Protein AF-0000000082679487 (afdb_homodimer)

Organism: NCBI:txid1415580

Structure (mmCIF, N/CA/C/O backbone):
data_AF-0000000082679487-model_v1
#
loop_
_entity.id
_entity.type
_entity.pdbx_description
1 polymer 'Cytochrome c oxidase assembly protein COX15 homolog isoform X2'
#
loop_
_atom_site.group_PDB
_atom_site.id
_atom_site.type_symbol
_atom_site.label_atom_id
_atom_site.label_alt_id
_atom_site.label_comp_id
_atom_site.label_asym_id
_atom_site.label_entity_id
_atom_site.label_seq_id
_atom_site.pdbx_PDB_ins_code
_atom_site.Cartn_x
_atom_site.Cartn_y
_atom_site.Cartn_z
_atom_site.occupancy
_atom_site.B_iso_or_equiv
_atom_site.auth_seq_id
_atom_site.auth_comp_id
_atom_site.auth_asym_id
_atom_site.auth_atom_id
_atom_site.pdbx_PDB_model_num
ATOM 1 N N . MET A 1 1 ? -0.582 -1.721 -10.227 1 93.38 1 MET A N 1
ATOM 2 C CA . MET A 1 1 ? -0.727 -0.295 -10.5 1 93.38 1 MET A CA 1
ATOM 3 C C . MET A 1 1 ? -2.143 0.18 -10.188 1 93.38 1 MET A C 1
ATOM 5 O O . MET A 1 1 ? -2.328 1.258 -9.625 1 93.38 1 MET A O 1
ATOM 9 N N . VAL A 1 2 ? -3.143 -0.608 -10.539 1 96.06 2 VAL A N 1
ATOM 10 C CA . VAL A 1 2 ? -4.512 -0.218 -10.219 1 96.06 2 VAL A CA 1
ATOM 11 C C . VAL A 1 2 ? -4.711 -0.236 -8.703 1 96.06 2 VAL A C 1
ATOM 13 O O . VAL A 1 2 ? -5.328 0.673 -8.141 1 96.06 2 VAL A O 1
ATOM 16 N N . ALA A 1 3 ? -4.191 -1.263 -8.055 1 95.25 3 ALA A N 1
ATOM 17 C CA . ALA A 1 3 ? -4.242 -1.303 -6.594 1 95.25 3 ALA A CA 1
ATOM 18 C C . ALA A 1 3 ? -3.621 -0.048 -5.988 1 95.25 3 ALA A C 1
ATOM 20 O O . ALA A 1 3 ? -4.168 0.533 -5.047 1 95.25 3 ALA A O 1
ATOM 21 N N . GLY A 1 4 ? -2.479 0.324 -6.535 1 94.25 4 GLY A N 1
ATOM 22 C CA . GLY A 1 4 ? -1.835 1.544 -6.074 1 94.25 4 GLY A CA 1
ATOM 23 C C . GLY A 1 4 ? -2.707 2.775 -6.234 1 94.25 4 GLY A C 1
ATOM 24 O O . GLY A 1 4 ? -2.738 3.639 -5.355 1 94.25 4 GLY A O 1
ATOM 25 N N . ALA A 1 5 ? -3.402 2.846 -7.32 1 95.94 5 ALA A N 1
ATOM 26 C CA . ALA A 1 5 ? -4.297 3.975 -7.566 1 95.94 5 ALA A CA 1
ATOM 27 C C . ALA A 1 5 ? -5.434 4.008 -6.555 1 95.94 5 ALA A C 1
ATOM 29 O O . ALA A 1 5 ? -5.793 5.074 -6.051 1 95.94 5 ALA A O 1
ATOM 30 N N . VAL A 1 6 ? -5.953 2.861 -6.273 1 96 6 VAL A N 1
ATOM 31 C CA . VAL A 1 6 ? -7.062 2.775 -5.328 1 96 6 VAL A CA 1
ATOM 32 C C . VAL A 1 6 ? -6.586 3.176 -3.936 1 96 6 VAL A C 1
ATOM 34 O O . VAL A 1 6 ? -7.254 3.951 -3.244 1 96 6 VAL A O 1
ATOM 37 N N . ILE A 1 7 ? -5.453 2.738 -3.564 1 94.94 7 ILE A N 1
ATOM 38 C CA . ILE A 1 7 ? -4.895 3.027 -2.248 1 94.94 7 ILE A CA 1
ATOM 39 C C . ILE A 1 7 ? -4.566 4.516 -2.143 1 94.94 7 ILE A C 1
ATOM 41 O O . ILE A 1 7 ? -4.953 5.176 -1.175 1 94.94 7 ILE A O 1
ATOM 45 N N . LEU A 1 8 ? -3.93 5.039 -3.141 1 94.81 8 LEU A N 1
ATOM 46 C CA . LEU A 1 8 ? -3.588 6.457 -3.158 1 94.81 8 LEU A CA 1
ATOM 47 C C . LEU A 1 8 ? -4.844 7.32 -3.146 1 94.81 8 LEU A C 1
ATOM 49 O O . LEU A 1 8 ? -4.887 8.352 -2.48 1 94.81 8 LEU A O 1
ATOM 53 N N . GLY A 1 9 ? -5.801 6.902 -3.912 1 95.38 9 GLY A N 1
ATOM 54 C CA . GLY A 1 9 ? -7.066 7.617 -3.906 1 95.38 9 GLY A CA 1
ATOM 55 C C . GLY A 1 9 ? -7.727 7.645 -2.541 1 95.38 9 GLY A C 1
ATOM 56 O O . GLY A 1 9 ? -8.273 8.672 -2.131 1 95.38 9 GLY A O 1
ATOM 57 N N . GLY A 1 10 ? -7.699 6.523 -1.896 1 94.69 10 GLY A N 1
ATOM 58 C CA . GLY A 1 10 ? -8.242 6.469 -0.547 1 94.69 10 GLY A CA 1
ATOM 59 C C . GLY A 1 10 ? -7.535 7.398 0.419 1 94.69 10 GLY A C 1
ATOM 60 O O . GLY A 1 10 ? -8.18 8.117 1.187 1 94.69 10 GLY A O 1
ATOM 61 N N . VAL A 1 11 ? -6.242 7.449 0.373 1 93.56 11 VAL A N 1
ATOM 62 C CA . VAL A 1 11 ? -5.457 8.328 1.233 1 93.56 11 VAL A CA 1
ATOM 63 C C . VAL A 1 11 ? -5.75 9.789 0.889 1 93.56 11 VAL A C 1
ATOM 65 O O . VAL A 1 11 ? -5.879 10.633 1.781 1 93.56 11 VAL A O 1
ATOM 68 N N . THR A 1 12 ? -5.867 10.07 -0.367 1 94.81 12 THR A N 1
ATOM 69 C CA . THR A 1 12 ? -6.172 11.422 -0.817 1 94.81 12 THR A CA 1
ATOM 70 C C . THR A 1 12 ? -7.508 11.891 -0.245 1 94.81 12 THR A C 1
ATOM 72 O O . THR A 1 12 ? -7.629 13.031 0.204 1 94.81 12 THR A O 1
ATOM 75 N N . ARG A 1 13 ? -8.43 11.023 -0.266 1 93.19 13 ARG A N 1
ATOM 76 C CA . ARG A 1 13 ? -9.734 11.367 0.302 1 93.19 13 ARG A CA 1
ATOM 77 C C . ARG A 1 13 ? -9.641 11.547 1.812 1 93.19 13 ARG A C 1
ATOM 79 O O . ARG A 1 13 ? -10.195 12.5 2.363 1 93.19 13 ARG A O 1
ATOM 86 N N . LEU A 1 14 ? -8.961 10.711 2.477 1 91.62 14 LEU A N 1
ATOM 87 C CA . LEU A 1 14 ? -8.922 10.688 3.936 1 91.62 14 LEU A CA 1
ATOM 88 C C . LEU A 1 14 ? -8.086 11.844 4.473 1 91.62 14 LEU A C 1
ATOM 90 O O . LEU A 1 14 ? -8.297 12.297 5.602 1 91.62 14 LEU A O 1
ATOM 94 N N . THR A 1 15 ? -7.207 12.336 3.666 1 89.69 15 THR A N 1
ATOM 95 C CA . THR A 1 15 ? -6.426 13.508 4.051 1 89.69 15 THR A CA 1
ATOM 96 C C . THR A 1 15 ? -7.086 14.789 3.551 1 89.69 15 THR A C 1
ATOM 98 O O . THR A 1 15 ? -6.5 15.867 3.637 1 89.69 15 THR A O 1
ATOM 101 N N . GLU A 1 16 ? -8.234 14.672 2.965 1 90.44 16 GLU A N 1
ATOM 102 C CA . GLU A 1 16 ? -8.992 15.797 2.436 1 90.44 16 GLU A CA 1
ATOM 103 C C . GLU A 1 16 ? -8.164 16.594 1.436 1 90.44 16 GLU A C 1
ATOM 105 O O . GLU A 1 16 ? -8.141 17.828 1.484 1 90.44 16 GLU A O 1
ATOM 110 N N . SER A 1 17 ? -7.512 15.914 0.533 1 91.56 17 SER A N 1
ATOM 111 C CA . SER A 1 17 ? -6.578 16.531 -0.407 1 91.56 17 SER A CA 1
ATOM 112 C C . SER A 1 17 ? -7.191 16.641 -1.8 1 91.56 17 SER A C 1
ATOM 114 O O . SER A 1 17 ? -6.617 17.281 -2.686 1 91.56 17 SER A O 1
ATOM 116 N N . GLY A 1 18 ? -8.305 16.125 -1.978 1 91.06 18 GLY A N 1
ATOM 117 C CA . GLY A 1 18 ? -8.844 15.922 -3.311 1 91.06 18 GLY A CA 1
ATOM 118 C C . GLY A 1 18 ? -9.18 17.219 -4.023 1 91.06 18 GLY A C 1
ATOM 119 O O . GLY A 1 18 ? -9.18 17.281 -5.258 1 91.06 18 GLY A O 1
ATOM 120 N N . LEU A 1 19 ? -9.438 18.219 -3.295 1 91.06 19 LEU A N 1
ATOM 121 C CA . LEU A 1 19 ? -9.898 19.469 -3.902 1 91.06 19 LEU A CA 1
ATOM 122 C C . LEU A 1 19 ? -8.773 20.5 -3.947 1 91.06 19 LEU A C 1
ATOM 124 O O . LEU A 1 19 ? -9.016 21.672 -4.254 1 91.06 19 LEU A O 1
ATOM 128 N N . SER A 1 20 ? -7.621 20.062 -3.691 1 91.31 20 SER A N 1
ATOM 129 C CA . SER A 1 20 ? -6.496 20.984 -3.58 1 91.31 20 SER A CA 1
ATOM 130 C C . SER A 1 20 ? -6.035 21.469 -4.953 1 91.31 20 SER A C 1
ATOM 132 O O . SER A 1 20 ? -5.547 22.578 -5.098 1 91.31 20 SER A O 1
ATOM 134 N N . MET A 1 21 ? -6.125 20.609 -5.895 1 91.38 21 MET A N 1
ATOM 135 C CA . MET A 1 21 ? -5.82 21 -7.266 1 91.38 21 MET A CA 1
ATOM 136 C C . MET A 1 21 ? -7.086 21.406 -8.016 1 91.38 21 MET A C 1
ATOM 138 O O . MET A 1 21 ? -7.855 20.547 -8.445 1 91.38 21 MET A O 1
ATOM 142 N N . VAL A 1 22 ? -7.207 22.625 -8.273 1 87.69 22 VAL A N 1
ATOM 143 C CA . VAL A 1 22 ? -8.5 23.156 -8.703 1 87.69 22 VAL A CA 1
ATOM 144 C C . VAL A 1 22 ? -8.562 23.188 -10.227 1 87.69 22 VAL A C 1
ATOM 146 O O . VAL A 1 22 ? -9.648 23.312 -10.805 1 87.69 22 VAL A O 1
ATOM 149 N N . ASP A 1 23 ? -7.465 23.031 -10.82 1 83.25 23 ASP A N 1
ATOM 150 C CA . ASP A 1 23 ? -7.438 23 -12.281 1 83.25 23 ASP A CA 1
ATOM 151 C C . ASP A 1 23 ? -7.477 21.562 -12.805 1 83.25 23 ASP A C 1
ATOM 153 O O . ASP A 1 23 ? -7.137 20.625 -12.078 1 83.25 23 ASP A O 1
ATOM 157 N N . TRP A 1 24 ? -8.055 21.516 -13.984 1 79.62 24 TRP A N 1
ATOM 158 C CA . TRP A 1 24 ? -8.039 20.219 -14.648 1 79.62 24 TRP A CA 1
ATOM 159 C C . TRP A 1 24 ? -7.496 20.328 -16.062 1 79.62 24 TRP A C 1
ATOM 161 O O . TRP A 1 24 ? -8.227 20.703 -16.984 1 79.62 24 TRP A O 1
ATOM 171 N N . HIS A 1 25 ? -6.32 20.203 -16.188 1 80.75 25 HIS A N 1
ATOM 172 C CA . HIS A 1 25 ? -5.645 20.125 -17.469 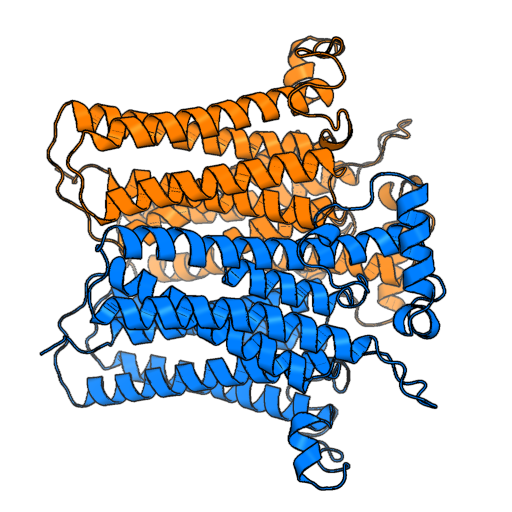1 80.75 25 HIS A CA 1
ATOM 173 C C . HIS A 1 25 ? -4.785 18.859 -17.562 1 80.75 25 HIS A C 1
ATOM 175 O O . HIS A 1 25 ? -3.875 18.672 -16.75 1 80.75 25 HIS A O 1
ATOM 181 N N . LEU A 1 26 ? -5.016 18.141 -18.5 1 75.19 26 LEU A N 1
ATOM 182 C CA . LEU A 1 26 ? -4.391 16.828 -18.625 1 75.19 26 LEU A CA 1
ATOM 183 C C . LEU A 1 26 ? -2.873 16.953 -18.734 1 75.19 26 LEU A C 1
ATOM 185 O O . LEU A 1 26 ? -2.141 16.25 -18.031 1 75.19 26 LEU A O 1
ATOM 189 N N . VAL A 1 27 ? -2.334 17.859 -19.516 1 75.62 27 VAL A N 1
ATOM 190 C CA . VAL A 1 27 ? -0.901 17.922 -19.781 1 75.62 27 VAL A CA 1
ATOM 191 C C . VAL A 1 27 ? -0.274 19.047 -18.953 1 75.62 27 VAL A C 1
ATOM 193 O O . VAL A 1 27 ? 0.745 18.828 -18.297 1 75.62 27 VAL A O 1
ATOM 196 N N . LYS A 1 28 ? -0.895 20.219 -18.875 1 75.12 28 LYS A N 1
ATOM 197 C CA . LYS A 1 28 ? -0.332 21.375 -18.203 1 75.12 28 LYS A CA 1
ATOM 198 C C . LYS A 1 28 ? -0.137 21.109 -16.703 1 75.12 28 LYS A C 1
ATOM 200 O O . LYS A 1 28 ? 0.781 21.656 -16.094 1 75.12 28 LYS A O 1
ATOM 205 N N . GLU A 1 29 ? -0.941 20.156 -16.203 1 78.88 29 GLU A N 1
ATOM 206 C CA . GLU A 1 29 ? -0.91 19.891 -14.773 1 78.88 29 GLU A CA 1
ATOM 207 C C . GLU A 1 29 ? 0.241 18.953 -14.422 1 78.88 29 GLU A C 1
ATOM 209 O O . GLU A 1 29 ? 0.554 18.766 -13.242 1 78.88 29 GLU A O 1
ATOM 214 N N . MET A 1 30 ? 0.878 18.516 -15.359 1 81.56 30 MET A N 1
ATOM 215 C CA . MET A 1 30 ? 1.914 17.531 -15.094 1 81.56 30 MET A CA 1
ATOM 216 C C . MET A 1 30 ? 3.166 18.188 -14.516 1 81.56 30 MET A C 1
ATOM 218 O O . MET A 1 30 ? 3.967 17.531 -13.852 1 81.56 30 MET A O 1
ATOM 222 N N . LYS A 1 31 ? 3.291 19.422 -14.781 1 84.69 31 LYS A N 1
ATOM 223 C CA . LYS A 1 31 ? 4.426 20.141 -14.203 1 84.69 31 LYS A CA 1
ATOM 224 C C . LYS A 1 31 ? 4.035 20.828 -12.891 1 84.69 31 LYS A C 1
ATOM 226 O O . LYS A 1 31 ? 3.236 21.766 -12.891 1 84.69 31 LYS A O 1
ATOM 231 N N . PRO A 1 32 ? 4.578 20.375 -11.789 1 90.5 32 PRO A N 1
ATOM 232 C CA . PRO A 1 32 ? 4.262 21.031 -10.516 1 90.5 32 PRO A CA 1
ATOM 233 C C . PRO A 1 32 ? 4.953 22.375 -10.352 1 90.5 32 PRO A C 1
ATOM 235 O O . PRO A 1 32 ? 5.934 22.656 -11.047 1 90.5 32 PRO A O 1
ATOM 238 N N . PRO A 1 33 ? 4.367 23.234 -9.492 1 91.5 33 PRO A N 1
ATOM 239 C CA . PRO A 1 33 ? 5.086 24.469 -9.18 1 91.5 33 PRO A CA 1
ATOM 240 C C . PRO A 1 33 ? 6.484 24.219 -8.625 1 91.5 33 PRO A C 1
ATOM 242 O O . PRO A 1 33 ? 6.684 23.281 -7.855 1 91.5 33 PRO A O 1
ATOM 245 N N . THR A 1 34 ? 7.418 25.031 -9.055 1 87.5 34 THR A N 1
ATOM 246 C CA . THR A 1 34 ? 8.797 24.797 -8.648 1 87.5 34 THR A CA 1
ATOM 247 C C . THR A 1 34 ? 9.352 25.984 -7.871 1 87.5 34 THR A C 1
ATOM 249 O O . THR A 1 34 ? 10.203 25.828 -7 1 87.5 34 THR A O 1
ATOM 252 N N . THR A 1 35 ? 8.828 27.188 -8.164 1 90.5 35 THR A N 1
ATOM 253 C CA . THR A 1 35 ? 9.32 28.391 -7.508 1 90.5 35 THR A CA 1
ATOM 254 C C . THR A 1 35 ? 8.352 28.828 -6.41 1 90.5 35 THR A C 1
ATOM 256 O O . THR A 1 35 ? 7.195 28.422 -6.391 1 90.5 35 THR A O 1
ATOM 259 N N . LYS A 1 36 ? 8.852 29.641 -5.582 1 92.19 36 LYS A N 1
ATOM 260 C CA . LYS A 1 36 ? 8.016 30.188 -4.516 1 92.19 36 LYS A CA 1
ATOM 261 C C . LYS A 1 36 ? 6.844 30.984 -5.082 1 92.19 36 LYS A C 1
ATOM 263 O O . LYS A 1 36 ? 5.723 30.891 -4.578 1 92.19 36 LYS A O 1
ATOM 268 N N . ASP A 1 37 ? 7.086 31.719 -6.168 1 94.56 37 ASP A N 1
ATOM 269 C CA . ASP A 1 37 ? 6.047 32.531 -6.785 1 94.56 37 ASP A CA 1
ATOM 270 C C . ASP A 1 37 ? 4.949 31.656 -7.391 1 94.56 37 ASP A C 1
ATOM 272 O O . ASP A 1 37 ? 3.764 31.984 -7.285 1 94.56 37 ASP A O 1
ATOM 276 N N . GLU A 1 38 ? 5.375 30.594 -7.934 1 93.81 38 GLU A N 1
ATOM 277 C CA . GLU A 1 38 ? 4.406 29.672 -8.531 1 93.81 38 GLU A CA 1
ATOM 278 C C . GLU A 1 38 ? 3.543 29.016 -7.453 1 93.81 38 GLU A C 1
ATOM 280 O O . GLU A 1 38 ? 2.332 28.859 -7.633 1 93.81 38 GLU A O 1
ATOM 285 N N . TRP A 1 39 ? 4.16 28.672 -6.406 1 94.12 39 TRP A N 1
ATOM 286 C CA . TRP A 1 39 ? 3.439 28.047 -5.301 1 94.12 39 TRP A CA 1
ATOM 287 C C . TRP A 1 39 ? 2.449 29.031 -4.68 1 94.12 39 TRP A C 1
ATOM 289 O O . TRP A 1 39 ? 1.313 28.656 -4.367 1 94.12 39 TRP A O 1
ATOM 299 N N . MET A 1 40 ? 2.893 30.203 -4.547 1 94.88 40 MET A N 1
ATOM 300 C CA . MET A 1 40 ? 2.016 31.234 -3.982 1 94.88 40 MET A CA 1
ATOM 301 C C . MET A 1 40 ? 0.824 31.5 -4.898 1 94.88 40 MET A C 1
ATOM 303 O O . MET A 1 40 ? -0.297 31.688 -4.426 1 94.88 40 MET A O 1
ATOM 307 N N . ALA A 1 41 ? 1.088 31.5 -6.16 1 94.69 41 ALA A N 1
ATOM 308 C CA . ALA A 1 41 ? 0.001 31.703 -7.113 1 94.69 41 ALA A CA 1
ATOM 309 C C . ALA A 1 41 ? -1.025 30.578 -7.016 1 94.69 41 ALA A C 1
ATOM 311 O O . ALA A 1 41 ? -2.232 30.828 -7.055 1 94.69 41 ALA A O 1
ATOM 312 N N . GLU A 1 42 ? -0.506 29.375 -6.891 1 94 42 GLU A N 1
ATOM 313 C CA . GLU A 1 42 ? -1.393 28.219 -6.75 1 94 42 GLU A CA 1
ATOM 314 C C . GLU A 1 42 ? -2.174 28.281 -5.441 1 94 42 GLU A C 1
ATOM 316 O O . GLU A 1 42 ? -3.346 27.891 -5.391 1 94 42 GLU A O 1
ATOM 321 N N . PHE A 1 43 ? -1.564 28.719 -4.449 1 94.94 43 PHE A N 1
ATOM 322 C CA . PHE A 1 43 ? -2.193 28.828 -3.141 1 94.94 43 PHE A CA 1
ATOM 323 C C . PHE A 1 43 ? -3.293 29.891 -3.154 1 94.94 43 PHE A C 1
ATOM 325 O O . PHE A 1 43 ? -4.371 29.672 -2.602 1 94.94 43 PHE A O 1
ATOM 332 N N . ILE A 1 44 ? -3.027 30.984 -3.801 1 94.81 44 ILE A N 1
ATOM 333 C CA . ILE A 1 44 ? -4.008 32.062 -3.914 1 94.81 44 ILE A CA 1
ATOM 334 C C . ILE A 1 44 ? -5.23 31.578 -4.684 1 94.81 44 ILE A C 1
ATOM 336 O O . ILE A 1 44 ? -6.367 31.875 -4.316 1 94.81 44 ILE A O 1
ATOM 340 N N . LYS A 1 45 ? -4.957 30.859 -5.68 1 93.31 45 LYS A N 1
ATOM 341 C CA . LYS A 1 45 ? -6.055 30.266 -6.441 1 93.31 45 LYS A CA 1
ATOM 342 C C . LYS A 1 45 ? -6.902 29.359 -5.566 1 93.31 45 LYS A C 1
ATOM 344 O O . LYS A 1 45 ? -8.133 29.438 -5.59 1 93.31 45 LYS A O 1
ATOM 349 N N . TYR A 1 46 ? -6.254 28.453 -4.855 1 93.12 46 TYR A N 1
ATOM 350 C CA . TYR A 1 46 ? -6.93 27.531 -3.963 1 93.12 46 TYR A CA 1
ATOM 351 C C . TYR A 1 46 ? -7.762 28.266 -2.92 1 93.12 46 TYR A C 1
ATOM 353 O O . TYR A 1 46 ? -8.844 27.812 -2.549 1 93.12 46 TYR A O 1
ATOM 361 N N . GLN A 1 47 ? -7.316 29.375 -2.486 1 92.81 47 GLN A N 1
ATOM 362 C CA . GLN A 1 47 ? -7.973 30.156 -1.442 1 92.81 47 GLN A CA 1
ATOM 363 C C . GLN A 1 47 ? -9.32 30.688 -1.92 1 92.81 47 GLN A C 1
ATOM 365 O O . GLN A 1 47 ? -10.148 31.109 -1.11 1 92.81 47 GLN A O 1
ATOM 370 N N . GLN A 1 48 ? -9.523 30.672 -3.207 1 90.19 48 GLN A N 1
ATOM 371 C CA . GLN A 1 48 ? -10.773 31.188 -3.764 1 90.19 48 GLN A CA 1
ATOM 372 C C . GLN A 1 48 ? -11.883 30.141 -3.689 1 90.19 48 GLN A C 1
ATOM 374 O O . GLN A 1 48 ? -13.055 30.453 -3.889 1 90.19 48 GLN A O 1
ATOM 379 N N . PHE A 1 49 ? -11.555 29.031 -3.35 1 88.25 49 PHE A N 1
ATOM 380 C CA . PHE A 1 49 ? -12.523 27.938 -3.404 1 88.25 49 PHE A CA 1
ATOM 381 C C . PHE A 1 49 ? -13.047 27.609 -2.012 1 88.25 49 PHE A C 1
ATOM 383 O O . PHE A 1 49 ? -12.406 27.938 -1.009 1 88.25 49 PHE A O 1
ATOM 390 N N . PRO A 1 50 ? -14.141 26.969 -1.914 1 85.69 50 PRO A N 1
ATOM 391 C CA . PRO A 1 50 ? -14.875 26.797 -0.658 1 85.69 50 PRO A CA 1
ATOM 392 C C . PRO A 1 50 ? -14.086 26 0.378 1 85.69 50 PRO A C 1
ATOM 394 O O . PRO A 1 50 ? -14.211 26.25 1.58 1 85.69 50 PRO A O 1
ATOM 397 N N . GLU A 1 51 ? -13.32 25.078 -0.041 1 87.19 51 GLU A N 1
ATOM 398 C CA . GLU A 1 51 ? -12.594 24.266 0.927 1 87.19 51 GLU A CA 1
ATOM 399 C C . GLU A 1 51 ? -11.695 25.125 1.809 1 87.19 51 GLU A C 1
ATOM 401 O O . GLU A 1 51 ? -11.656 24.953 3.027 1 87.19 51 GLU A O 1
ATOM 406 N N . PHE A 1 52 ? -11.023 26.016 1.163 1 87.19 52 PHE A N 1
ATOM 407 C CA . PHE A 1 52 ? -10.164 26.906 1.948 1 87.19 52 PHE A CA 1
ATOM 408 C C . PHE A 1 52 ? -11 27.844 2.809 1 87.19 52 PHE A C 1
ATOM 410 O O . PHE A 1 52 ? -10.727 28.016 3.998 1 87.19 52 PHE A O 1
ATOM 417 N N . LYS A 1 53 ? -11.984 28.406 2.32 1 85.06 53 LYS A N 1
ATOM 418 C CA . LYS A 1 53 ? -12.789 29.422 2.973 1 85.06 53 LYS A CA 1
ATOM 419 C C . LYS A 1 53 ? -13.523 28.859 4.188 1 85.06 53 LYS A C 1
ATOM 421 O O . LYS A 1 53 ? -13.672 29.547 5.203 1 85.06 53 LYS A O 1
ATOM 426 N N . ILE A 1 54 ? -13.805 27.641 4.113 1 82.56 54 ILE A N 1
ATOM 427 C CA . ILE A 1 54 ? -14.672 27.094 5.145 1 82.56 54 ILE A CA 1
ATOM 428 C C . ILE A 1 54 ? -13.859 26.203 6.082 1 82.56 54 ILE A C 1
ATOM 430 O O . ILE A 1 54 ? -14 26.281 7.305 1 82.56 54 ILE A O 1
ATOM 434 N N . LEU A 1 55 ? -12.945 25.391 5.586 1 81.38 55 LEU A N 1
ATOM 435 C CA . LEU A 1 55 ? -12.289 24.359 6.383 1 81.38 55 LEU A CA 1
ATOM 436 C C . LEU A 1 55 ? -10.852 24.734 6.699 1 81.38 55 LEU A C 1
ATOM 438 O O . LEU A 1 55 ? -10.344 24.438 7.785 1 81.38 55 LEU A O 1
ATOM 442 N N . ASN A 1 56 ? -10.211 25.391 5.738 1 82.69 56 ASN A N 1
ATOM 443 C CA . ASN A 1 56 ? -8.766 25.531 5.836 1 82.69 56 ASN A CA 1
ATOM 444 C C . ASN A 1 56 ? -8.344 26.984 5.91 1 82.69 56 ASN A C 1
ATOM 446 O O . ASN A 1 56 ? -7.328 27.375 5.324 1 82.69 56 ASN A O 1
ATOM 450 N N . HIS A 1 57 ? -9.07 27.766 6.559 1 84.31 57 HIS A N 1
ATOM 451 C CA . HIS A 1 57 ? -8.852 29.219 6.535 1 84.31 57 HIS A CA 1
ATOM 452 C C . HIS A 1 57 ? -7.488 29.562 7.125 1 84.31 57 HIS A C 1
ATOM 454 O O . HIS A 1 57 ? -6.914 30.609 6.789 1 84.31 57 HIS A O 1
ATOM 460 N N . GLU A 1 58 ? -6.945 28.75 7.957 1 82.69 58 GLU A N 1
ATOM 461 C CA . GLU A 1 58 ? -5.672 29.062 8.602 1 82.69 58 GLU A CA 1
ATOM 462 C C . GLU A 1 58 ? -4.551 28.172 8.055 1 82.69 58 GLU A C 1
ATOM 464 O O . GLU A 1 58 ? -3.502 28.031 8.688 1 82.69 58 GLU A O 1
ATOM 469 N N . MET A 1 59 ? -4.82 27.688 6.91 1 87.31 59 MET A N 1
ATOM 470 C CA . MET A 1 59 ? -3.848 26.75 6.344 1 87.31 59 MET A CA 1
ATOM 471 C C . MET A 1 59 ? -2.594 27.484 5.887 1 87.31 59 MET A C 1
ATOM 473 O O . MET A 1 59 ? -2.682 28.562 5.293 1 87.31 59 MET A O 1
ATOM 477 N N . THR A 1 60 ? -1.488 26.906 6.191 1 86.75 60 THR A N 1
ATOM 478 C CA . THR A 1 60 ? -0.209 27.453 5.762 1 86.75 60 THR A CA 1
ATOM 479 C C . THR A 1 60 ? 0.178 26.922 4.387 1 86.75 60 THR A C 1
ATOM 481 O O . THR A 1 60 ? -0.425 25.969 3.891 1 86.75 60 THR A O 1
ATOM 484 N N . LEU A 1 61 ? 1.172 27.547 3.758 1 88.75 61 LEU A N 1
ATOM 485 C CA . LEU A 1 61 ? 1.676 27.125 2.459 1 88.75 61 LEU A CA 1
ATOM 486 C C . LEU A 1 61 ? 2.24 25.703 2.535 1 88.75 61 LEU A C 1
ATOM 488 O O . LEU A 1 61 ? 2.07 24.906 1.605 1 88.75 61 LEU A O 1
ATOM 492 N N . THR A 1 62 ? 2.842 25.344 3.625 1 83.56 62 THR A N 1
ATOM 493 C CA . THR A 1 62 ? 3.418 24.016 3.816 1 83.56 62 THR A CA 1
ATOM 494 C C . THR A 1 62 ? 2.324 22.953 3.861 1 83.56 62 THR A C 1
ATOM 496 O O . THR A 1 62 ? 2.449 21.906 3.238 1 83.56 62 THR A O 1
ATOM 499 N N . GLU A 1 63 ? 1.285 23.281 4.574 1 84.94 63 GLU A N 1
ATOM 500 C CA . GLU A 1 63 ? 0.154 22.359 4.637 1 84.94 63 GLU A CA 1
ATOM 501 C C . GLU A 1 63 ? -0.508 22.203 3.271 1 84.94 63 GLU A C 1
ATOM 503 O O . GLU A 1 63 ? -0.914 21.094 2.895 1 84.94 63 GLU A O 1
ATOM 508 N N . PHE A 1 64 ? -0.547 23.375 2.598 1 92.88 64 PHE A N 1
ATOM 509 C CA . PHE A 1 64 ? -1.126 23.359 1.26 1 92.88 64 PHE A CA 1
ATOM 510 C C . PHE A 1 64 ? -0.299 22.484 0.327 1 92.88 64 PHE A C 1
ATOM 512 O O . PHE A 1 64 ? -0.851 21.688 -0.441 1 92.88 64 PHE A O 1
ATOM 519 N N . LYS A 1 65 ? 0.989 22.547 0.423 1 90.12 65 LYS A N 1
ATOM 520 C CA . LYS A 1 65 ? 1.869 21.75 -0.427 1 90.12 65 LYS A CA 1
ATOM 521 C C . LYS A 1 65 ? 1.655 20.266 -0.193 1 90.12 65 LYS A C 1
ATOM 523 O O . LYS A 1 65 ? 1.688 19.469 -1.137 1 90.12 65 LYS A O 1
ATOM 528 N N . PHE A 1 66 ? 1.421 19.891 0.958 1 88.19 66 PHE A N 1
ATOM 529 C CA . PHE A 1 66 ? 1.205 18.484 1.281 1 88.19 66 PHE A CA 1
ATOM 530 C C . PHE A 1 66 ? -0.034 17.953 0.573 1 88.19 66 PHE A C 1
ATOM 532 O O . PHE A 1 66 ? 0.03 16.938 -0.119 1 88.19 66 PHE A O 1
ATOM 539 N N . ILE A 1 67 ? -1.098 18.609 0.778 1 91.88 67 ILE A N 1
ATOM 540 C CA . ILE A 1 67 ? -2.338 18.094 0.202 1 91.88 67 ILE A CA 1
ATOM 541 C C . ILE A 1 67 ? -2.283 18.203 -1.32 1 91.88 67 ILE A C 1
ATOM 543 O O . ILE A 1 67 ? -2.838 17.359 -2.029 1 91.88 67 ILE A O 1
ATOM 547 N N . TRP A 1 68 ? -1.64 19.266 -1.848 1 94.5 68 TRP A N 1
ATOM 548 C CA . TRP A 1 68 ? -1.485 19.422 -3.291 1 94.5 68 TRP A CA 1
ATOM 549 C C . TRP A 1 68 ? -0.695 18.25 -3.881 1 94.5 68 TRP A C 1
ATOM 551 O O . TRP A 1 68 ? -1.109 17.656 -4.875 1 94.5 68 TRP A O 1
ATOM 561 N N . TYR A 1 69 ? 0.376 17.875 -3.232 1 93.19 69 TYR A N 1
ATOM 562 C CA . TYR A 1 69 ? 1.201 16.781 -3.74 1 93.19 69 TYR A CA 1
ATOM 563 C C . TYR A 1 69 ? 0.485 15.445 -3.598 1 93.19 69 TYR A C 1
ATOM 565 O O . TYR A 1 69 ? 0.682 14.539 -4.41 1 93.19 69 TYR A O 1
ATOM 573 N N . MET A 1 70 ? -0.297 15.344 -2.592 1 93.62 70 MET A N 1
ATOM 574 C CA . MET A 1 70 ? -1.106 14.133 -2.457 1 93.62 70 MET A CA 1
ATOM 575 C C . MET A 1 70 ? -2.016 13.945 -3.668 1 93.62 70 MET A C 1
ATOM 577 O O . MET A 1 70 ? -2.02 12.883 -4.289 1 93.62 70 MET A O 1
ATOM 581 N N . GLU A 1 71 ? -2.688 14.992 -3.975 1 94.25 71 GLU A N 1
ATOM 582 C CA . GLU A 1 71 ? -3.582 14.945 -5.129 1 94.25 71 GLU A CA 1
ATOM 583 C C . GLU A 1 71 ? -2.797 14.805 -6.43 1 94.25 71 GLU A C 1
ATOM 585 O O . GLU A 1 71 ? -3.188 14.055 -7.32 1 94.25 71 GLU A O 1
ATOM 590 N N . TYR A 1 72 ? -1.767 15.539 -6.527 1 94.38 72 TYR A N 1
ATOM 591 C CA . TYR A 1 72 ? -0.915 15.469 -7.711 1 94.38 72 TYR A CA 1
ATOM 592 C C . TYR A 1 72 ? -0.428 14.047 -7.953 1 94.38 72 TYR A C 1
ATOM 594 O O . TYR A 1 72 ? -0.482 13.555 -9.078 1 94.38 72 TYR A O 1
ATOM 602 N N . SER A 1 73 ? 0.045 13.422 -6.914 1 93.5 73 SER A N 1
ATOM 603 C CA . SER A 1 73 ? 0.549 12.055 -7.02 1 93.5 73 SER A CA 1
ATOM 604 C C . SER A 1 73 ? -0.549 11.094 -7.465 1 93.5 73 SER A C 1
ATOM 606 O O . SER A 1 73 ? -0.31 10.203 -8.281 1 93.5 73 SER A O 1
ATOM 608 N N . HIS A 1 74 ? -1.656 11.266 -6.93 1 95.12 74 HIS A N 1
ATOM 609 C CA . HIS A 1 74 ? -2.787 10.43 -7.312 1 95.12 74 HIS A CA 1
ATOM 610 C C . HIS A 1 74 ? -3.125 10.602 -8.789 1 95.12 74 HIS A C 1
ATOM 612 O O . HIS A 1 74 ? -3.301 9.609 -9.508 1 95.12 74 HIS A O 1
ATOM 618 N N . ARG A 1 75 ? -3.152 11.859 -9.25 1 94.44 75 ARG A N 1
ATOM 619 C CA . ARG A 1 75 ? -3.459 12.148 -10.641 1 94.44 75 ARG A CA 1
ATOM 620 C C . ARG A 1 75 ? -2.379 11.594 -11.57 1 94.44 75 ARG A C 1
ATOM 622 O O . ARG A 1 75 ? -2.686 11.008 -12.602 1 94.44 75 ARG A O 1
ATOM 629 N N . MET A 1 76 ? -1.168 11.797 -11.172 1 93.62 76 MET A N 1
ATOM 630 C CA . MET A 1 76 ? -0.069 11.305 -12 1 93.62 76 MET A CA 1
ATOM 631 C C . MET A 1 76 ? -0.074 9.773 -12.047 1 93.62 76 MET A C 1
ATOM 633 O O . MET A 1 76 ? 0.196 9.188 -13.102 1 93.62 76 MET A O 1
ATOM 637 N N . TRP A 1 77 ? -0.322 9.172 -10.93 1 94.25 77 TRP A N 1
ATOM 638 C CA . TRP A 1 77 ? -0.39 7.719 -10.906 1 94.25 77 TRP A CA 1
ATOM 639 C C . TRP A 1 77 ? -1.519 7.211 -11.797 1 94.25 77 TRP A C 1
ATOM 641 O O . TRP A 1 77 ? -1.367 6.199 -12.484 1 94.25 77 TRP A O 1
ATOM 651 N N . GLY A 1 78 ? -2.654 7.883 -11.75 1 94.19 78 GLY A N 1
ATOM 652 C CA . GLY A 1 78 ? -3.734 7.539 -12.656 1 94.19 78 GLY A CA 1
ATOM 653 C C . GLY A 1 78 ? -3.33 7.605 -14.117 1 94.19 78 GLY A C 1
ATOM 654 O O . GLY A 1 78 ? -3.654 6.711 -14.906 1 94.19 78 GLY A O 1
ATOM 655 N N . ARG A 1 79 ? -2.629 8.602 -14.461 1 93.44 79 ARG A N 1
ATOM 656 C CA . ARG A 1 79 ? -2.148 8.758 -15.836 1 93.44 79 ARG A CA 1
ATOM 657 C C . ARG A 1 79 ? -1.183 7.637 -16.203 1 93.44 79 ARG A C 1
ATOM 659 O O . ARG A 1 79 ? -1.236 7.102 -17.312 1 93.44 79 ARG A O 1
ATOM 666 N N . ALA A 1 80 ? -0.347 7.336 -15.258 1 93.31 80 ALA A N 1
ATOM 667 C CA . ALA A 1 80 ? 0.599 6.246 -15.492 1 93.31 80 ALA A CA 1
ATOM 668 C C . ALA A 1 80 ? -0.13 4.93 -15.742 1 93.31 80 ALA A C 1
ATOM 670 O O . ALA A 1 80 ? 0.264 4.148 -16.609 1 93.31 80 ALA A O 1
ATOM 671 N N . VAL A 1 81 ? -1.141 4.648 -14.992 1 95.56 81 VAL A N 1
ATOM 672 C CA . VAL A 1 81 ? -1.954 3.453 -15.195 1 95.56 81 VAL A CA 1
ATOM 673 C C . VAL A 1 81 ? -2.562 3.473 -16.594 1 95.56 81 VAL A C 1
ATOM 675 O O . VAL A 1 81 ? -2.541 2.461 -17.297 1 95.56 81 VAL A O 1
ATOM 678 N N . GLY A 1 82 ? -3.105 4.609 -16.938 1 94.62 82 GLY A N 1
ATOM 679 C CA . GLY A 1 82 ? -3.66 4.734 -18.281 1 94.62 82 GLY A CA 1
ATOM 680 C C . GLY A 1 82 ? -2.664 4.398 -19.375 1 94.62 82 GLY A C 1
ATOM 681 O O . GLY A 1 82 ? -2.975 3.635 -20.281 1 94.62 82 GLY A O 1
ATOM 682 N N . LEU A 1 83 ? -1.49 4.891 -19.25 1 93.5 83 LEU A N 1
ATOM 683 C CA . LEU A 1 83 ? -0.448 4.617 -20.234 1 93.5 83 LEU A CA 1
ATOM 684 C C . LEU A 1 83 ? -0.071 3.141 -20.234 1 93.5 83 LEU A C 1
ATOM 686 O O . LEU A 1 83 ? 0.172 2.555 -21.297 1 93.5 83 LEU A O 1
ATOM 690 N N . ALA A 1 84 ? -0.061 2.568 -19.078 1 93.38 84 ALA A N 1
ATOM 691 C CA . ALA A 1 84 ? 0.329 1.169 -18.938 1 93.38 84 ALA A CA 1
ATOM 692 C C . ALA A 1 84 ? -0.694 0.245 -19.594 1 93.38 84 ALA A C 1
ATOM 694 O O . ALA A 1 84 ? -0.356 -0.859 -20.031 1 93.38 84 ALA A O 1
ATOM 695 N N . TYR A 1 85 ? -1.906 0.669 -19.656 1 95.44 85 TYR A N 1
ATOM 696 C CA . TYR A 1 85 ? -2.938 -0.129 -20.297 1 95.44 85 TYR A CA 1
ATOM 697 C C . TYR A 1 85 ? -2.979 0.153 -21.797 1 95.44 85 TYR A C 1
ATOM 699 O O . TYR A 1 85 ? -3.006 -0.774 -22.609 1 95.44 85 TYR A O 1
ATOM 707 N N . ILE A 1 86 ? -2.873 1.362 -22.188 1 95.31 86 ILE A N 1
ATOM 708 C CA . ILE A 1 86 ? -3.189 1.781 -23.547 1 95.31 86 ILE A CA 1
ATOM 709 C C . ILE A 1 86 ? -2 1.499 -24.469 1 95.31 86 ILE A C 1
ATOM 711 O O . ILE A 1 86 ? -2.17 0.975 -25.562 1 95.31 86 ILE A O 1
ATOM 715 N N . LEU A 1 87 ? -0.812 1.771 -24.062 1 94 87 LEU A N 1
ATOM 716 C CA . LEU A 1 87 ? 0.349 1.651 -24.938 1 94 87 LEU A CA 1
ATOM 717 C C . LEU A 1 87 ? 0.572 0.2 -25.359 1 94 87 LEU A C 1
ATOM 719 O O . LEU A 1 87 ? 0.666 -0.103 -26.547 1 94 87 LEU A O 1
ATOM 723 N N . PRO A 1 88 ? 0.651 -0.729 -24.422 1 91.81 88 PRO A N 1
ATOM 724 C CA . PRO A 1 88 ? 0.794 -2.121 -24.859 1 91.81 88 PRO A CA 1
ATOM 725 C C . PRO A 1 88 ? -0.392 -2.605 -25.688 1 91.81 88 PRO A C 1
ATOM 727 O O . PRO A 1 88 ? -0.217 -3.4 -26.609 1 91.81 88 PRO A O 1
ATOM 730 N N . ALA A 1 89 ? -1.563 -2.137 -25.297 1 94.31 89 ALA A N 1
ATOM 731 C CA . ALA A 1 89 ? -2.74 -2.521 -26.078 1 94.31 89 ALA A CA 1
ATOM 732 C C . ALA A 1 89 ? -2.594 -2.107 -27.531 1 94.31 89 ALA A C 1
ATOM 734 O O . ALA A 1 89 ? -2.879 -2.895 -28.438 1 94.31 89 ALA A O 1
ATOM 735 N N . ILE A 1 90 ? -2.156 -0.935 -27.797 1 95.12 90 ILE A N 1
ATOM 736 C CA . ILE A 1 90 ? -1.937 -0.441 -29.156 1 95.12 90 ILE A CA 1
ATOM 737 C C . ILE A 1 90 ? -0.867 -1.285 -29.844 1 95.12 90 ILE A C 1
ATOM 739 O O . ILE A 1 90 ? -1.04 -1.701 -30.984 1 95.12 90 ILE A O 1
ATOM 743 N N . TYR A 1 91 ? 0.125 -1.539 -29.125 1 92.19 91 TYR A N 1
ATOM 744 C CA . TYR A 1 91 ? 1.237 -2.297 -29.688 1 92.19 91 TYR A CA 1
ATOM 745 C C . TYR A 1 91 ? 0.8 -3.707 -30.078 1 92.19 91 TYR A C 1
ATOM 747 O O . TYR A 1 91 ? 1.05 -4.16 -31.188 1 92.19 91 TYR A O 1
ATOM 755 N N . PHE A 1 92 ? 0.181 -4.387 -29.156 1 92.75 92 PHE A N 1
ATOM 756 C CA . PHE A 1 92 ? -0.254 -5.758 -29.406 1 92.75 92 PHE A CA 1
ATOM 757 C C . PHE A 1 92 ? -1.299 -5.801 -30.516 1 92.75 92 PHE A C 1
ATOM 759 O O . PHE A 1 92 ? -1.332 -6.742 -31.312 1 92.75 92 PHE A O 1
ATOM 766 N N . TRP A 1 93 ? -2.113 -4.855 -30.531 1 93 93 TRP A N 1
ATOM 767 C CA . TRP A 1 93 ? -3.131 -4.77 -31.562 1 93 93 TRP A CA 1
ATOM 768 C C . TRP A 1 93 ? -2.49 -4.586 -32.938 1 93 93 TRP A C 1
ATOM 770 O O . TRP A 1 93 ? -2.863 -5.266 -33.906 1 93 93 TRP A O 1
ATOM 780 N N . LYS A 1 94 ? -1.551 -3.766 -33.125 1 94.56 94 LYS A N 1
ATOM 781 C CA . LYS A 1 94 ? -0.863 -3.484 -34.375 1 94.56 94 LYS A CA 1
ATOM 782 C C . LYS A 1 94 ? -0.072 -4.699 -34.844 1 94.56 94 LYS A C 1
ATOM 784 O O . LYS A 1 94 ? 0.022 -4.953 -36.062 1 94.56 94 LYS A O 1
ATOM 789 N N . LYS A 1 95 ? 0.421 -5.418 -33.938 1 93.75 95 LYS A N 1
ATOM 790 C CA . LYS A 1 95 ? 1.223 -6.59 -34.281 1 93.75 95 LYS A CA 1
ATOM 791 C C . LYS A 1 95 ? 0.334 -7.789 -34.594 1 93.75 95 LYS A C 1
ATOM 793 O O . LYS A 1 95 ? 0.82 -8.828 -35.062 1 93.75 95 LYS A O 1
ATOM 798 N N . GLY A 1 96 ? -0.897 -7.664 -34.281 1 92.06 96 GLY A N 1
ATOM 799 C CA . GLY A 1 96 ? -1.836 -8.742 -34.562 1 92.06 96 GLY A CA 1
ATOM 800 C C . GLY A 1 96 ? -1.743 -9.875 -33.562 1 92.06 96 GLY A C 1
ATOM 801 O O . GLY A 1 96 ? -2.08 -11.023 -33.875 1 92.06 96 GLY A O 1
ATOM 802 N N . TRP A 1 97 ? -1.24 -9.555 -32.406 1 89.75 97 TRP A N 1
ATOM 803 C CA . TRP A 1 97 ? -1.013 -10.594 -31.422 1 89.75 97 TRP A CA 1
ATOM 804 C C . TRP A 1 97 ? -2.275 -10.859 -30.609 1 89.75 97 TRP A C 1
ATOM 806 O O . TRP A 1 97 ? -2.32 -11.789 -29.797 1 89.75 97 TRP A O 1
ATOM 816 N N . LEU A 1 98 ? -3.291 -10.102 -30.688 1 91.88 98 LEU A N 1
ATOM 817 C CA . LEU A 1 98 ? -4.523 -10.25 -29.938 1 91.88 98 LEU A CA 1
ATOM 818 C C . LEU A 1 98 ? -5.527 -11.117 -30.688 1 91.88 98 LEU A C 1
ATOM 820 O O . LEU A 1 98 ? -5.789 -10.883 -31.875 1 91.88 98 LEU A O 1
ATOM 824 N N . SER A 1 99 ? -5.961 -12.164 -30.094 1 90.12 99 SER A N 1
ATOM 825 C CA . SER A 1 99 ? -7.043 -12.961 -30.656 1 90.12 99 SER A CA 1
ATOM 826 C C . SER A 1 99 ? -8.375 -12.219 -30.578 1 90.12 99 SER A C 1
ATOM 828 O O . SER A 1 99 ? -8.477 -11.188 -29.906 1 90.12 99 SER A O 1
ATOM 830 N N . ARG A 1 100 ? -9.375 -12.75 -31.281 1 86.75 100 ARG A N 1
ATOM 831 C CA . ARG A 1 100 ? -10.695 -12.133 -31.281 1 86.75 100 ARG A CA 1
ATOM 832 C C . ARG A 1 100 ? -11.258 -12.055 -29.875 1 86.75 100 ARG A C 1
ATOM 834 O O . ARG A 1 100 ? -11.859 -11.047 -29.484 1 86.75 100 ARG A O 1
ATOM 841 N N . GLY A 1 101 ? -11.086 -13.062 -29.078 1 85 101 GLY A N 1
ATOM 842 C CA . GLY A 1 101 ? -11.562 -13.07 -27.703 1 85 101 GLY A CA 1
ATOM 843 C C . GLY A 1 101 ? -10.812 -12.102 -26.812 1 85 101 GLY A C 1
ATOM 844 O O . GLY A 1 101 ? -11.422 -11.445 -25.953 1 85 101 GLY A O 1
ATOM 845 N N . THR A 1 102 ? -9.586 -11.938 -27.016 1 88 102 THR A N 1
ATOM 846 C CA . THR A 1 102 ? -8.781 -11.094 -26.156 1 88 102 THR A CA 1
ATOM 847 C C . THR A 1 102 ? -8.953 -9.617 -26.516 1 88 102 THR A C 1
ATOM 849 O O . THR A 1 102 ? -8.695 -8.734 -25.703 1 88 102 THR A O 1
ATOM 852 N N . LYS A 1 103 ? -9.352 -9.391 -27.75 1 91.75 103 LYS A N 1
ATOM 853 C CA . LYS A 1 103 ? -9.578 -8.016 -28.188 1 91.75 103 LYS A CA 1
ATOM 854 C C . LYS A 1 103 ? -10.672 -7.352 -27.359 1 91.75 103 LYS A C 1
ATOM 856 O O . LYS A 1 103 ? -10.555 -6.188 -26.969 1 91.75 103 LYS A O 1
ATOM 861 N N . GLY A 1 104 ? -11.781 -8.102 -27.172 1 91.31 104 GLY A N 1
ATOM 862 C CA . GLY A 1 104 ? -12.859 -7.566 -26.344 1 91.31 104 GLY A CA 1
ATOM 863 C C . GLY A 1 104 ? -12.414 -7.207 -24.938 1 91.31 104 GLY A C 1
ATOM 864 O O . GLY A 1 104 ? -12.773 -6.152 -24.422 1 91.31 104 GLY A O 1
ATOM 865 N N . GLY A 1 105 ? -11.617 -8.039 -24.344 1 92.12 105 GLY A N 1
ATOM 866 C CA . GLY A 1 105 ? -11.102 -7.777 -23.016 1 92.12 105 GLY A CA 1
ATOM 867 C C . GLY A 1 105 ? -10.203 -6.555 -22.938 1 92.12 105 GLY A C 1
ATOM 868 O O . GLY A 1 105 ? -10.32 -5.746 -22.016 1 92.12 105 GLY A O 1
ATOM 869 N N . VAL A 1 106 ? -9.375 -6.465 -23.922 1 93.19 106 VAL A N 1
ATOM 870 C CA . VAL A 1 106 ? -8.445 -5.34 -23.984 1 93.19 106 VAL A CA 1
ATOM 871 C C . VAL A 1 106 ? -9.227 -4.035 -24.156 1 93.19 106 VAL A C 1
ATOM 873 O O . VAL A 1 106 ? -8.93 -3.033 -23.5 1 93.19 106 VAL A O 1
ATOM 876 N N . LEU A 1 107 ? -10.172 -4.047 -25.016 1 93.81 107 LEU A N 1
ATOM 877 C CA . LEU A 1 107 ? -11 -2.861 -25.234 1 93.81 107 LEU A CA 1
ATOM 878 C C . LEU A 1 107 ? -11.75 -2.482 -23.969 1 93.81 107 LEU A C 1
ATOM 880 O O . LEU A 1 107 ? -11.883 -1.299 -23.656 1 93.81 107 LEU A O 1
ATOM 884 N N . PHE A 1 108 ? -12.227 -3.449 -23.312 1 94.19 108 PHE A N 1
ATOM 885 C CA . PHE A 1 108 ? -12.93 -3.221 -22.062 1 94.19 108 PHE A CA 1
ATOM 886 C C . PHE A 1 108 ? -12.016 -2.555 -21.047 1 94.19 108 PHE A C 1
ATOM 888 O O . PHE A 1 108 ? -12.375 -1.53 -20.453 1 94.19 108 PHE A O 1
ATOM 895 N N . LEU A 1 109 ? -10.852 -3.078 -20.859 1 94.81 109 LEU A N 1
ATOM 896 C CA . LEU A 1 109 ? -9.922 -2.566 -19.859 1 94.81 109 LEU A CA 1
ATOM 897 C C . LEU A 1 109 ? -9.477 -1.148 -20.203 1 94.81 109 LEU A C 1
ATOM 899 O O . LEU A 1 109 ? -9.477 -0.268 -19.344 1 94.81 109 LEU A O 1
ATOM 903 N N . CYS A 1 110 ? -9.188 -0.922 -21.422 1 95.06 110 CYS A N 1
ATOM 904 C CA . CYS A 1 110 ? -8.734 0.399 -21.844 1 95.06 110 CYS A CA 1
ATOM 905 C C . CYS A 1 110 ? -9.867 1.42 -21.734 1 95.06 110 CYS A C 1
ATOM 907 O O . CYS A 1 110 ? -9.641 2.553 -21.297 1 95.06 110 CYS A O 1
ATOM 909 N N . SER A 1 111 ? -11.008 1.015 -22.125 1 94.75 111 SER A N 1
ATOM 910 C CA . SER A 1 111 ? -12.141 1.922 -22 1 94.75 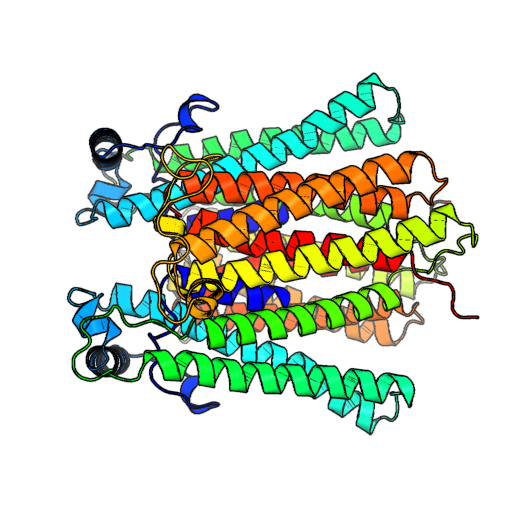111 SER A CA 1
ATOM 911 C C . SER A 1 111 ? -12.43 2.26 -20.547 1 94.75 111 SER A C 1
ATOM 913 O O . SER A 1 111 ? -12.758 3.402 -20.219 1 94.75 111 SER A O 1
ATOM 915 N N . PHE A 1 112 ? -12.281 1.318 -19.672 1 94.69 112 PHE A N 1
ATOM 916 C CA . PHE A 1 112 ? -12.57 1.527 -18.25 1 94.69 112 PHE A CA 1
ATOM 917 C C . PHE A 1 112 ? -11.531 2.447 -17.625 1 94.69 112 PHE A C 1
ATOM 919 O O . PHE A 1 112 ? -11.859 3.229 -16.719 1 94.69 112 PHE A O 1
ATOM 926 N N . VAL A 1 113 ? -10.352 2.316 -18.047 1 94.69 113 VAL A N 1
ATOM 927 C CA . VAL A 1 113 ? -9.328 3.191 -17.5 1 94.69 113 VAL A CA 1
ATOM 928 C C . VAL A 1 113 ? -9.594 4.633 -17.922 1 94.69 113 VAL A C 1
ATOM 930 O O . VAL A 1 113 ? -9.445 5.562 -17.125 1 94.69 113 VAL A O 1
ATOM 933 N N . CYS A 1 114 ? -9.969 4.832 -19.188 1 94.25 114 CYS A N 1
ATOM 934 C CA . CYS A 1 114 ? -10.328 6.164 -19.656 1 94.25 114 CYS A CA 1
ATOM 935 C C . CYS A 1 114 ? -11.547 6.691 -18.906 1 94.25 114 CYS A C 1
ATOM 937 O O . CYS A 1 114 ? -11.586 7.855 -18.516 1 94.25 114 CYS A O 1
ATOM 939 N N . PHE A 1 115 ? -12.484 5.824 -18.75 1 96 115 PHE A N 1
ATOM 940 C CA . PHE A 1 115 ? -13.68 6.164 -18 1 96 115 PHE A CA 1
ATOM 941 C C . PHE A 1 115 ? -13.328 6.582 -16.578 1 96 115 PHE A C 1
ATOM 943 O O . PHE A 1 115 ? -13.922 7.508 -16.031 1 96 115 PHE A O 1
ATOM 950 N N . GLN A 1 116 ? -12.336 5.953 -15.984 1 95.81 116 GLN A N 1
ATOM 951 C CA . GLN A 1 116 ? -11.867 6.277 -14.641 1 95.81 116 GLN A CA 1
ATOM 952 C C . GLN A 1 116 ? -11.336 7.707 -14.57 1 95.81 116 GLN A C 1
ATOM 954 O O . GLN A 1 116 ? -11.594 8.422 -13.602 1 95.81 116 GLN A O 1
ATOM 959 N N . GLY A 1 117 ? -10.617 8.078 -15.578 1 93.12 117 GLY A N 1
ATOM 960 C CA . GLY A 1 117 ? -10.125 9.445 -15.617 1 93.12 117 GLY A CA 1
ATOM 961 C C . GLY A 1 117 ? -11.242 10.469 -15.695 1 93.12 117 GLY A C 1
ATOM 962 O O . GLY A 1 117 ? -11.219 11.477 -14.984 1 93.12 117 GLY A O 1
ATOM 963 N N . LEU A 1 118 ? -12.172 10.203 -16.5 1 94.19 118 LEU A N 1
ATOM 964 C CA . LEU A 1 118 ? -13.312 11.102 -16.656 1 94.19 118 LEU A CA 1
ATOM 965 C C . LEU A 1 118 ? -14.133 11.188 -15.375 1 94.19 118 LEU A C 1
ATOM 967 O O . LEU A 1 118 ? -14.539 12.273 -14.969 1 94.19 118 LEU A O 1
ATOM 971 N N . LEU A 1 119 ? -14.344 10.047 -14.797 1 95 119 LEU A N 1
ATOM 972 C CA . LEU A 1 119 ? -15.117 10.008 -13.562 1 95 119 LEU A CA 1
ATOM 973 C C . LEU A 1 119 ? -14.383 10.727 -12.43 1 95 119 LEU A C 1
ATOM 975 O O . LEU A 1 119 ? -15.008 11.352 -11.57 1 95 119 LEU A O 1
ATOM 979 N N . GLY A 1 120 ? -13.086 10.539 -12.414 1 93.5 120 GLY A N 1
ATOM 980 C CA . GLY A 1 120 ? -12.305 11.281 -11.438 1 93.5 120 GLY A CA 1
ATOM 981 C C . GLY A 1 120 ? -12.469 12.789 -11.555 1 93.5 120 GLY A C 1
ATOM 982 O O . GLY A 1 120 ? -12.672 13.477 -10.547 1 93.5 120 GLY A O 1
ATOM 983 N N . TRP A 1 121 ? -12.406 13.25 -12.758 1 91.62 121 TRP A N 1
ATOM 984 C CA . TRP A 1 121 ? -12.633 14.664 -13.016 1 91.62 121 TRP A CA 1
ATOM 985 C C . TRP A 1 121 ? -14.039 15.078 -12.586 1 91.62 121 TRP A C 1
ATOM 987 O O . TRP A 1 121 ? -14.211 16.109 -11.93 1 91.62 121 TRP A O 1
ATOM 997 N N . TYR A 1 122 ? -14.961 14.273 -12.984 1 93.12 122 TYR A N 1
ATOM 998 C CA . TYR A 1 122 ? -16.359 14.547 -12.656 1 93.12 122 TYR A CA 1
ATOM 999 C C . TYR A 1 122 ? -16.562 14.586 -11.141 1 93.12 122 TYR A C 1
ATOM 1001 O O . TYR A 1 122 ? -17.328 15.406 -10.641 1 93.12 122 TYR A O 1
ATOM 1009 N N . MET A 1 123 ? -15.891 13.773 -10.43 1 93 123 MET A N 1
ATOM 1010 C CA . MET A 1 123 ? -15.992 13.711 -8.977 1 93 123 MET A CA 1
ATOM 1011 C C . MET A 1 123 ? -15.398 14.961 -8.336 1 93 123 MET A C 1
ATOM 1013 O O . MET A 1 123 ? -16.047 15.594 -7.492 1 93 123 MET A O 1
ATOM 1017 N N . VAL A 1 124 ? -14.273 15.406 -8.781 1 90.19 124 VAL A N 1
ATOM 1018 C CA . VAL A 1 124 ? -13.602 16.578 -8.203 1 90.19 124 VAL A CA 1
ATOM 1019 C C . VAL A 1 124 ? -14.398 17.828 -8.516 1 90.19 124 VAL A C 1
ATOM 1021 O O . VAL A 1 124 ? -14.523 18.719 -7.664 1 90.19 124 VAL A O 1
ATOM 1024 N N . LYS A 1 125 ? -14.984 17.906 -9.648 1 89.75 125 LYS A N 1
ATOM 1025 C CA . LYS A 1 125 ? -15.781 19.062 -10.055 1 89.75 125 LYS A CA 1
ATOM 1026 C C . LYS A 1 125 ? -16.938 19.297 -9.094 1 89.75 125 LYS A C 1
ATOM 1028 O O . LYS A 1 125 ? -17.312 20.453 -8.828 1 89.75 125 LYS A O 1
ATOM 1033 N N . SER A 1 126 ? -17.422 18.297 -8.578 1 88.44 126 SER A N 1
ATOM 1034 C CA . SER A 1 126 ? -18.578 18.406 -7.684 1 88.44 126 SER A CA 1
ATOM 1035 C C . SER A 1 126 ? -18.188 19.125 -6.391 1 88.44 126 SER A C 1
ATOM 1037 O O . SER A 1 126 ? -19.031 19.75 -5.746 1 88.44 126 SER A O 1
ATOM 1039 N N . GLY A 1 127 ? -16.984 19.094 -6.02 1 87.06 127 GLY A N 1
ATOM 1040 C CA . GLY A 1 127 ? -16.531 19.703 -4.781 1 87.06 127 GLY A CA 1
ATOM 1041 C C . GLY A 1 127 ? -16.062 21.141 -4.965 1 87.06 127 GLY A C 1
ATOM 1042 O O . GLY A 1 127 ? -15.844 21.859 -3.984 1 87.06 127 GLY A O 1
ATOM 1043 N N . LEU A 1 128 ? -15.945 21.484 -6.188 1 85.06 128 LEU A N 1
ATOM 1044 C CA . LEU A 1 128 ? -15.406 22.812 -6.469 1 85.06 128 LEU A CA 1
ATOM 1045 C C . LEU A 1 128 ? -16.531 23.828 -6.672 1 85.06 128 LEU A C 1
ATOM 1047 O O . LEU A 1 128 ? -16.312 25.031 -6.629 1 85.06 128 LEU A O 1
ATOM 1051 N N . GLU A 1 129 ? -17.656 23.297 -6.797 1 79.81 129 GLU A N 1
ATOM 1052 C CA . GLU A 1 129 ? -18.797 24.188 -7.031 1 79.81 129 GLU A CA 1
ATOM 1053 C C . GLU A 1 129 ? -19.312 24.781 -5.727 1 79.81 129 GLU A C 1
ATOM 1055 O O . GLU A 1 129 ? -19.406 24.078 -4.715 1 79.81 129 GLU A O 1
ATOM 1060 N N . GLU A 1 130 ? -19.406 26.094 -5.766 1 69 130 GLU A N 1
ATOM 1061 C CA . GLU A 1 130 ? -19.953 26.812 -4.621 1 69 130 GLU A CA 1
ATOM 1062 C C . GLU A 1 130 ? -21.484 26.672 -4.57 1 69 130 GLU A C 1
ATOM 1064 O O . GLU A 1 130 ? -22.172 26.891 -5.57 1 69 130 GLU A O 1
ATOM 1069 N N . LYS A 1 131 ? -21.922 25.906 -3.568 1 64.88 131 LYS A N 1
ATOM 1070 C CA . LYS A 1 131 ? -23.359 25.891 -3.393 1 64.88 131 LYS A CA 1
ATOM 1071 C C . LYS A 1 131 ? -23.859 27.141 -2.678 1 64.88 131 LYS A C 1
ATOM 1073 O O . LYS A 1 131 ? -23.312 27.516 -1.637 1 64.88 131 LYS A O 1
ATOM 1078 N N . ALA A 1 132 ? -24.594 27.922 -3.453 1 59.44 132 ALA A N 1
ATOM 1079 C CA . ALA A 1 132 ? -25.203 29.156 -2.951 1 59.44 132 ALA A CA 1
ATOM 1080 C C . ALA A 1 132 ? -25.938 28.906 -1.633 1 59.44 132 ALA A C 1
ATOM 1082 O O . ALA A 1 132 ? -26.703 27.953 -1.508 1 59.44 132 ALA A O 1
ATOM 1083 N N . ASN A 1 133 ? -25.516 29.609 -0.55 1 55.88 133 ASN A N 1
ATOM 1084 C CA . ASN A 1 133 ? -26.219 29.688 0.729 1 55.88 133 ASN A CA 1
ATOM 1085 C C . ASN A 1 133 ? -25.922 28.469 1.602 1 55.88 133 ASN A C 1
ATOM 1087 O O . ASN A 1 133 ? -26.703 28.125 2.488 1 55.88 133 ASN A O 1
ATOM 1091 N N . SER A 1 134 ? -24.953 27.578 1.133 1 60.5 134 SER A N 1
ATOM 1092 C CA . SER A 1 134 ? -24.734 26.422 1.999 1 60.5 134 SER A CA 1
ATOM 1093 C C . SER A 1 134 ? -23.375 26.484 2.68 1 60.5 134 SER A C 1
ATOM 1095 O O . SER A 1 134 ? -22.375 26.859 2.055 1 60.5 134 SER A O 1
ATOM 1097 N N . TYR A 1 135 ? -23.391 26.734 3.992 1 57.12 135 TYR A N 1
ATOM 1098 C CA . TYR A 1 135 ? -22.188 26.672 4.828 1 57.12 135 TYR A CA 1
ATOM 1099 C C . TYR A 1 135 ? -21.766 25.234 5.086 1 57.12 135 TYR A C 1
ATOM 1101 O O . TYR A 1 135 ? -21.062 24.953 6.051 1 57.12 135 TYR A O 1
ATOM 1109 N N . ASP A 1 136 ? -22.203 24.469 4.074 1 69.94 136 ASP A N 1
ATOM 1110 C CA . ASP A 1 136 ? -21.875 23.062 4.293 1 69.94 136 ASP A CA 1
ATOM 1111 C C . ASP A 1 136 ? -20.422 22.781 3.932 1 69.94 136 ASP A C 1
ATOM 1113 O O . ASP A 1 136 ? -19.828 23.484 3.115 1 69.94 136 ASP A O 1
ATOM 1117 N N . ILE A 1 137 ? -19.828 21.906 4.605 1 75.88 137 ILE A N 1
ATOM 1118 C CA . ILE A 1 137 ? -18.469 21.469 4.352 1 75.88 137 ILE A CA 1
ATOM 1119 C C . ILE A 1 137 ? -18.328 20.984 2.91 1 75.88 137 ILE A C 1
ATOM 1121 O O . ILE A 1 137 ? -19.109 20.125 2.467 1 75.88 137 ILE A O 1
ATOM 1125 N N . PRO A 1 138 ? -17.578 21.719 2.127 1 80.69 138 PRO A N 1
ATOM 1126 C CA . PRO A 1 138 ? -17.375 21.266 0.748 1 80.69 138 PRO A CA 1
ATOM 1127 C C . PRO A 1 138 ? -16.844 19.844 0.665 1 80.69 138 PRO A C 1
ATOM 1129 O O . PRO A 1 138 ? -15.836 19.516 1.31 1 80.69 138 PRO A O 1
ATOM 1132 N N . ARG A 1 139 ? -17.625 19.016 0.044 1 84.12 139 ARG A N 1
ATOM 1133 C CA . ARG A 1 139 ? -17.234 17.625 -0.17 1 84.12 139 ARG A CA 1
ATOM 1134 C C . ARG A 1 139 ? -17.594 17.172 -1.579 1 84.12 139 ARG A C 1
ATOM 1136 O O . ARG A 1 139 ? -18.469 17.75 -2.225 1 84.12 139 ARG A O 1
ATOM 1143 N N . VAL A 1 140 ? -16.828 16.203 -1.956 1 88.19 140 VAL A N 1
ATOM 1144 C CA . VAL A 1 140 ? -17.219 15.57 -3.217 1 88.19 140 VAL A CA 1
ATOM 1145 C C . VAL A 1 140 ? -18.484 14.758 -3.027 1 88.19 140 VAL A C 1
ATOM 1147 O O . VAL A 1 140 ? -18.781 14.305 -1.919 1 88.19 140 VAL A O 1
ATOM 1150 N N . SER A 1 141 ? -19.234 14.688 -4.102 1 92.56 141 SER A N 1
ATOM 1151 C CA . SER A 1 141 ? -20.469 13.891 -4.062 1 92.56 141 SER A CA 1
ATOM 1152 C C . SER A 1 141 ? -20.172 12.445 -3.701 1 92.56 141 SER A C 1
ATOM 1154 O O . SER A 1 141 ? -19.328 11.797 -4.328 1 92.56 141 SER A O 1
ATOM 1156 N N . GLN A 1 142 ? -20.859 11.93 -2.713 1 94.88 142 GLN A N 1
ATOM 1157 C CA . GLN A 1 142 ? -20.688 10.539 -2.309 1 94.88 142 GLN A CA 1
ATOM 1158 C C . GLN A 1 142 ? -21.078 9.586 -3.428 1 94.88 142 GLN A C 1
ATOM 1160 O O . GLN A 1 142 ? -20.531 8.484 -3.543 1 94.88 142 GLN A O 1
ATOM 1165 N N . TYR A 1 143 ? -22.031 10.023 -4.254 1 95.81 143 TYR A N 1
ATOM 1166 C CA . TYR A 1 143 ? -22.422 9.203 -5.395 1 95.81 143 TYR A CA 1
ATOM 1167 C C . TYR A 1 143 ? -21.297 9.102 -6.41 1 95.81 143 TYR A C 1
ATOM 1169 O O . TYR A 1 143 ? -21 8.016 -6.914 1 95.81 143 TYR A O 1
ATOM 1177 N N . ARG A 1 144 ? -20.703 10.211 -6.707 1 96.5 144 ARG A N 1
ATOM 1178 C CA . ARG A 1 144 ? -19.625 10.234 -7.68 1 96.5 144 ARG A CA 1
ATOM 1179 C C . ARG A 1 144 ? -18.391 9.523 -7.137 1 96.5 144 ARG A C 1
ATOM 1181 O O . ARG A 1 144 ? -17.688 8.828 -7.875 1 96.5 144 ARG A O 1
ATOM 1188 N N . LEU A 1 145 ? -18.188 9.664 -5.852 1 96.25 145 LEU A N 1
ATOM 1189 C CA . LEU A 1 145 ? -17.094 8.945 -5.191 1 96.25 145 LEU A CA 1
ATOM 1190 C C . LEU A 1 145 ? -17.312 7.438 -5.285 1 96.25 145 LEU A C 1
ATOM 1192 O O . LEU A 1 145 ? -16.391 6.695 -5.633 1 96.25 145 LEU A O 1
ATOM 1196 N N . ALA A 1 146 ? -18.484 6.992 -5 1 97.06 146 ALA A N 1
ATOM 1197 C CA . ALA A 1 146 ? -18.812 5.566 -5.051 1 97.06 146 ALA A CA 1
ATOM 1198 C C . ALA A 1 146 ? -18.672 5.023 -6.469 1 97.06 146 ALA A C 1
ATOM 1200 O O . ALA A 1 146 ? -18.188 3.91 -6.668 1 97.06 146 ALA A O 1
ATOM 1201 N N . ALA A 1 147 ? -19.125 5.797 -7.402 1 97 147 ALA A N 1
ATOM 1202 C CA . ALA A 1 147 ? -19 5.383 -8.797 1 97 147 ALA A CA 1
ATOM 1203 C C . ALA A 1 147 ? -17.531 5.27 -9.211 1 97 147 ALA A C 1
ATOM 1205 O O . ALA A 1 147 ? -17.156 4.316 -9.891 1 97 147 ALA A O 1
ATOM 1206 N N . HIS A 1 148 ? -16.766 6.246 -8.797 1 97.44 148 HIS A N 1
ATOM 1207 C CA . HIS A 1 148 ? -15.344 6.246 -9.109 1 97.44 148 HIS A CA 1
ATOM 1208 C C . HIS A 1 148 ? -14.641 5.055 -8.469 1 97.44 148 HIS A C 1
ATOM 1210 O O . HIS A 1 148 ? -13.93 4.309 -9.141 1 97.44 148 HIS A O 1
ATOM 1216 N N . LEU A 1 149 ? -14.859 4.84 -7.23 1 96.88 149 LEU A N 1
ATOM 1217 C CA . LEU A 1 149 ? -14.258 3.699 -6.547 1 96.88 149 LEU A CA 1
ATOM 1218 C C . LEU A 1 149 ? -14.773 2.387 -7.133 1 96.88 149 LEU A C 1
ATOM 1220 O O . LEU A 1 149 ? -13.984 1.472 -7.395 1 96.88 149 LEU A O 1
ATOM 1224 N N . GLY A 1 150 ? -16.078 2.311 -7.297 1 97.19 150 GLY A N 1
ATOM 1225 C CA . GLY A 1 150 ? -16.672 1.095 -7.832 1 97.19 150 GLY A CA 1
ATOM 1226 C C . GLY A 1 150 ? -16.094 0.691 -9.18 1 97.19 150 GLY A C 1
ATOM 1227 O O . GLY A 1 150 ? -15.758 -0.476 -9.391 1 97.19 150 GLY A O 1
ATOM 1228 N N . SER A 1 151 ? -15.984 1.641 -10.039 1 96.81 151 SER A N 1
ATOM 1229 C CA . SER A 1 151 ? -15.43 1.335 -11.359 1 96.81 151 SER A CA 1
ATOM 1230 C C . SER A 1 151 ? -13.953 0.975 -11.266 1 96.81 151 SER A C 1
ATOM 1232 O O . SER A 1 151 ? -13.461 0.137 -12.023 1 96.81 151 SER A O 1
ATOM 1234 N N . ALA A 1 152 ? -13.258 1.601 -10.367 1 97.38 152 ALA A N 1
ATOM 1235 C CA . ALA A 1 152 ? -11.859 1.234 -10.141 1 97.38 152 ALA A CA 1
ATOM 1236 C C . ALA A 1 152 ? -11.75 -0.201 -9.633 1 97.38 152 ALA A C 1
ATOM 1238 O O . ALA A 1 152 ? -10.844 -0.939 -10.039 1 97.38 152 ALA A O 1
ATOM 1239 N N . LEU A 1 153 ? -12.672 -0.585 -8.797 1 97.69 153 LEU A N 1
ATOM 1240 C CA . LEU A 1 153 ? -12.672 -1.945 -8.273 1 97.69 153 LEU A CA 1
ATOM 1241 C C . LEU A 1 153 ? -12.969 -2.955 -9.375 1 97.69 153 LEU A C 1
ATOM 1243 O O . LEU A 1 153 ? -12.391 -4.039 -9.406 1 97.69 153 LEU A O 1
ATOM 1247 N N . VAL A 1 154 ? -13.844 -2.605 -10.219 1 97.25 154 VAL A N 1
ATOM 1248 C CA . VAL A 1 154 ? -14.156 -3.48 -11.344 1 97.25 154 VAL A CA 1
ATOM 1249 C C . VAL A 1 154 ? -12.914 -3.656 -12.219 1 97.25 154 VAL A C 1
ATOM 1251 O O . VAL A 1 154 ? -12.57 -4.777 -12.602 1 97.25 154 VAL A O 1
ATOM 1254 N N . LEU A 1 155 ? -12.289 -2.537 -12.531 1 97 155 LEU A N 1
ATOM 1255 C CA . LEU A 1 155 ? -11.062 -2.582 -13.312 1 97 155 LEU A CA 1
ATOM 1256 C C . LEU A 1 155 ? -10.008 -3.441 -12.617 1 97 155 LEU A C 1
ATOM 1258 O O . LEU A 1 155 ? -9.336 -4.25 -13.266 1 97 155 LEU A O 1
ATOM 1262 N N . TYR A 1 156 ? -9.906 -3.312 -11.367 1 97.5 156 TYR A N 1
ATOM 1263 C CA . TYR A 1 156 ? -8.953 -4.082 -10.57 1 97.5 156 TYR A CA 1
ATOM 1264 C C . TYR A 1 156 ? -9.273 -5.574 -10.633 1 97.5 156 TYR A C 1
ATOM 1266 O O . TYR A 1 156 ? -8.391 -6.395 -10.875 1 97.5 156 TYR A O 1
ATOM 1274 N N . CYS A 1 157 ? -10.492 -5.871 -10.398 1 97.56 157 CYS A N 1
ATOM 1275 C CA . CYS A 1 157 ? -10.914 -7.27 -10.414 1 97.56 157 CYS A CA 1
ATOM 1276 C C . CYS A 1 157 ? -10.656 -7.902 -11.773 1 97.56 157 CYS A C 1
ATOM 1278 O O . CYS A 1 157 ? -10.148 -9.023 -11.859 1 97.56 157 CYS A O 1
ATOM 1280 N N . ALA A 1 158 ? -11 -7.156 -12.805 1 96.31 158 ALA A N 1
ATOM 1281 C CA . ALA A 1 158 ? -10.773 -7.668 -14.156 1 96.31 158 ALA A CA 1
ATOM 1282 C C . ALA A 1 158 ? -9.289 -7.891 -14.422 1 96.31 158 ALA A C 1
ATOM 1284 O O . ALA A 1 158 ? -8.898 -8.906 -14.992 1 96.31 158 ALA A O 1
ATOM 1285 N N . SER A 1 159 ? -8.5 -6.965 -13.992 1 95.62 159 SER A N 1
ATOM 1286 C CA . SER A 1 159 ? -7.059 -7.066 -14.195 1 95.62 159 SER A CA 1
ATOM 1287 C C . SER A 1 159 ? -6.465 -8.219 -13.391 1 95.62 159 SER A C 1
ATOM 1289 O O . SER A 1 159 ? -5.641 -8.977 -13.906 1 95.62 159 SER A O 1
ATOM 1291 N N . LEU A 1 160 ? -6.898 -8.328 -12.156 1 96.12 160 LEU A N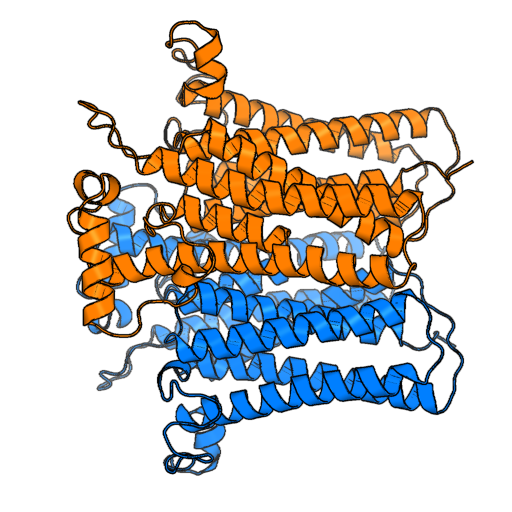 1
ATOM 1292 C CA . LEU A 1 160 ? -6.406 -9.414 -11.312 1 96.12 160 LEU A CA 1
ATOM 1293 C C . LEU A 1 160 ? -6.824 -10.766 -11.867 1 96.12 160 LEU A C 1
ATOM 1295 O O . LEU A 1 160 ? -6.02 -11.703 -11.898 1 96.12 160 LEU A O 1
ATOM 1299 N N . TRP A 1 161 ? -8.047 -10.867 -12.328 1 94.94 161 TRP A N 1
ATOM 1300 C CA . TRP A 1 161 ? -8.531 -12.109 -12.922 1 94.94 161 TRP A CA 1
ATOM 1301 C C . TRP A 1 161 ? -7.68 -12.508 -14.117 1 94.94 161 TRP A C 1
ATOM 1303 O O . TRP A 1 161 ? -7.301 -13.68 -14.25 1 94.94 161 TRP A O 1
ATOM 1313 N N . GLY A 1 162 ? -7.438 -11.547 -14.969 1 91.06 162 GLY A N 1
ATOM 1314 C CA . GLY A 1 162 ? -6.574 -11.805 -16.109 1 91.06 162 GLY A CA 1
ATOM 1315 C C . GLY A 1 162 ? -5.18 -12.258 -15.711 1 91.06 162 GLY A C 1
ATOM 1316 O O . GLY A 1 162 ? -4.648 -13.219 -16.266 1 91.06 162 GLY A O 1
ATOM 1317 N N . GLY A 1 163 ? -4.598 -11.57 -14.734 1 90.06 163 GLY A N 1
ATOM 1318 C CA . GLY A 1 163 ? -3.281 -11.953 -14.258 1 90.06 163 GLY A CA 1
ATOM 1319 C C . GLY A 1 163 ? -3.244 -13.359 -13.68 1 90.06 163 GLY A C 1
ATOM 1320 O O . GLY A 1 163 ? -2.328 -14.125 -13.969 1 90.06 163 GLY A O 1
ATOM 1321 N N . LEU A 1 164 ? -4.227 -13.711 -12.875 1 93.06 164 LEU A N 1
ATOM 1322 C CA . LEU A 1 164 ? -4.305 -15.039 -12.281 1 93.06 164 LEU A CA 1
ATOM 1323 C C . LEU A 1 164 ? -4.453 -16.109 -13.367 1 93.06 164 LEU A C 1
ATOM 1325 O O . LEU A 1 164 ? -3.844 -17.172 -13.281 1 93.06 164 LEU A O 1
ATOM 1329 N N . SER A 1 165 ? -5.23 -15.844 -14.422 1 90.25 165 SER A N 1
ATOM 1330 C CA . SER A 1 165 ? -5.461 -16.797 -15.5 1 90.25 165 SER A CA 1
ATOM 1331 C C . SER A 1 165 ? -4.176 -17.078 -16.266 1 90.25 165 SER A C 1
ATOM 1333 O O . SER A 1 165 ? -3.988 -18.172 -16.797 1 90.25 165 SER A O 1
ATOM 1335 N N . MET A 1 166 ? -3.371 -16.125 -16.297 1 84 166 MET A N 1
ATOM 1336 C CA . MET A 1 166 ? -2.109 -16.297 -17 1 84 166 MET A CA 1
ATOM 1337 C C . MET A 1 166 ? -1.081 -17.016 -16.125 1 84 166 MET A C 1
ATOM 1339 O O . MET A 1 166 ? -0.208 -17.719 -16.641 1 84 166 MET A O 1
ATOM 1343 N N . LEU A 1 167 ? -1.218 -16.891 -14.891 1 85.56 167 LEU A N 1
ATOM 1344 C CA . LEU A 1 167 ? -0.15 -17.344 -14 1 85.56 167 LEU A CA 1
ATOM 1345 C C . LEU A 1 167 ? -0.467 -18.703 -13.406 1 85.56 167 LEU A C 1
ATOM 1347 O O . LEU A 1 167 ? 0.427 -19.531 -13.242 1 85.56 167 LEU A O 1
ATOM 1351 N N . LEU A 1 168 ? -1.701 -18.984 -13.078 1 86.75 168 LEU A N 1
ATOM 1352 C CA . LEU A 1 168 ? -2.045 -20.188 -12.328 1 86.75 168 LEU A CA 1
ATOM 1353 C C . LEU A 1 168 ? -2.684 -21.234 -13.234 1 86.75 168 LEU A C 1
ATOM 1355 O O . LEU A 1 168 ? -3.615 -20.922 -13.984 1 86.75 168 LEU A O 1
ATOM 1359 N N . PRO A 1 169 ? -2.105 -22.422 -13.156 1 85.31 169 PRO A N 1
ATOM 1360 C CA . PRO A 1 169 ? -2.777 -23.5 -13.891 1 85.31 169 PRO A CA 1
ATOM 1361 C C . PRO A 1 169 ? -4.156 -23.828 -13.32 1 85.31 169 PRO A C 1
ATOM 1363 O O . PRO A 1 169 ? -4.371 -23.719 -12.117 1 85.31 169 PRO A O 1
ATOM 1366 N N . GLN A 1 170 ? -4.977 -24.219 -14.141 1 84.94 170 GLN A N 1
ATOM 1367 C CA . GLN A 1 170 ? -6.324 -24.562 -13.711 1 84.94 170 GLN A CA 1
ATOM 1368 C C . GLN A 1 170 ? -6.379 -26 -13.188 1 84.94 170 GLN A C 1
ATOM 1370 O O . GLN A 1 170 ? -5.73 -26.891 -13.734 1 84.94 170 GLN A O 1
ATOM 1375 N N . HIS A 1 171 ? -7.156 -26.094 -12.125 1 84.5 171 HIS A N 1
ATOM 1376 C CA . HIS A 1 171 ? -7.371 -27.422 -11.57 1 84.5 171 HIS A CA 1
ATOM 1377 C C . HIS A 1 171 ? -8.531 -28.141 -12.258 1 84.5 171 HIS A C 1
ATOM 1379 O O . HIS A 1 171 ? -9.539 -27.5 -12.586 1 84.5 171 HIS A O 1
ATOM 1385 N N . LYS A 1 172 ? -8.336 -29.453 -12.422 1 86.19 172 LYS A N 1
ATOM 1386 C CA . LYS A 1 172 ? -9.477 -30.266 -12.828 1 86.19 172 LYS A CA 1
ATOM 1387 C C . LYS A 1 172 ? -10.273 -30.719 -11.609 1 86.19 172 LYS A C 1
ATOM 1389 O O . LYS A 1 172 ? -9.852 -31.625 -10.891 1 86.19 172 LYS A O 1
ATOM 1394 N N . LEU A 1 173 ? -11.344 -30.078 -11.391 1 88.25 173 LEU A N 1
ATOM 1395 C CA . LEU A 1 173 ? -12.18 -30.422 -10.242 1 88.25 173 LEU A CA 1
ATOM 1396 C C . LEU A 1 173 ? -13.391 -31.234 -10.68 1 88.25 173 LEU A C 1
ATOM 1398 O O . LEU A 1 173 ? -14 -30.953 -11.711 1 88.25 173 LEU A O 1
ATOM 1402 N N . PRO A 1 174 ? -13.656 -32.25 -9.875 1 86.38 174 PRO A N 1
ATOM 1403 C CA . PRO A 1 174 ? -14.859 -33.031 -10.195 1 86.38 174 PRO A CA 1
ATOM 1404 C C . PRO A 1 174 ? -16.141 -32.219 -10.031 1 86.38 174 PRO A C 1
ATOM 1406 O O . PRO A 1 174 ? -16.234 -31.406 -9.109 1 86.38 174 PRO A O 1
ATOM 1409 N N . GLU A 1 175 ? -17.062 -32.469 -10.938 1 88.94 175 GLU A N 1
ATOM 1410 C CA . GLU A 1 175 ? -18.344 -31.734 -10.859 1 88.94 175 GLU A CA 1
ATOM 1411 C C . GLU A 1 175 ? -19.297 -32.438 -9.906 1 88.94 175 GLU A C 1
ATOM 1413 O O . GLU A 1 175 ? -20.188 -33.188 -10.336 1 88.94 175 GLU A O 1
ATOM 1418 N N . THR A 1 176 ? -19.156 -32.188 -8.625 1 91.69 176 THR A N 1
ATOM 1419 C CA . THR A 1 176 ? -20.062 -32.688 -7.613 1 91.69 176 THR A CA 1
ATOM 1420 C C . THR A 1 176 ? -21.047 -31.609 -7.164 1 91.69 176 THR A C 1
ATOM 1422 O O . THR A 1 176 ? -20.844 -30.422 -7.445 1 91.69 176 THR A O 1
ATOM 1425 N N . HIS A 1 177 ? -22.109 -32.031 -6.551 1 94.5 177 HIS A N 1
ATOM 1426 C CA . HIS A 1 177 ? -23.109 -31.109 -6.035 1 94.5 177 HIS A CA 1
ATOM 1427 C C . HIS A 1 177 ? -22.5 -30.188 -4.98 1 94.5 177 HIS A C 1
ATOM 1429 O O . HIS A 1 177 ? -22.828 -29 -4.922 1 94.5 177 HIS A O 1
ATOM 1435 N N . GLN A 1 178 ? -21.703 -30.734 -4.184 1 94.94 178 GLN A N 1
ATOM 1436 C CA . GLN A 1 178 ? -21.047 -29.953 -3.133 1 94.94 178 GLN A CA 1
ATOM 1437 C C . GLN A 1 178 ? -20.141 -28.891 -3.725 1 94.94 178 GLN A C 1
ATOM 1439 O O . GLN A 1 178 ? -20.094 -27.766 -3.223 1 94.94 178 GLN A O 1
ATOM 1444 N N . LEU A 1 179 ? -19.469 -29.219 -4.754 1 94.69 179 LEU A N 1
ATOM 1445 C CA . LEU A 1 179 ? -18.594 -28.266 -5.402 1 94.69 179 LEU A CA 1
ATOM 1446 C C . LEU A 1 179 ? -19.391 -27.141 -6.07 1 94.69 179 LEU A C 1
ATOM 1448 O O . LEU A 1 179 ? -18.984 -25.984 -6.062 1 94.69 179 LEU A O 1
ATOM 1452 N N . LEU A 1 180 ? -20.484 -27.562 -6.688 1 95.38 180 LEU A N 1
ATOM 1453 C CA . LEU A 1 180 ? -21.359 -26.562 -7.309 1 95.38 180 LEU A CA 1
ATOM 1454 C C . LEU A 1 180 ? -21.891 -25.578 -6.27 1 95.38 180 LEU A C 1
ATOM 1456 O O . LEU A 1 180 ? -21.953 -24.375 -6.527 1 95.38 180 LEU A O 1
ATOM 1460 N N . LYS A 1 181 ? -22.281 -26.094 -5.156 1 96.81 181 LYS A N 1
ATOM 1461 C CA . LYS A 1 181 ? -22.75 -25.234 -4.066 1 96.81 181 LYS A CA 1
ATOM 1462 C C . LYS A 1 181 ? -21.641 -24.312 -3.58 1 96.81 181 LYS A C 1
ATOM 1464 O O . LYS A 1 181 ? -21.859 -23.125 -3.324 1 96.81 181 LYS A O 1
ATOM 1469 N N . LEU A 1 182 ? -20.469 -24.844 -3.461 1 97.38 182 LEU A N 1
ATOM 1470 C CA . LEU A 1 182 ? -19.328 -24.047 -3.021 1 97.38 182 LEU A CA 1
ATOM 1471 C C . LEU A 1 182 ? -19.031 -22.938 -4.016 1 97.38 182 LEU A C 1
ATOM 1473 O O . LEU A 1 182 ? -18.703 -21.812 -3.617 1 97.38 182 LEU A O 1
ATOM 1477 N N . ARG A 1 183 ? -19.125 -23.219 -5.305 1 96.5 183 ARG A N 1
ATOM 1478 C CA . ARG A 1 183 ? -18.938 -22.219 -6.348 1 96.5 183 ARG A CA 1
ATOM 1479 C C . ARG A 1 183 ? -19.938 -21.078 -6.207 1 96.5 183 ARG A C 1
ATOM 1481 O O . ARG A 1 183 ? -19.578 -19.906 -6.301 1 96.5 183 ARG A O 1
ATOM 1488 N N . ARG A 1 184 ? -21.125 -21.438 -5.984 1 97 184 ARG A N 1
ATOM 1489 C CA . ARG A 1 184 ? -22.172 -20.438 -5.809 1 97 184 ARG A CA 1
ATOM 1490 C C . ARG A 1 184 ? -21.906 -19.594 -4.562 1 97 184 ARG A C 1
ATOM 1492 O O . ARG A 1 184 ? -22.094 -18.375 -4.59 1 97 184 ARG A O 1
ATOM 1499 N N . PHE A 1 185 ? -21.5 -20.25 -3.523 1 97.56 185 PHE A N 1
ATOM 1500 C CA . PHE A 1 185 ? -21.172 -19.547 -2.289 1 97.56 185 PHE A CA 1
ATOM 1501 C C . PHE A 1 185 ? -20.016 -18.578 -2.514 1 97.56 185 PHE A C 1
ATOM 1503 O O . PHE A 1 185 ? -20.031 -17.469 -1.999 1 97.56 185 PHE A O 1
ATOM 1510 N N . ALA A 1 186 ? -19.031 -19.047 -3.23 1 98.19 186 ALA A N 1
ATOM 1511 C CA . ALA A 1 186 ? -17.859 -18.203 -3.502 1 98.19 186 ALA A CA 1
ATOM 1512 C C . ALA A 1 186 ? -18.25 -16.969 -4.297 1 98.19 186 ALA A C 1
ATOM 1514 O O . ALA A 1 186 ? -17.797 -15.859 -3.992 1 98.19 186 ALA A O 1
ATOM 1515 N N . HIS A 1 187 ? -19.125 -17.078 -5.285 1 97.81 187 HIS A N 1
ATOM 1516 C CA . HIS A 1 187 ? -19.594 -15.938 -6.066 1 97.81 187 HIS A CA 1
ATOM 1517 C C . HIS A 1 187 ? -20.406 -14.977 -5.207 1 97.81 187 HIS A C 1
ATOM 1519 O O . HIS A 1 187 ? -20.219 -13.758 -5.289 1 97.81 187 HIS A O 1
ATOM 1525 N N . GLY A 1 188 ? -21.281 -15.547 -4.469 1 98 188 GLY A N 1
ATOM 1526 C CA . GLY A 1 188 ? -22.078 -14.719 -3.576 1 98 188 GLY A CA 1
ATOM 1527 C C . GLY A 1 188 ? -21.234 -13.953 -2.566 1 98 188 GLY A C 1
ATOM 1528 O O . GLY A 1 188 ? -21.469 -12.766 -2.338 1 98 188 GLY A O 1
ATOM 1529 N N . THR A 1 189 ? -20.297 -14.625 -1.984 1 98.12 189 THR A N 1
ATOM 1530 C CA . THR A 1 189 ? -19.422 -13.992 -1 1 98.12 189 THR A CA 1
ATOM 1531 C C . THR A 1 189 ? -18.578 -12.898 -1.646 1 98.12 189 THR A C 1
ATOM 1533 O O . THR A 1 189 ? -18.375 -11.836 -1.06 1 98.12 189 THR A O 1
ATOM 1536 N N . ALA A 1 190 ? -18.062 -13.164 -2.812 1 98.12 190 ALA A N 1
ATOM 1537 C CA . ALA A 1 190 ? -17.312 -12.141 -3.527 1 98.12 190 ALA A CA 1
ATOM 1538 C C . ALA A 1 190 ? -18.172 -10.914 -3.812 1 98.12 190 ALA A C 1
ATOM 1540 O O . ALA A 1 190 ? -17.703 -9.781 -3.676 1 98.12 190 ALA A O 1
ATOM 1541 N N . GLY A 1 191 ? -19.344 -11.18 -4.277 1 98.31 191 GLY A N 1
ATOM 1542 C CA . GLY A 1 191 ? -20.266 -10.078 -4.477 1 98.31 191 GLY A CA 1
ATOM 1543 C C . GLY A 1 191 ? -20.531 -9.281 -3.211 1 98.31 191 GLY A C 1
ATOM 1544 O O . GLY A 1 191 ? -20.547 -8.047 -3.242 1 98.31 191 GLY A O 1
ATOM 1545 N N . LEU A 1 192 ? -20.734 -9.969 -2.129 1 98.44 192 LEU A N 1
ATOM 1546 C CA . LEU A 1 192 ? -20.969 -9.32 -0.844 1 98.44 192 LEU A CA 1
ATOM 1547 C C . LEU A 1 192 ? -19.766 -8.469 -0.437 1 98.44 192 LEU A C 1
ATOM 1549 O O . LEU A 1 192 ? -19.938 -7.348 0.042 1 98.44 192 LEU A O 1
ATOM 1553 N N . VAL A 1 193 ? -18.594 -9.008 -0.584 1 98.75 193 VAL A N 1
ATOM 1554 C CA . VAL A 1 193 ? -17.359 -8.281 -0.271 1 98.75 193 VAL A CA 1
ATOM 1555 C C . VAL A 1 193 ? -17.266 -7.031 -1.146 1 98.75 193 VAL A C 1
ATOM 1557 O O . VAL A 1 193 ? -16.938 -5.949 -0.66 1 98.75 193 VAL A O 1
ATOM 1560 N N . PHE A 1 194 ? -17.578 -7.148 -2.398 1 98.62 194 PHE A N 1
ATOM 1561 C CA . PHE A 1 194 ? -17.547 -6.031 -3.332 1 98.62 194 PHE A CA 1
ATOM 1562 C C . PHE A 1 194 ? -18.516 -4.93 -2.896 1 98.62 194 PHE A C 1
ATOM 1564 O O . PHE A 1 194 ? -18.125 -3.76 -2.822 1 98.62 194 PHE A O 1
ATOM 1571 N N . PHE A 1 195 ? -19.672 -5.312 -2.559 1 98.38 195 PHE A N 1
ATOM 1572 C CA . PHE A 1 195 ? -20.672 -4.328 -2.178 1 98.38 195 PHE A CA 1
ATOM 1573 C C . PHE A 1 195 ? -20.344 -3.703 -0.83 1 98.38 195 PHE A C 1
ATOM 1575 O O . PHE A 1 195 ? -20.625 -2.527 -0.597 1 98.38 195 PHE A O 1
ATOM 1582 N N . THR A 1 196 ? -19.797 -4.461 0.033 1 98.69 196 THR A N 1
ATOM 1583 C CA . THR A 1 196 ? -19.328 -3.904 1.302 1 98.69 196 THR A CA 1
ATOM 1584 C C . THR A 1 196 ? -18.266 -2.842 1.072 1 98.69 196 THR A C 1
ATOM 1586 O O . THR A 1 196 ? -18.297 -1.771 1.681 1 98.69 196 THR A O 1
ATOM 1589 N N . ALA A 1 197 ? -17.312 -3.207 0.189 1 98.38 197 ALA A N 1
ATOM 1590 C CA . ALA A 1 197 ? -16.266 -2.23 -0.147 1 98.38 197 ALA A CA 1
ATOM 1591 C C . ALA A 1 197 ? -16.891 -0.966 -0.744 1 98.38 197 ALA A C 1
ATOM 1593 O O . ALA A 1 197 ? -16.484 0.147 -0.405 1 98.38 197 ALA A O 1
ATOM 1594 N N . LEU A 1 198 ? -17.875 -1.109 -1.56 1 98 198 LEU A N 1
ATOM 1595 C CA . LEU A 1 198 ? -18.547 0.026 -2.184 1 98 198 LEU A CA 1
ATOM 1596 C C . LEU A 1 198 ? -19.266 0.87 -1.14 1 98 198 LEU A C 1
ATOM 1598 O O . LEU A 1 198 ? -19.25 2.102 -1.212 1 98 198 LEU A O 1
ATOM 1602 N N . SER A 1 199 ? -19.906 0.226 -0.21 1 98.25 199 SER A N 1
ATOM 1603 C CA . SER A 1 199 ? -20.594 0.952 0.847 1 98.25 199 SER A CA 1
ATOM 1604 C C . SER A 1 199 ? -19.641 1.811 1.656 1 98.25 199 SER A C 1
ATOM 1606 O O . SER A 1 199 ? -20.031 2.844 2.203 1 98.25 199 SER A O 1
ATOM 1608 N N . GLY A 1 200 ? -18.391 1.369 1.721 1 97.69 200 GLY A N 1
ATOM 1609 C CA . GLY A 1 200 ? -17.375 2.158 2.389 1 97.69 200 GLY A CA 1
ATOM 1610 C C . GLY A 1 200 ? -17.172 3.525 1.76 1 97.69 200 GLY A C 1
ATOM 1611 O O . GLY A 1 200 ? -16.828 4.484 2.449 1 97.69 200 GLY A O 1
ATOM 1612 N N . ALA A 1 201 ? -17.375 3.615 0.478 1 96.81 201 ALA A N 1
ATOM 1613 C CA . ALA A 1 201 ? -17.25 4.902 -0.204 1 96.81 201 ALA A CA 1
ATOM 1614 C C . ALA A 1 201 ? -18.312 5.887 0.305 1 96.81 201 ALA A C 1
ATOM 1616 O O . ALA A 1 201 ? -18.031 7.078 0.461 1 96.81 201 ALA A O 1
ATOM 1617 N N . PHE A 1 202 ? -19.469 5.422 0.578 1 97.5 202 PHE A N 1
ATOM 1618 C CA . PHE A 1 202 ? -20.516 6.277 1.117 1 97.5 202 PHE A CA 1
ATOM 1619 C C . PHE A 1 202 ? -20.188 6.707 2.541 1 97.5 202 PHE A C 1
ATOM 1621 O O . PHE A 1 202 ? -20.422 7.855 2.918 1 97.5 202 PHE A O 1
ATOM 1628 N N . VAL A 1 203 ? -19.625 5.75 3.275 1 97.88 203 VAL A N 1
ATOM 1629 C CA . VAL A 1 203 ? -19.219 6.078 4.641 1 97.88 203 VAL A CA 1
ATOM 1630 C C . VAL A 1 203 ? -18.172 7.188 4.613 1 97.88 203 VAL A C 1
ATOM 1632 O O . VAL A 1 203 ? -18.266 8.164 5.359 1 97.88 203 VAL A O 1
ATOM 1635 N N . ALA A 1 204 ? -17.234 7.031 3.773 1 95.44 204 ALA A N 1
ATOM 1636 C CA . ALA A 1 204 ? -16.172 8.023 3.658 1 95.44 204 ALA A CA 1
ATOM 1637 C C . ALA A 1 204 ? -16.703 9.336 3.105 1 95.44 204 ALA A C 1
ATOM 1639 O O . ALA A 1 204 ? -16.375 10.414 3.609 1 95.44 204 ALA A O 1
ATOM 1640 N N . GLY A 1 205 ? -17.562 9.258 2.146 1 93.81 205 GLY A N 1
ATOM 1641 C CA . GLY A 1 205 ? -18.078 10.445 1.487 1 93.81 205 GLY A CA 1
ATOM 1642 C C . GLY A 1 205 ? -18.922 11.312 2.393 1 93.81 205 GLY A C 1
ATOM 1643 O O . GLY A 1 205 ? -18.953 12.539 2.254 1 93.81 205 GLY A O 1
ATOM 1644 N N . LEU A 1 206 ? -19.578 10.711 3.355 1 94.94 206 LEU A N 1
ATOM 1645 C CA . LEU A 1 206 ? -20.484 11.438 4.238 1 94.94 206 LEU A CA 1
ATOM 1646 C C . LEU A 1 206 ? -19.875 11.617 5.621 1 94.94 206 LEU A C 1
ATOM 1648 O O . LEU A 1 206 ? -20.547 12.07 6.547 1 94.94 206 LEU A O 1
ATOM 1652 N N . ASP A 1 207 ? -18.641 11.148 5.762 1 94.44 207 ASP A N 1
ATOM 1653 C CA . ASP A 1 207 ? -18 11.125 7.078 1 94.44 207 ASP A CA 1
ATOM 1654 C C . ASP A 1 207 ? -18.875 10.406 8.102 1 94.44 207 ASP A C 1
ATOM 1656 O O . ASP A 1 207 ? -18.984 10.844 9.242 1 94.44 207 ASP A O 1
ATOM 1660 N N . ALA A 1 208 ? -19.469 9.406 7.672 1 96.88 208 ALA A N 1
ATOM 1661 C CA . ALA A 1 208 ? -20.422 8.68 8.5 1 96.88 208 ALA A CA 1
ATOM 1662 C C . ALA A 1 208 ? -19.719 7.887 9.594 1 96.88 208 ALA A C 1
ATOM 1664 O O . ALA A 1 208 ? -20.359 7.449 10.555 1 96.88 208 ALA A O 1
ATOM 1665 N N . GLY A 1 209 ? -18.469 7.668 9.453 1 95.62 209 GLY A N 1
ATOM 1666 C CA . GLY A 1 209 ? -17.703 6.945 10.445 1 95.62 209 GLY A CA 1
ATOM 1667 C C . GLY A 1 209 ? -17.609 7.672 11.773 1 95.62 209 GLY A C 1
ATOM 1668 O O . GLY A 1 209 ? -17.234 7.082 12.789 1 95.62 209 GLY A O 1
ATOM 1669 N N . LEU A 1 210 ? -17.969 8.922 11.75 1 94.94 210 LEU A N 1
ATOM 1670 C CA . LEU A 1 210 ? -17.812 9.742 12.945 1 94.94 210 LEU A CA 1
ATOM 1671 C C . LEU A 1 210 ? -19.141 9.914 13.672 1 94.94 210 LEU A C 1
ATOM 1673 O O . LEU A 1 210 ? -19.203 10.531 14.734 1 94.94 210 LEU A O 1
ATOM 1677 N N . VAL A 1 211 ? -20.188 9.352 13.164 1 96 211 VAL A N 1
ATOM 1678 C CA . VAL A 1 211 ? -21.531 9.594 13.695 1 96 211 VAL A CA 1
ATOM 1679 C C . VAL A 1 211 ? -21.719 8.805 14.984 1 96 211 VAL A C 1
ATOM 1681 O O . VAL A 1 211 ? -22.031 9.383 16.031 1 96 211 VAL A O 1
ATOM 1684 N N . TYR A 1 212 ? -21.625 7.484 14.977 1 96.38 212 TYR A N 1
ATOM 1685 C CA . TYR A 1 212 ? -21.625 6.609 16.141 1 96.38 212 TYR A CA 1
ATOM 1686 C C . TYR A 1 212 ? -20.297 5.883 16.281 1 96.38 212 TYR A C 1
ATOM 1688 O O . TYR A 1 212 ? -19.906 5.105 15.406 1 96.38 212 TYR A O 1
ATOM 1696 N N . ASN A 1 213 ? -19.672 6.066 17.344 1 95.88 213 ASN A N 1
ATOM 1697 C CA . ASN A 1 213 ? -18.359 5.445 17.531 1 95.88 213 ASN A CA 1
ATOM 1698 C C . ASN A 1 213 ? -18.375 4.422 18.656 1 95.88 213 ASN A C 1
ATOM 1700 O O . ASN A 1 213 ? -17.531 4.453 19.547 1 95.88 213 ASN A O 1
ATOM 1704 N N . SER A 1 214 ? -19.406 3.617 18.594 1 96.38 214 SER A N 1
ATOM 1705 C CA . SER A 1 214 ? -19.609 2.465 19.469 1 96.38 214 SER A CA 1
ATOM 1706 C C . SER A 1 214 ? -19.875 1.199 18.656 1 96.38 214 SER A C 1
ATOM 1708 O O . SER A 1 214 ? -20.312 1.271 17.516 1 96.38 214 SER A O 1
ATOM 1710 N N . PHE A 1 215 ? -19.609 0.165 19.203 1 96.31 215 PHE A N 1
ATOM 1711 C CA . PHE A 1 215 ? -19.812 -1.138 18.578 1 96.31 215 PHE A CA 1
ATOM 1712 C C . PHE A 1 215 ? -19.938 -2.23 19.641 1 96.31 215 PHE A C 1
ATOM 1714 O O . PHE A 1 215 ? -19.188 -2.23 20.625 1 96.31 215 PHE A O 1
ATOM 1721 N N . PRO A 1 216 ? -20.812 -3.143 19.406 1 95.81 216 PRO A N 1
ATOM 1722 C CA . PRO A 1 216 ? -21.641 -3.453 18.234 1 95.81 216 PRO A CA 1
ATOM 1723 C C . PRO A 1 216 ? -22.875 -2.576 18.125 1 95.81 216 PRO A C 1
ATOM 1725 O O . PRO A 1 216 ? -23.469 -2.451 17.047 1 95.81 216 PRO A O 1
ATOM 1728 N N . LYS A 1 217 ? -23.25 -1.974 19.25 1 97.25 217 LYS A N 1
ATOM 1729 C CA . LYS A 1 217 ? -24.406 -1.08 19.219 1 97.25 217 LYS A CA 1
ATOM 1730 C C . LYS A 1 217 ? -24.031 0.288 18.672 1 97.25 217 LYS A C 1
ATOM 1732 O O . LYS A 1 217 ? -22.844 0.64 18.609 1 97.25 217 LYS A O 1
ATOM 1737 N N . MET A 1 218 ? -24.969 0.927 18.188 1 97.38 218 MET A N 1
ATOM 1738 C CA . MET A 1 218 ? -24.812 2.334 17.812 1 97.38 218 MET A CA 1
ATOM 1739 C C . MET A 1 218 ? -25.406 3.238 18.891 1 97.38 218 MET A C 1
ATOM 1741 O O . MET A 1 218 ? -26.625 3.408 18.984 1 97.38 218 MET A O 1
ATOM 1745 N N . GLY A 1 219 ? -24.469 3.777 19.672 1 95.31 219 GLY A N 1
ATOM 1746 C CA . GLY A 1 219 ? -24.922 4.34 20.938 1 95.31 219 GLY A CA 1
ATOM 1747 C C . GLY A 1 219 ? -25.422 3.293 21.906 1 95.31 219 GLY A C 1
ATOM 1748 O O . GLY A 1 219 ? -24.734 2.324 22.203 1 95.31 219 GLY A O 1
ATOM 1749 N N . ASP A 1 220 ? -26.562 3.465 22.375 1 95.19 220 ASP A N 1
ATOM 1750 C CA . ASP A 1 220 ? -27.125 2.521 23.328 1 95.19 220 ASP A CA 1
ATOM 1751 C C . ASP A 1 220 ? -28.219 1.663 22.672 1 95.19 220 ASP A C 1
ATOM 1753 O O . ASP A 1 220 ? -28.938 0.943 23.359 1 95.19 220 ASP A O 1
ATOM 1757 N N . ARG A 1 221 ? -28.203 1.694 21.359 1 96.75 221 ARG A N 1
ATOM 1758 C CA . ARG A 1 221 ? -29.266 0.995 20.672 1 96.75 221 ARG A CA 1
ATOM 1759 C C . ARG A 1 221 ? -28.719 0.068 19.594 1 96.75 221 ARG A C 1
ATOM 1761 O O . ARG A 1 221 ? -27.688 0.373 18.969 1 96.75 221 ARG A O 1
ATOM 1768 N N . TRP A 1 222 ? -29.422 -0.959 19.328 1 96.62 222 TRP A N 1
ATOM 1769 C CA . TRP A 1 222 ? -29.094 -1.864 18.234 1 96.62 222 TRP A CA 1
ATOM 1770 C C . TRP A 1 222 ? -29.484 -1.268 16.891 1 96.62 222 TRP A C 1
ATOM 1772 O O . TRP A 1 222 ? -28.781 -1.434 15.891 1 96.62 222 TRP A O 1
ATOM 1782 N N . ILE A 1 223 ? -30.609 -0.644 16.938 1 97.25 223 ILE A N 1
ATOM 1783 C CA . ILE A 1 223 ? -31.125 0.054 15.766 1 97.25 223 ILE A CA 1
ATOM 1784 C C . ILE A 1 223 ? -31.328 1.531 16.094 1 97.25 223 ILE A C 1
ATOM 1786 O O . ILE A 1 223 ? -32.219 1.886 16.859 1 97.25 223 ILE A O 1
ATOM 1790 N N . PRO A 1 224 ? -30.562 2.369 15.531 1 96.62 224 PRO A N 1
ATOM 1791 C CA . PRO A 1 224 ? -30.703 3.797 15.828 1 96.62 224 PRO A CA 1
ATOM 1792 C C . PRO A 1 224 ? -32.062 4.348 15.414 1 96.62 224 PRO A C 1
ATOM 1794 O O . PRO A 1 224 ? -32.656 3.867 14.445 1 96.62 224 PRO A O 1
ATOM 1797 N N . GLU A 1 225 ? -32.5 5.41 16.016 1 95.56 225 GLU A N 1
ATOM 1798 C CA . GLU A 1 225 ? -33.812 5.98 15.797 1 95.56 225 GLU A CA 1
ATOM 1799 C C . GLU A 1 225 ? -33.812 6.93 14.602 1 95.56 225 GLU A C 1
ATOM 1801 O O . GLU A 1 225 ? -34.875 7.242 14.047 1 95.56 225 GLU A O 1
ATOM 1806 N N . ASP A 1 226 ? -32.719 7.363 14.148 1 96.12 226 ASP A N 1
ATOM 1807 C CA . ASP A 1 226 ? -32.656 8.398 13.125 1 96.12 226 ASP A CA 1
ATOM 1808 C C . ASP A 1 226 ? -32.281 7.809 11.766 1 96.12 226 ASP A C 1
ATOM 1810 O O . ASP A 1 226 ? -31.688 8.5 10.922 1 96.12 226 ASP A O 1
ATOM 1814 N N . LEU A 1 227 ? -32.594 6.543 11.578 1 96.81 227 LEU A N 1
ATOM 1815 C CA . LEU A 1 227 ? -32.25 5.867 10.336 1 96.81 227 LEU A CA 1
ATOM 1816 C C . LEU A 1 227 ? -33.062 6.41 9.172 1 96.81 227 LEU A C 1
ATOM 1818 O O . LEU A 1 227 ? -32.594 6.434 8.031 1 96.81 227 LEU A O 1
ATOM 1822 N N . LEU A 1 228 ? -34.281 6.852 9.406 1 96.88 228 LEU A N 1
ATOM 1823 C CA . LEU A 1 228 ? -35.188 7.211 8.328 1 96.88 228 LEU A CA 1
ATOM 1824 C C . LEU A 1 228 ? -35.688 8.641 8.492 1 96.88 228 LEU A C 1
ATOM 1826 O O . LEU A 1 228 ? -36.875 8.922 8.281 1 96.88 228 LEU A O 1
ATOM 1830 N N . THR A 1 229 ? -34.75 9.539 8.781 1 96.12 229 THR A N 1
ATOM 1831 C CA . THR A 1 229 ? -35.125 10.914 9.086 1 96.12 229 THR A CA 1
ATOM 1832 C C . THR A 1 229 ? -35.25 11.742 7.809 1 96.12 229 THR A C 1
ATOM 1834 O O . THR A 1 229 ? -35.812 12.836 7.812 1 96.12 229 THR A O 1
ATOM 1837 N N . PHE A 1 230 ? -34.594 11.273 6.773 1 95.44 230 PHE A N 1
ATOM 1838 C CA . PHE A 1 230 ? -34.625 12.039 5.535 1 95.44 230 PHE A CA 1
ATOM 1839 C C . PHE A 1 230 ? -35.875 11.695 4.723 1 95.44 230 PHE A C 1
ATOM 1841 O O . PHE A 1 230 ? -36.375 10.578 4.805 1 95.44 230 PHE A O 1
ATOM 1848 N N . SER A 1 231 ? -36.438 12.703 3.928 1 94.81 231 SER A N 1
ATOM 1849 C CA . SER A 1 231 ? -37.531 12.531 2.982 1 94.81 231 SER A CA 1
ATOM 1850 C C . SER A 1 231 ? -37.094 12.891 1.565 1 94.81 231 SER A C 1
ATOM 1852 O O . SER A 1 231 ? -36.438 13.914 1.35 1 94.81 231 SER A O 1
ATOM 1854 N N . PRO A 1 232 ? -37.5 12.031 0.663 1 95.88 232 PRO A N 1
ATOM 1855 C CA . PRO A 1 232 ? -38.188 10.75 0.754 1 95.88 232 PRO A CA 1
ATOM 1856 C C . PRO A 1 232 ? -37.344 9.672 1.433 1 95.88 232 PRO A C 1
ATOM 1858 O O . PRO A 1 232 ? -36.125 9.828 1.569 1 95.88 232 PRO A O 1
ATOM 1861 N N . VAL A 1 233 ? -37.875 8.617 1.823 1 94.94 233 VAL A N 1
ATOM 1862 C CA . VAL A 1 233 ? -37.312 7.574 2.666 1 94.94 233 VAL A CA 1
ATOM 1863 C C . VAL A 1 233 ? -36.125 6.945 1.957 1 94.94 233 VAL A C 1
ATOM 1865 O O . VAL A 1 233 ? -35.094 6.617 2.596 1 94.94 233 VAL A O 1
ATOM 1868 N N . LEU A 1 234 ? -36.125 6.828 0.708 1 94.94 234 LEU A N 1
ATOM 1869 C CA . LEU A 1 234 ? -35.094 6.145 -0.054 1 94.94 234 LEU A CA 1
ATOM 1870 C C . LEU A 1 234 ? -33.781 6.91 0.015 1 94.94 234 LEU A C 1
ATOM 1872 O O . LEU A 1 234 ? -32.688 6.316 -0.084 1 94.94 234 LEU A O 1
ATOM 1876 N N . LYS A 1 235 ? -33.844 8.219 0.311 1 96 235 LYS A N 1
ATOM 1877 C CA . LYS A 1 235 ? -32.656 9.062 0.395 1 96 235 LYS A CA 1
ATOM 1878 C C . LYS A 1 235 ? -31.781 8.664 1.58 1 96 235 LYS A C 1
ATOM 1880 O O . LYS A 1 235 ? -30.578 8.922 1.582 1 96 235 LYS A O 1
ATOM 1885 N N . ASN A 1 236 ? -32.406 8.039 2.512 1 97.12 236 ASN A N 1
ATOM 1886 C CA . ASN A 1 236 ? -31.672 7.684 3.725 1 97.12 236 ASN A CA 1
ATOM 1887 C C . ASN A 1 236 ? -30.594 6.637 3.447 1 97.12 236 ASN A C 1
ATOM 1889 O O . ASN A 1 236 ? -29.547 6.633 4.086 1 97.12 236 ASN A O 1
ATOM 1893 N N . ILE A 1 237 ? -30.797 5.828 2.457 1 96 237 ILE A N 1
ATOM 1894 C CA . ILE A 1 237 ? -29.906 4.707 2.168 1 96 237 ILE A CA 1
ATOM 1895 C C . ILE A 1 237 ? -28.547 5.23 1.722 1 96 237 ILE A C 1
ATOM 1897 O O . ILE A 1 237 ? -27.516 4.648 2.055 1 96 237 ILE A O 1
ATOM 1901 N N . PHE A 1 238 ? -28.5 6.395 1.07 1 95.56 238 PHE A N 1
ATOM 1902 C CA . PHE A 1 238 ? -27.25 6.828 0.45 1 95.56 238 PHE A CA 1
ATOM 1903 C C . PHE A 1 238 ? -26.844 8.211 0.953 1 95.56 238 PHE A C 1
ATOM 1905 O O . PHE A 1 238 ? -25.719 8.656 0.718 1 95.56 238 PHE A O 1
ATOM 1912 N N . GLU A 1 239 ? -27.766 8.875 1.751 1 96.19 239 GLU A N 1
ATOM 1913 C CA . GLU A 1 239 ? -27.469 10.266 2.09 1 96.19 239 GLU A CA 1
ATOM 1914 C C . GLU A 1 239 ? -27.516 10.484 3.6 1 96.19 239 GLU A C 1
ATOM 1916 O O . GLU A 1 239 ? -26.953 11.461 4.105 1 96.19 239 GLU A O 1
ATOM 1921 N N . ASN A 1 240 ? -28.219 9.664 4.336 1 97.56 240 ASN A N 1
ATOM 1922 C CA . ASN A 1 240 ? -28.234 9.734 5.793 1 97.56 240 ASN A CA 1
ATOM 1923 C C . ASN A 1 240 ? -27.016 9.047 6.402 1 97.56 240 ASN A C 1
ATOM 1925 O O . ASN A 1 240 ? -26.875 7.828 6.316 1 97.56 240 ASN A O 1
ATOM 1929 N N . PRO A 1 241 ? -26.141 9.82 7.012 1 97.44 241 PRO A N 1
ATOM 1930 C CA . PRO A 1 241 ? -24.906 9.242 7.531 1 97.44 241 PRO A CA 1
ATOM 1931 C C . PRO A 1 241 ? -25.141 8.102 8.516 1 97.44 241 PRO A C 1
ATOM 1933 O O . PRO A 1 241 ? -24.391 7.121 8.523 1 97.44 241 PRO A O 1
ATOM 1936 N N . THR A 1 242 ? -26.141 8.219 9.312 1 98.12 242 THR A N 1
ATOM 1937 C CA . THR A 1 242 ? -26.453 7.145 10.25 1 98.12 242 THR A CA 1
ATOM 1938 C C . THR A 1 242 ? -26.828 5.863 9.508 1 98.12 242 THR A C 1
ATOM 1940 O O . THR A 1 242 ? -26.328 4.785 9.836 1 98.12 242 THR A O 1
ATOM 1943 N N . THR A 1 243 ? -27.656 6.012 8.508 1 98.5 243 THR A N 1
ATOM 1944 C CA . THR A 1 243 ? -28.109 4.848 7.75 1 98.5 243 THR A CA 1
ATOM 1945 C C . THR A 1 243 ? -26.953 4.25 6.953 1 98.5 243 THR A C 1
ATOM 1947 O O . THR A 1 243 ? -26.812 3.025 6.871 1 98.5 243 THR A O 1
ATOM 1950 N N . VAL A 1 244 ? -26.219 5.086 6.418 1 98.31 244 VAL A N 1
ATOM 1951 C CA . VAL A 1 244 ? -25.062 4.637 5.637 1 98.31 244 VAL A CA 1
ATOM 1952 C C . VAL A 1 244 ? -24.109 3.854 6.527 1 98.31 244 VAL A C 1
ATOM 1954 O O . VAL A 1 244 ? -23.609 2.795 6.137 1 98.31 244 VAL A O 1
ATOM 1957 N N . GLN A 1 245 ? -23.781 4.387 7.699 1 98.62 245 GLN A N 1
ATOM 1958 C CA . GLN A 1 245 ? -22.938 3.66 8.641 1 98.62 245 GLN A CA 1
ATOM 1959 C C . GLN A 1 245 ? -23.562 2.326 9.031 1 98.62 245 GLN A C 1
ATOM 1961 O O . GLN A 1 245 ? -22.891 1.301 9.07 1 98.62 245 GLN A O 1
ATOM 1966 N N . PHE A 1 246 ? -24.844 2.35 9.312 1 98.5 246 PHE A N 1
ATOM 1967 C CA . PHE A 1 246 ? -25.594 1.153 9.68 1 98.5 246 PHE A CA 1
ATOM 1968 C C . PHE A 1 246 ? -25.5 0.1 8.586 1 98.5 246 PHE A C 1
ATOM 1970 O O . PHE A 1 246 ? -25.234 -1.071 8.859 1 98.5 246 PHE A O 1
ATOM 1977 N N . ASP A 1 247 ? -25.828 0.502 7.402 1 98.19 247 ASP A N 1
ATOM 1978 C CA . ASP A 1 247 ? -25.766 -0.393 6.254 1 98.19 247 ASP A CA 1
ATOM 1979 C C . ASP A 1 247 ? -24.375 -1.025 6.129 1 98.19 247 ASP A C 1
ATOM 1981 O O . ASP A 1 247 ? -24.25 -2.229 5.891 1 98.19 247 ASP A O 1
ATOM 1985 N N . HIS A 1 248 ? -23.344 -0.234 6.262 1 98.62 248 HIS A N 1
ATOM 1986 C CA . HIS A 1 248 ? -21.984 -0.734 6.148 1 98.62 248 HIS A CA 1
ATOM 1987 C C . HIS A 1 248 ? -21.672 -1.758 7.238 1 98.62 248 HIS A C 1
ATOM 1989 O O . HIS A 1 248 ? -21.031 -2.779 6.977 1 98.62 248 HIS A O 1
ATOM 1995 N N . ARG A 1 249 ? -22.156 -1.505 8.453 1 98.31 249 ARG A N 1
ATOM 1996 C CA . ARG A 1 249 ? -21.984 -2.449 9.555 1 98.31 249 ARG A CA 1
ATOM 1997 C C . ARG A 1 249 ? -22.656 -3.785 9.227 1 98.31 249 ARG A C 1
ATOM 1999 O O . ARG A 1 249 ? -22.047 -4.844 9.422 1 98.31 249 ARG A O 1
ATOM 2006 N N . ILE A 1 250 ? -23.797 -3.721 8.727 1 98.19 250 ILE A N 1
ATOM 2007 C CA . ILE A 1 250 ? -24.547 -4.934 8.398 1 98.19 250 ILE A CA 1
ATOM 2008 C C . ILE A 1 250 ? -23.828 -5.695 7.289 1 98.19 250 ILE A C 1
ATOM 2010 O O . ILE A 1 250 ? -23.672 -6.918 7.363 1 98.19 250 ILE A O 1
ATOM 2014 N N . LEU A 1 251 ? -23.453 -4.992 6.309 1 98.5 251 LEU A N 1
ATOM 2015 C CA . LEU A 1 251 ? -22.75 -5.613 5.199 1 98.5 251 LEU A CA 1
ATOM 2016 C C . LEU A 1 251 ? -21.438 -6.23 5.672 1 98.5 251 LEU A C 1
ATOM 2018 O O . LEU A 1 251 ? -21.078 -7.336 5.262 1 98.5 251 LEU A O 1
ATOM 2022 N N . GLY A 1 252 ? -20.703 -5.504 6.52 1 98.31 252 GLY A N 1
ATOM 2023 C CA . GLY A 1 252 ? -19.469 -6.039 7.074 1 98.31 252 GLY A CA 1
ATOM 2024 C C . GLY A 1 252 ? -19.688 -7.32 7.859 1 98.31 252 GLY A C 1
ATOM 2025 O O . GLY A 1 252 ? -19 -8.32 7.629 1 98.31 252 GLY A O 1
ATOM 2026 N N . ILE A 1 253 ? -20.656 -7.332 8.727 1 98.19 253 ILE A N 1
ATOM 2027 C CA . ILE A 1 253 ? -20.969 -8.492 9.547 1 98.19 253 ILE A CA 1
ATOM 2028 C C . ILE A 1 253 ? -21.406 -9.656 8.664 1 98.19 253 ILE A C 1
ATOM 2030 O O . ILE A 1 253 ? -20.969 -10.789 8.852 1 98.19 253 ILE A O 1
ATOM 2034 N N . SER A 1 254 ? -22.219 -9.352 7.711 1 98.5 254 SER A N 1
ATOM 2035 C CA . SER A 1 254 ? -22.703 -10.375 6.789 1 98.5 254 SER A CA 1
ATOM 2036 C C . SER A 1 254 ? -21.562 -10.969 5.977 1 98.5 254 SER A C 1
ATOM 2038 O O . SER A 1 254 ? -21.531 -12.172 5.723 1 98.5 254 SER A O 1
ATOM 2040 N N . SER A 1 255 ? -20.641 -10.133 5.559 1 98.62 255 SER A N 1
ATOM 2041 C CA . SER A 1 255 ? -19.5 -10.602 4.773 1 98.62 255 SER A CA 1
ATOM 2042 C C . SER A 1 255 ? -18.656 -11.578 5.574 1 98.62 255 SER A C 1
ATOM 2044 O O . SER A 1 255 ? -18.312 -12.656 5.086 1 98.62 255 SER A O 1
ATOM 2046 N N . VAL A 1 256 ? -18.344 -11.219 6.781 1 98.44 256 VAL A N 1
ATOM 2047 C CA . VAL A 1 256 ? -17.484 -12.078 7.586 1 98.44 256 VAL A CA 1
ATOM 2048 C C . VAL A 1 256 ? -18.234 -13.359 7.945 1 98.44 256 VAL A C 1
ATOM 2050 O O . VAL A 1 256 ? -17.641 -14.445 7.961 1 98.44 256 VAL A O 1
ATOM 2053 N N . ALA A 1 257 ? -19.5 -13.25 8.242 1 98.69 257 ALA A N 1
ATOM 2054 C CA . ALA A 1 257 ? -20.312 -14.422 8.531 1 98.69 257 ALA A CA 1
ATOM 2055 C C . ALA A 1 257 ? -20.375 -15.359 7.324 1 98.69 257 ALA A C 1
ATOM 2057 O O . ALA A 1 257 ? -20.234 -16.578 7.473 1 98.69 257 ALA A O 1
ATOM 2058 N N . ALA A 1 258 ? -20.625 -14.773 6.191 1 98.75 258 ALA A N 1
ATOM 2059 C CA . ALA A 1 258 ? -20.688 -15.57 4.969 1 98.75 258 ALA A CA 1
ATOM 2060 C C . ALA A 1 258 ? -19.359 -16.266 4.695 1 98.75 258 ALA A C 1
ATOM 2062 O O . ALA A 1 258 ? -19.344 -17.453 4.34 1 98.75 258 ALA A O 1
ATOM 2063 N N . ILE A 1 259 ? -18.281 -15.594 4.824 1 98.81 259 ILE A N 1
ATOM 2064 C CA . ILE A 1 259 ? -16.953 -16.156 4.59 1 98.81 259 ILE A CA 1
ATOM 2065 C C . ILE A 1 259 ? -16.688 -17.281 5.586 1 98.81 259 ILE A C 1
ATOM 2067 O O . ILE A 1 259 ? -16.172 -18.344 5.219 1 98.81 259 ILE A O 1
ATOM 2071 N N . THR A 1 260 ? -17.062 -17.047 6.816 1 98.81 260 THR A N 1
ATOM 2072 C CA . THR A 1 260 ? -16.875 -18.062 7.852 1 98.81 260 THR A CA 1
ATOM 2073 C C . THR A 1 260 ? -17.703 -19.312 7.539 1 98.81 260 THR A C 1
ATOM 2075 O O . THR A 1 260 ? -17.188 -20.422 7.617 1 98.81 260 THR A O 1
ATOM 2078 N N . ALA A 1 261 ? -18.938 -19.094 7.191 1 98.56 261 ALA A N 1
ATOM 2079 C CA . ALA A 1 261 ? -19.797 -20.203 6.84 1 98.56 261 ALA A CA 1
ATOM 2080 C C . ALA A 1 261 ? -19.25 -20.984 5.645 1 98.56 261 ALA A C 1
ATOM 2082 O O . ALA A 1 261 ? -19.266 -22.203 5.629 1 98.56 261 ALA A O 1
ATOM 2083 N N . MET A 1 262 ? -18.828 -20.219 4.684 1 98.44 262 MET A N 1
ATOM 2084 C CA . MET A 1 262 ? -18.25 -20.844 3.494 1 98.44 262 MET A CA 1
ATOM 2085 C C . MET A 1 262 ? -17.016 -21.672 3.855 1 98.44 262 MET A C 1
ATOM 2087 O O . MET A 1 262 ? -16.844 -22.797 3.357 1 98.44 262 MET A O 1
ATOM 2091 N N . TYR A 1 263 ? -16.156 -21.172 4.645 1 98.5 263 TYR A N 1
ATOM 2092 C CA . TYR A 1 263 ? -14.969 -21.891 5.094 1 98.5 263 TYR A CA 1
ATOM 2093 C C . TYR A 1 263 ? -15.344 -23.188 5.789 1 98.5 263 TYR A C 1
ATOM 2095 O O . TYR A 1 263 ? -14.789 -24.25 5.488 1 98.5 263 TYR A O 1
ATOM 2103 N N . LEU A 1 264 ? -16.312 -23.188 6.723 1 98.31 264 LEU A N 1
ATOM 2104 C CA . LEU A 1 264 ? -16.75 -24.359 7.457 1 98.31 264 LEU A CA 1
ATOM 2105 C C . LEU A 1 264 ? -17.375 -25.391 6.512 1 98.31 264 LEU A C 1
ATOM 2107 O O . LEU A 1 264 ? -17.141 -26.594 6.648 1 98.31 264 LEU A O 1
ATOM 2111 N N . PHE A 1 265 ? -18.141 -24.906 5.59 1 97.88 265 PHE A N 1
ATOM 2112 C CA . PHE A 1 265 ? -18.75 -25.781 4.598 1 97.88 265 PHE A CA 1
ATOM 2113 C C . PHE A 1 265 ? -17.688 -26.469 3.754 1 97.88 265 PHE A C 1
ATOM 2115 O O . PHE A 1 265 ? -17.844 -27.656 3.414 1 97.88 265 PHE A O 1
ATOM 2122 N N . SER A 1 266 ? -16.656 -25.781 3.359 1 97.38 266 SER A N 1
ATOM 2123 C CA . SER A 1 266 ? -15.617 -26.297 2.469 1 97.38 266 SER A CA 1
ATOM 2124 C C . SER A 1 266 ? -14.828 -27.422 3.131 1 97.38 266 SER A C 1
ATOM 2126 O O . SER A 1 266 ? -14.18 -28.219 2.449 1 97.38 266 SER A O 1
ATOM 2128 N N . ARG A 1 267 ? -14.844 -27.5 4.473 1 95.56 267 ARG A N 1
ATOM 2129 C CA . ARG A 1 267 ? -14.078 -28.5 5.203 1 95.56 267 ARG A CA 1
ATOM 2130 C C . ARG A 1 267 ? -14.586 -29.906 4.891 1 95.56 267 ARG A C 1
ATOM 2132 O O . ARG A 1 267 ? -13.859 -30.891 5.074 1 95.56 267 ARG A O 1
ATOM 2139 N N . LYS A 1 268 ? -15.664 -30.031 4.355 1 93.06 268 LYS A N 1
ATOM 2140 C CA . LYS A 1 268 ? -16.281 -31.312 4.059 1 93.06 268 LYS A CA 1
ATOM 2141 C C . LYS A 1 268 ? -16.031 -31.734 2.609 1 93.06 268 LYS A C 1
ATOM 2143 O O . LYS A 1 268 ? -16.469 -32.781 2.174 1 93.06 268 LYS A O 1
ATOM 2148 N N . ILE A 1 269 ? -15.43 -30.922 1.905 1 94.81 269 ILE A N 1
ATOM 2149 C CA . ILE A 1 269 ? -15.219 -31.141 0.478 1 94.81 269 ILE A CA 1
ATOM 2150 C C . ILE A 1 269 ? -13.734 -31.359 0.201 1 94.81 269 ILE A C 1
ATOM 2152 O O . ILE A 1 269 ? -12.891 -30.594 0.656 1 94.81 269 ILE A O 1
ATOM 2156 N N . PRO A 1 270 ? -13.43 -32.5 -0.471 1 93.81 270 PRO A N 1
ATOM 2157 C CA . PRO A 1 270 ? -12.031 -32.656 -0.88 1 93.81 270 PRO A CA 1
ATOM 2158 C C . PRO A 1 270 ? -11.586 -31.625 -1.918 1 93.81 270 PRO A C 1
ATOM 2160 O O . PRO A 1 270 ? -12.125 -31.594 -3.027 1 93.81 270 PRO A O 1
ATOM 2163 N N . LEU A 1 271 ? -10.688 -30.734 -1.618 1 95.19 271 LEU A N 1
ATOM 2164 C CA . LEU A 1 271 ? -10.211 -29.672 -2.482 1 95.19 271 LEU A CA 1
ATOM 2165 C C . LEU A 1 271 ? -8.695 -29.719 -2.631 1 95.19 271 LEU A C 1
ATOM 2167 O O . LEU A 1 271 ? -7.996 -30.219 -1.743 1 95.19 271 LEU A O 1
ATOM 2171 N N . PRO A 1 272 ? -8.234 -29.266 -3.787 1 93.25 272 PRO A N 1
ATOM 2172 C CA . PRO A 1 272 ? -6.785 -29.156 -3.938 1 93.25 272 PRO A CA 1
ATOM 2173 C C . PRO A 1 272 ? -6.156 -28.25 -2.885 1 93.25 272 PRO A C 1
ATOM 2175 O O . PRO A 1 272 ? -6.828 -27.359 -2.338 1 93.25 272 PRO A O 1
ATOM 2178 N N . HIS A 1 273 ? -4.91 -28.422 -2.635 1 91.12 273 HIS A N 1
ATOM 2179 C CA . HIS A 1 273 ? -4.18 -27.688 -1.604 1 91.12 273 HIS A CA 1
ATOM 2180 C C . HIS A 1 273 ? -4.262 -26.188 -1.826 1 91.12 273 HIS A C 1
ATOM 2182 O O . HIS A 1 273 ? -4.504 -25.422 -0.885 1 91.12 273 HIS A O 1
ATOM 2188 N N . ARG A 1 274 ? -4.059 -25.75 -3.012 1 92.81 274 ARG A N 1
ATOM 2189 C CA . ARG A 1 274 ? -4.066 -24.312 -3.322 1 92.81 274 ARG A CA 1
ATOM 2190 C C . ARG A 1 274 ? -5.434 -23.703 -3.041 1 92.81 274 ARG A C 1
ATOM 2192 O O . ARG A 1 274 ? -5.527 -22.562 -2.594 1 92.81 274 ARG A O 1
ATOM 2199 N N . THR A 1 275 ? -6.445 -24.438 -3.336 1 95.38 275 THR A N 1
ATOM 2200 C CA . THR A 1 275 ? -7.801 -23.969 -3.062 1 95.38 275 THR A CA 1
ATOM 2201 C C . THR A 1 275 ? -8.031 -23.828 -1.56 1 95.38 275 THR A C 1
ATOM 2203 O O . THR A 1 275 ? -8.641 -22.859 -1.107 1 95.38 275 THR A O 1
ATOM 2206 N N . LYS A 1 276 ? -7.566 -24.812 -0.825 1 94.94 276 LYS A N 1
ATOM 2207 C CA . LYS A 1 276 ? -7.668 -24.75 0.63 1 94.94 276 LYS A CA 1
ATOM 2208 C C . LYS A 1 276 ? -6.91 -23.547 1.177 1 94.94 276 LYS A C 1
ATOM 2210 O O . LYS A 1 276 ? -7.371 -22.891 2.115 1 94.94 276 LYS A O 1
ATOM 2215 N N . MET A 1 277 ? -5.828 -23.297 0.595 1 92.56 277 MET A N 1
ATOM 2216 C CA . MET A 1 277 ? -5.047 -22.125 0.98 1 92.56 277 MET A CA 1
ATOM 2217 C C . MET A 1 277 ? -5.828 -20.828 0.712 1 92.56 277 MET A C 1
ATOM 2219 O O . MET A 1 277 ? -5.824 -19.922 1.536 1 92.56 277 MET A O 1
ATOM 2223 N N . ALA A 1 278 ? -6.422 -20.75 -0.457 1 96.56 278 ALA A N 1
ATOM 2224 C CA . ALA A 1 278 ? -7.227 -19.578 -0.804 1 96.56 278 ALA A CA 1
ATOM 2225 C C . ALA A 1 278 ? -8.336 -19.359 0.219 1 96.56 278 ALA A C 1
ATOM 2227 O O . ALA A 1 278 ? -8.578 -18.219 0.635 1 96.56 278 ALA A O 1
ATOM 2228 N N . LEU A 1 279 ? -8.93 -20.469 0.625 1 97.88 279 LEU A N 1
ATOM 2229 C CA . LEU A 1 279 ? -10.008 -20.391 1.611 1 97.88 279 LEU A CA 1
ATOM 2230 C C . LEU A 1 279 ? -9.477 -19.891 2.953 1 97.88 279 LEU A C 1
ATOM 2232 O O . LEU A 1 279 ? -10.086 -19.031 3.578 1 97.88 279 LEU A O 1
ATOM 2236 N N . THR A 1 280 ? -8.43 -20.391 3.381 1 95.25 280 THR A N 1
ATOM 2237 C CA . THR A 1 280 ? -7.84 -20.016 4.66 1 95.25 280 THR A CA 1
ATOM 2238 C C . THR A 1 280 ? -7.387 -18.562 4.637 1 95.25 280 THR A C 1
ATOM 2240 O O . THR A 1 280 ? -7.609 -17.812 5.598 1 95.25 280 THR A O 1
ATOM 2243 N N . CYS A 1 281 ? -6.727 -18.156 3.545 1 95.69 281 CYS A N 1
ATOM 2244 C CA . CYS A 1 281 ? -6.297 -16.766 3.398 1 95.69 281 CYS A CA 1
ATOM 2245 C C . CYS A 1 281 ? -7.488 -15.82 3.42 1 95.69 281 CYS A C 1
ATOM 2247 O O . CYS A 1 281 ? -7.441 -14.766 4.059 1 95.69 281 CYS A O 1
ATOM 2249 N N . LEU A 1 282 ? -8.508 -16.203 2.721 1 98.44 282 LEU A N 1
ATOM 2250 C CA . LEU A 1 282 ? -9.719 -15.383 2.697 1 98.44 282 LEU A CA 1
ATOM 2251 C C . LEU A 1 282 ? -10.273 -15.195 4.105 1 98.44 282 LEU A C 1
ATOM 2253 O O . LEU A 1 282 ? -10.617 -14.078 4.496 1 98.44 282 LEU A O 1
ATOM 2257 N N . LEU A 1 283 ? -10.328 -16.25 4.859 1 98.19 283 LEU A N 1
ATOM 2258 C CA . LEU A 1 283 ? -10.828 -16.188 6.23 1 98.19 283 LEU A CA 1
ATOM 2259 C C . LEU A 1 283 ? -9.938 -15.289 7.086 1 98.19 283 LEU A C 1
ATOM 2261 O O . LEU A 1 283 ? -10.438 -14.414 7.797 1 98.19 283 LEU A O 1
ATOM 2265 N N . ALA A 1 284 ? -8.695 -15.492 7 1 95.81 284 ALA A N 1
ATOM 2266 C CA . ALA A 1 284 ? -7.746 -14.719 7.805 1 95.81 284 ALA A CA 1
ATOM 2267 C C . ALA A 1 284 ? -7.84 -13.234 7.484 1 95.81 284 ALA A C 1
ATOM 2269 O O . ALA A 1 284 ? -7.891 -12.398 8.391 1 95.81 284 ALA A O 1
ATOM 2270 N N . VAL A 1 285 ? -7.867 -12.875 6.227 1 97.56 285 VAL A N 1
ATOM 2271 C CA . VAL A 1 285 ? -7.914 -11.477 5.816 1 97.56 285 VAL A CA 1
ATOM 2272 C C . VAL A 1 285 ? -9.258 -10.867 6.211 1 97.56 285 VAL A C 1
ATOM 2274 O O . VAL A 1 285 ? -9.328 -9.688 6.566 1 97.56 285 VAL A O 1
ATOM 2277 N N . ALA A 1 286 ? -10.273 -11.68 6.16 1 98.62 286 ALA A N 1
ATOM 2278 C CA . ALA A 1 286 ? -11.594 -11.188 6.555 1 98.62 286 ALA A CA 1
ATOM 2279 C C . ALA A 1 286 ? -11.594 -10.758 8.023 1 98.62 286 ALA A C 1
ATOM 2281 O O . ALA A 1 286 ? -12.102 -9.68 8.359 1 98.62 286 ALA A O 1
ATOM 2282 N N . TYR A 1 287 ? -11.062 -11.523 8.852 1 97.56 287 TYR A N 1
ATOM 2283 C CA . TYR A 1 287 ? -11.062 -11.195 10.273 1 97.56 287 TYR A CA 1
ATOM 2284 C C . TYR A 1 287 ? -10.117 -10.039 10.57 1 97.56 287 TYR A C 1
ATOM 2286 O O . TYR A 1 287 ? -10.391 -9.219 11.445 1 97.56 287 TYR A O 1
ATOM 2294 N N . LEU A 1 288 ? -9.023 -9.977 9.875 1 96.31 288 LEU A N 1
ATOM 2295 C CA . LEU A 1 288 ? -8.156 -8.805 9.992 1 96.31 288 LEU A CA 1
ATOM 2296 C C . LEU A 1 288 ? -8.898 -7.543 9.57 1 96.31 288 LEU A C 1
ATOM 2298 O O . LEU A 1 288 ? -8.812 -6.512 10.242 1 96.31 288 LEU A O 1
ATOM 2302 N N . GLN A 1 289 ? -9.617 -7.664 8.523 1 98.12 289 GLN A N 1
ATOM 2303 C CA . GLN A 1 289 ? -10.352 -6.531 7.977 1 98.12 289 GLN A CA 1
ATOM 2304 C C . GLN A 1 289 ? -11.422 -6.051 8.953 1 98.12 289 GLN A C 1
ATOM 2306 O O . GLN A 1 289 ? -11.609 -4.844 9.133 1 98.12 289 GLN A O 1
ATOM 2311 N N . VAL A 1 290 ? -12.102 -6.949 9.523 1 97.38 290 VAL A N 1
ATOM 2312 C CA . VAL A 1 290 ? -13.148 -6.574 10.477 1 97.38 290 VAL A CA 1
ATOM 2313 C C . VAL A 1 290 ? -12.516 -5.918 11.703 1 97.38 290 VAL A C 1
ATOM 2315 O O . VAL A 1 290 ? -13.047 -4.938 12.227 1 97.38 290 VAL A O 1
ATOM 2318 N N . THR A 1 291 ? -11.445 -6.414 12.141 1 96.44 291 THR A N 1
ATOM 2319 C CA . THR A 1 291 ? -10.742 -5.824 13.273 1 96.44 291 THR A CA 1
ATOM 2320 C C . THR A 1 291 ? -10.289 -4.402 12.945 1 96.44 291 THR A C 1
ATOM 2322 O O . THR A 1 291 ? -10.43 -3.496 13.766 1 96.44 291 THR A O 1
ATOM 2325 N N . LEU A 1 292 ? -9.758 -4.238 11.773 1 96.75 292 LEU A N 1
ATOM 2326 C CA . LEU A 1 292 ? -9.359 -2.908 11.328 1 96.75 292 LEU A CA 1
ATOM 2327 C C . LEU A 1 292 ? -10.555 -1.963 11.281 1 96.75 292 LEU A C 1
ATOM 2329 O O . LEU A 1 292 ? -10.469 -0.821 11.734 1 96.75 292 LEU A O 1
ATOM 2333 N N . GLY A 1 293 ? -11.633 -2.471 10.734 1 97.69 293 GLY A N 1
ATOM 2334 C CA . GLY A 1 293 ? -12.836 -1.648 10.641 1 97.69 293 GLY A CA 1
ATOM 2335 C C . GLY A 1 293 ? -13.359 -1.209 12 1 97.69 293 GLY A C 1
ATOM 2336 O O . GLY A 1 293 ? -13.641 -0.026 12.203 1 97.69 293 GLY A O 1
ATOM 2337 N N . ILE A 1 294 ? -13.461 -2.125 12.914 1 97.44 294 ILE A N 1
ATOM 2338 C CA . ILE A 1 294 ? -13.961 -1.835 14.25 1 97.44 294 ILE A CA 1
ATOM 2339 C C . ILE A 1 294 ? -13.008 -0.876 14.961 1 97.44 294 ILE A C 1
ATOM 2341 O O . ILE A 1 294 ? -13.445 0.085 15.602 1 97.44 294 ILE A O 1
ATOM 2345 N N . SER A 1 295 ? -11.727 -1.095 14.82 1 95.31 295 SER A N 1
ATOM 2346 C CA . SER A 1 295 ? -10.742 -0.214 15.445 1 95.31 295 SER A CA 1
ATOM 2347 C C . SER A 1 295 ? -10.828 1.198 14.875 1 95.31 295 SER A C 1
ATOM 2349 O O . SER A 1 295 ? -10.758 2.178 15.617 1 95.31 295 SER A O 1
ATOM 2351 N N . THR A 1 296 ? -10.977 1.273 13.578 1 96.56 296 THR A N 1
ATOM 2352 C CA . THR A 1 296 ? -11.109 2.576 12.938 1 96.56 296 THR A CA 1
ATOM 2353 C C . THR A 1 296 ? -12.32 3.326 13.492 1 96.56 296 THR A C 1
ATOM 2355 O O . THR A 1 296 ? -12.242 4.52 13.789 1 96.56 296 THR A O 1
ATOM 2358 N N . LEU A 1 297 ? -13.391 2.607 13.664 1 96.94 297 LEU A N 1
ATOM 2359 C CA . LEU A 1 297 ? -14.633 3.195 14.172 1 96.94 297 LEU A CA 1
ATOM 2360 C C . LEU A 1 297 ? -14.461 3.646 15.617 1 96.94 297 LEU A C 1
ATOM 2362 O O . LEU A 1 297 ? -14.805 4.781 15.961 1 96.94 297 LEU A O 1
ATOM 2366 N N . LEU A 1 298 ? -13.891 2.848 16.422 1 95.06 298 LEU A N 1
ATOM 2367 C CA . LEU A 1 298 ? -13.812 3.098 17.844 1 95.06 298 LEU A CA 1
ATOM 2368 C C . LEU A 1 298 ? -12.805 4.199 18.156 1 95.06 298 LEU A C 1
ATOM 2370 O O . LEU A 1 298 ? -12.93 4.898 19.172 1 95.06 298 LEU A O 1
ATOM 2374 N N . LEU A 1 299 ? -11.867 4.371 17.281 1 92.94 299 LEU A N 1
ATOM 2375 C CA . LEU A 1 299 ? -10.812 5.352 17.531 1 92.94 299 LEU A CA 1
ATOM 2376 C C . LEU A 1 299 ? -11.062 6.633 16.734 1 92.94 299 LEU A C 1
ATOM 2378 O O . LEU A 1 299 ? -10.141 7.41 16.5 1 92.94 299 LEU A O 1
ATOM 2382 N N . TYR A 1 300 ? -12.266 6.801 16.281 1 93.12 300 TYR A N 1
ATOM 2383 C CA . TYR A 1 300 ? -12.734 8.039 15.664 1 93.12 300 TYR A CA 1
ATOM 2384 C C . TYR A 1 300 ? -12.008 8.312 14.352 1 93.12 300 TYR A C 1
ATOM 2386 O O . TYR A 1 300 ? -11.602 9.445 14.086 1 93.12 300 TYR A O 1
ATOM 2394 N N . VAL A 1 301 ? -11.648 7.246 13.594 1 94.19 301 VAL A N 1
ATOM 2395 C CA . VAL A 1 301 ? -11.258 7.223 12.188 1 94.19 301 VAL A CA 1
ATOM 2396 C C . VAL A 1 301 ? -9.938 7.969 12.008 1 94.19 301 VAL A C 1
ATOM 2398 O O . VAL A 1 301 ? -9.836 8.875 11.18 1 94.19 301 VAL A O 1
ATOM 2401 N N . PRO A 1 302 ? -8.953 7.574 12.773 1 93.44 302 PRO A N 1
ATOM 2402 C CA . PRO A 1 302 ? -7.648 8.141 12.422 1 93.44 302 PRO A CA 1
ATOM 2403 C C . PRO A 1 302 ? -7.234 7.82 10.984 1 93.44 302 PRO A C 1
ATOM 2405 O O . PRO A 1 302 ? -7.492 6.715 10.5 1 93.44 302 PRO A O 1
ATOM 2408 N N . THR A 1 303 ? -6.613 8.727 10.305 1 92.19 303 THR A N 1
ATOM 2409 C CA . THR A 1 303 ? -6.328 8.641 8.875 1 92.19 303 THR A CA 1
ATOM 2410 C C . THR A 1 303 ? -5.516 7.391 8.562 1 92.19 303 THR A C 1
ATOM 2412 O O . THR A 1 303 ? -5.867 6.629 7.656 1 92.19 303 THR A O 1
ATOM 2415 N N . PRO A 1 304 ? -4.445 7.102 9.312 1 91.62 304 PRO A N 1
ATOM 2416 C CA . PRO A 1 304 ? -3.668 5.914 8.945 1 91.62 304 PRO A CA 1
ATOM 2417 C C . PRO A 1 304 ? -4.457 4.617 9.117 1 91.62 304 PRO A C 1
ATOM 2419 O O . PRO A 1 304 ? -4.348 3.709 8.289 1 91.62 304 PRO A O 1
ATOM 2422 N N . LEU A 1 305 ? -5.215 4.551 10.141 1 93.75 305 LEU A N 1
ATOM 2423 C CA . LEU A 1 305 ? -6.027 3.359 10.359 1 93.75 305 LEU A CA 1
ATOM 2424 C C . LEU A 1 305 ? -7.105 3.229 9.289 1 93.75 305 LEU A C 1
ATOM 2426 O O . LEU A 1 305 ? -7.34 2.137 8.766 1 93.75 305 LEU A O 1
ATOM 2430 N N . ALA A 1 306 ? -7.715 4.289 9.016 1 96.38 306 ALA A N 1
ATOM 2431 C CA . ALA A 1 306 ? -8.75 4.301 7.988 1 96.38 306 ALA A CA 1
ATOM 2432 C C . ALA A 1 306 ? -8.172 3.924 6.625 1 96.38 306 ALA A C 1
ATOM 2434 O O . ALA A 1 306 ? -8.789 3.168 5.871 1 96.38 306 ALA A O 1
ATOM 2435 N N . ALA A 1 307 ? -7.035 4.449 6.352 1 94.75 307 ALA A N 1
ATOM 2436 C CA . ALA A 1 307 ? -6.367 4.125 5.094 1 94.75 307 ALA A CA 1
ATOM 2437 C C . ALA A 1 307 ? -6.016 2.643 5.023 1 94.75 307 ALA A C 1
ATOM 2439 O O . ALA A 1 307 ? -6.168 2.008 3.979 1 94.75 307 ALA A O 1
ATOM 2440 N N . THR A 1 308 ? -5.512 2.107 6.117 1 95.31 308 THR A N 1
ATOM 2441 C CA . THR A 1 308 ? -5.191 0.687 6.176 1 95.31 308 THR A CA 1
ATOM 2442 C C . THR A 1 308 ? -6.445 -0.161 5.996 1 95.31 308 THR A C 1
ATOM 2444 O O . THR A 1 308 ? -6.426 -1.169 5.289 1 95.31 308 THR A O 1
ATOM 2447 N N . HIS A 1 309 ? -7.477 0.257 6.645 1 97.5 309 HIS A N 1
ATOM 2448 C CA . HIS A 1 309 ? -8.75 -0.432 6.488 1 97.5 309 HIS A CA 1
ATOM 2449 C C . HIS A 1 309 ? -9.219 -0.403 5.039 1 97.5 309 HIS A C 1
ATOM 2451 O O . HIS A 1 309 ? -9.656 -1.423 4.5 1 97.5 309 HIS A O 1
ATOM 2457 N N . GLN A 1 310 ? -9.141 0.71 4.441 1 96.88 310 GLN A N 1
ATOM 2458 C CA . GLN A 1 310 ? -9.523 0.828 3.039 1 96.88 310 GLN A CA 1
ATOM 2459 C C . GLN A 1 310 ? -8.664 -0.066 2.154 1 96.88 310 GLN A C 1
ATOM 2461 O O . GLN A 1 310 ? -9.18 -0.765 1.278 1 96.88 310 GLN A O 1
ATOM 2466 N N . SER A 1 311 ? -7.391 -0.072 2.34 1 95.44 311 SER A N 1
ATOM 2467 C CA . SER A 1 311 ? -6.488 -0.935 1.583 1 95.44 311 SER A CA 1
ATOM 2468 C C . SER A 1 311 ? -6.785 -2.408 1.844 1 95.44 311 SER A C 1
ATOM 2470 O O . SER A 1 311 ? -6.641 -3.244 0.949 1 95.44 311 SER A O 1
ATOM 2472 N N . GLY A 1 312 ? -7.148 -2.678 3.055 1 96.75 312 GLY A N 1
ATOM 2473 C CA . GLY A 1 312 ? -7.496 -4.043 3.424 1 96.75 312 GLY A CA 1
ATOM 2474 C C . GLY A 1 312 ? -8.703 -4.574 2.676 1 96.75 312 GLY A C 1
ATOM 2475 O O . GLY A 1 312 ? -8.805 -5.777 2.432 1 96.75 312 GLY A O 1
ATOM 2476 N N . SER A 1 313 ? -9.594 -3.705 2.373 1 97.5 313 SER A N 1
ATOM 2477 C CA . SER A 1 313 ? -10.75 -4.145 1.602 1 97.5 313 SER A CA 1
ATOM 2478 C C . SER A 1 313 ? -10.344 -4.656 0.225 1 97.5 313 SER A C 1
ATOM 2480 O O . SER A 1 313 ? -10.938 -5.594 -0.3 1 97.5 313 SER A O 1
ATOM 2482 N N . LEU A 1 314 ? -9.359 -4.02 -0.302 1 97 314 LEU A N 1
ATOM 2483 C CA . LEU A 1 314 ? -8.828 -4.477 -1.581 1 97 314 LEU A CA 1
ATOM 2484 C C . LEU A 1 314 ? -8.172 -5.848 -1.44 1 97 314 LEU A C 1
ATOM 2486 O O . LEU A 1 314 ? -8.312 -6.699 -2.318 1 97 314 LEU A O 1
ATOM 2490 N N . ALA A 1 315 ? -7.441 -6.027 -0.397 1 97.19 315 ALA A N 1
ATOM 2491 C CA . ALA A 1 315 ? -6.828 -7.324 -0.127 1 97.19 315 ALA A CA 1
ATOM 2492 C C . ALA A 1 315 ? -7.887 -8.414 0.029 1 97.19 315 ALA A C 1
ATOM 2494 O O . ALA A 1 315 ? -7.734 -9.516 -0.494 1 97.19 315 ALA A O 1
ATOM 2495 N N . LEU A 1 316 ? -8.914 -8.062 0.743 1 98.62 316 LEU A N 1
ATOM 2496 C CA . LEU A 1 316 ? -10 -9.016 0.944 1 98.62 316 LEU A CA 1
ATOM 2497 C C . LEU A 1 316 ? -10.656 -9.375 -0.383 1 98.62 316 LEU A C 1
ATOM 2499 O O . LEU A 1 316 ? -10.906 -10.547 -0.657 1 98.62 316 LEU A O 1
ATOM 2503 N N . LEU A 1 317 ? -10.922 -8.391 -1.146 1 98.5 317 LEU A N 1
ATOM 2504 C CA . LEU A 1 317 ? -11.508 -8.617 -2.465 1 98.5 317 LEU A CA 1
ATOM 2505 C C . LEU A 1 317 ? -10.586 -9.477 -3.324 1 98.5 317 LEU A C 1
ATOM 2507 O O . LEU A 1 317 ? -11.055 -10.352 -4.055 1 98.5 317 LEU A O 1
ATOM 2511 N N . SER A 1 318 ? -9.305 -9.273 -3.242 1 98.31 318 SER A N 1
ATOM 2512 C CA . SER A 1 318 ? -8.328 -10.062 -3.984 1 98.31 318 SER A CA 1
ATOM 2513 C C . SER A 1 318 ? -8.398 -11.531 -3.594 1 98.31 318 SER A C 1
ATOM 2515 O O . SER A 1 318 ? -8.352 -12.414 -4.453 1 98.31 318 SER A O 1
ATOM 2517 N N . MET A 1 319 ? -8.508 -11.766 -2.281 1 98.38 319 MET A N 1
ATOM 2518 C CA . MET A 1 319 ? -8.586 -13.148 -1.822 1 98.38 319 MET A CA 1
ATOM 2519 C C . MET A 1 319 ? -9.867 -13.812 -2.299 1 98.38 319 MET A C 1
ATOM 2521 O O . MET A 1 319 ? -9.867 -14.992 -2.654 1 98.38 319 MET A O 1
ATOM 2525 N N . ALA A 1 320 ? -10.906 -13.062 -2.262 1 98.69 320 ALA A N 1
ATOM 2526 C CA . ALA A 1 320 ? -12.18 -13.602 -2.742 1 98.69 320 ALA A CA 1
ATOM 2527 C C . ALA A 1 320 ? -12.102 -13.953 -4.223 1 98.69 320 ALA A C 1
ATOM 2529 O O . ALA A 1 320 ? -12.594 -15 -4.648 1 98.69 320 ALA A O 1
ATOM 2530 N N . LEU A 1 321 ? -11.477 -13.125 -4.965 1 98.19 321 LEU A N 1
ATOM 2531 C CA . LEU A 1 321 ? -11.328 -13.367 -6.398 1 98.19 321 LEU A CA 1
ATOM 2532 C C . LEU A 1 321 ? -10.414 -14.562 -6.656 1 98.19 321 LEU A C 1
ATOM 2534 O O . LEU A 1 321 ? -10.664 -15.344 -7.574 1 98.19 321 LEU A O 1
ATOM 2538 N N . TRP A 1 322 ? -9.375 -14.602 -5.906 1 97.44 322 TRP A N 1
ATOM 2539 C CA . TRP A 1 322 ? -8.469 -15.742 -6.016 1 97.44 322 TRP A CA 1
ATOM 2540 C C . TRP A 1 322 ? -9.211 -17.047 -5.777 1 97.44 322 TRP A C 1
ATOM 2542 O O . TRP A 1 322 ? -9.062 -18.016 -6.543 1 97.44 322 TRP A O 1
ATOM 2552 N N . LEU A 1 323 ? -10.047 -17.062 -4.75 1 98 323 LEU A N 1
ATOM 2553 C CA . LEU A 1 323 ? -10.82 -18.266 -4.461 1 98 323 LEU A CA 1
ATOM 2554 C C . LEU A 1 323 ? -11.75 -18.609 -5.621 1 98 323 LEU A C 1
ATOM 2556 O O . LEU A 1 323 ? -11.828 -19.766 -6.043 1 98 323 LEU A O 1
ATOM 2560 N N . MET A 1 324 ? -12.453 -17.656 -6.113 1 97.19 324 MET A N 1
ATOM 2561 C CA . MET A 1 324 ? -13.328 -17.859 -7.262 1 97.19 324 MET A CA 1
ATOM 2562 C C . MET A 1 324 ? -12.555 -18.438 -8.445 1 97.19 324 MET A C 1
ATOM 2564 O O . MET A 1 324 ? -13.047 -19.312 -9.156 1 97.19 324 MET A O 1
ATOM 2568 N N . HIS A 1 325 ? -11.414 -17.922 -8.602 1 96.19 325 HIS A N 1
ATOM 2569 C CA . HIS A 1 325 ? -10.578 -18.359 -9.711 1 96.19 325 HIS A CA 1
ATOM 2570 C C . HIS A 1 325 ? -10.172 -19.828 -9.539 1 96.19 325 HIS A C 1
ATOM 2572 O O . HIS A 1 325 ? -10.133 -20.578 -10.516 1 96.19 325 HIS A O 1
ATOM 2578 N N . GLU A 1 326 ? -9.867 -20.234 -8.344 1 95.81 326 GLU A N 1
ATOM 2579 C CA . GLU A 1 326 ? -9.484 -21.609 -8.055 1 95.81 326 GLU A CA 1
ATOM 2580 C C . GLU A 1 326 ? -10.641 -22.578 -8.297 1 95.81 326 GLU A C 1
ATOM 2582 O O . GLU A 1 326 ? -10.43 -23.734 -8.617 1 95.81 326 GLU A O 1
ATOM 2587 N N . LEU A 1 327 ? -11.828 -22.078 -8.156 1 95.88 327 LEU A N 1
ATOM 2588 C CA . LEU A 1 327 ? -13 -22.953 -8.203 1 95.88 327 LEU A CA 1
ATOM 2589 C C . LEU A 1 327 ? -13.633 -22.922 -9.586 1 95.88 327 LEU A C 1
ATOM 2591 O O . LEU A 1 327 ? -14.656 -23.578 -9.82 1 95.88 327 LEU A O 1
ATOM 2595 N N . ARG A 1 328 ? -13.039 -22.25 -10.453 1 92.12 328 ARG A N 1
ATOM 2596 C CA . ARG A 1 328 ? -13.641 -22.109 -11.773 1 92.12 328 ARG A CA 1
ATOM 2597 C C . ARG A 1 328 ? -13.727 -23.453 -12.484 1 92.12 328 ARG A C 1
ATOM 2599 O O . ARG A 1 328 ? -12.953 -24.359 -12.195 1 92.12 328 ARG A O 1
ATOM 2606 N N . ARG A 1 329 ? -14.648 -23.469 -13.422 1 84.75 329 ARG A N 1
ATOM 2607 C CA . ARG A 1 329 ? -14.867 -24.688 -14.195 1 84.75 329 ARG A CA 1
ATOM 2608 C C . ARG A 1 329 ? -13.859 -24.812 -15.328 1 84.75 329 ARG A C 1
ATOM 2610 O O . ARG A 1 329 ? -13.43 -23.797 -15.898 1 84.75 329 ARG A O 1
ATOM 2617 N N . PHE A 1 330 ? -13.469 -26.031 -15.477 1 73.25 330 PHE A N 1
ATOM 2618 C CA . PHE A 1 330 ? -12.617 -26.328 -16.625 1 73.25 330 PHE A CA 1
ATOM 2619 C C . PHE A 1 330 ? -13.383 -26.156 -17.938 1 73.25 330 PHE A C 1
ATOM 2621 O O . PHE A 1 330 ? -14.531 -26.578 -18.047 1 73.25 330 PHE A O 1
ATOM 2628 N N . PRO A 1 331 ? -12.742 -25.203 -18.797 1 61.34 331 PRO A N 1
ATOM 2629 C CA . PRO A 1 331 ? -13.453 -25.031 -20.078 1 61.34 331 PRO A CA 1
ATOM 2630 C C . PRO A 1 331 ? -13.742 -26.375 -20.75 1 61.34 331 PRO A C 1
ATOM 2632 O O . PRO A 1 331 ? -12.922 -27.281 -20.703 1 61.34 331 PRO A O 1
ATOM 2635 N N . LYS A 1 332 ? -15.055 -26.812 -21.078 1 51.75 332 LYS A N 1
ATOM 2636 C CA . LYS A 1 332 ? -15.398 -27.969 -21.891 1 51.75 332 LYS A CA 1
ATOM 2637 C C . LYS A 1 332 ? -14.719 -27.922 -23.25 1 51.75 332 LYS A C 1
ATOM 2639 O O . LYS A 1 332 ? -14.555 -26.844 -23.828 1 51.75 332 LYS A O 1
ATOM 2644 N N . MET B 1 1 ? 1.285 -8.891 4.555 1 93.38 1 MET B N 1
ATOM 2645 C CA . MET B 1 1 ? 1.36 -8.234 5.852 1 93.38 1 MET B CA 1
ATOM 2646 C C . MET B 1 1 ? 2.74 -7.621 6.07 1 93.38 1 MET B C 1
ATOM 2648 O O . MET B 1 1 ? 2.855 -6.5 6.578 1 93.38 1 MET B O 1
ATOM 2652 N N . VAL B 1 2 ? 3.785 -8.328 5.691 1 96 2 VAL B N 1
ATOM 2653 C CA . VAL B 1 2 ? 5.121 -7.766 5.836 1 96 2 VAL B CA 1
ATOM 2654 C C . VAL B 1 2 ? 5.285 -6.57 4.898 1 96 2 VAL B C 1
ATOM 2656 O O . VAL B 1 2 ? 5.84 -5.539 5.285 1 96 2 VAL B O 1
ATOM 2659 N N . ALA B 1 3 ? 4.801 -6.723 3.676 1 95.25 3 ALA B N 1
ATOM 2660 C CA . ALA B 1 3 ? 4.82 -5.594 2.748 1 95.25 3 ALA B CA 1
ATOM 2661 C C . ALA B 1 3 ? 4.121 -4.379 3.348 1 95.25 3 ALA B C 1
ATOM 2663 O O . ALA B 1 3 ? 4.613 -3.254 3.242 1 95.25 3 ALA B O 1
ATOM 2664 N N . GLY B 1 4 ? 2.969 -4.633 3.953 1 94.25 4 GLY B N 1
ATOM 2665 C CA . GLY B 1 4 ? 2.254 -3.555 4.617 1 94.25 4 GLY B CA 1
ATOM 2666 C C . GLY B 1 4 ? 3.064 -2.883 5.707 1 94.25 4 GLY B C 1
ATOM 2667 O O . GLY B 1 4 ? 3.029 -1.659 5.852 1 94.25 4 GLY B O 1
ATOM 2668 N N . ALA B 1 5 ? 3.789 -3.652 6.445 1 96 5 ALA B N 1
ATOM 2669 C CA . ALA B 1 5 ? 4.629 -3.111 7.512 1 96 5 ALA B CA 1
ATOM 2670 C C . ALA B 1 5 ? 5.738 -2.232 6.941 1 96 5 ALA B C 1
ATOM 2672 O O . ALA B 1 5 ? 6.031 -1.161 7.477 1 96 5 ALA B O 1
ATOM 2673 N N . VAL B 1 6 ? 6.312 -2.691 5.879 1 96.06 6 VAL B N 1
ATOM 2674 C CA . VAL B 1 6 ? 7.402 -1.946 5.258 1 96.06 6 VAL B CA 1
ATOM 2675 C C . VAL B 1 6 ? 6.875 -0.625 4.703 1 96.06 6 VAL B C 1
ATOM 2677 O O . VAL B 1 6 ? 7.484 0.428 4.902 1 96.06 6 VAL B O 1
ATOM 2680 N N . ILE B 1 7 ? 5.75 -0.661 4.102 1 95 7 ILE B N 1
ATOM 2681 C CA . ILE B 1 7 ? 5.145 0.525 3.508 1 95 7 ILE B CA 1
ATOM 2682 C C . ILE B 1 7 ? 4.738 1.506 4.605 1 95 7 ILE B C 1
ATOM 2684 O O . ILE B 1 7 ? 5.066 2.693 4.539 1 95 7 ILE B O 1
ATOM 2688 N N . LEU B 1 8 ? 4.102 1.009 5.617 1 94.88 8 LEU B N 1
ATOM 2689 C CA . LEU B 1 8 ? 3.689 1.848 6.734 1 94.88 8 LEU B CA 1
ATOM 2690 C C . LEU B 1 8 ? 4.902 2.451 7.438 1 94.88 8 LEU B C 1
ATOM 2692 O O . LEU B 1 8 ? 4.875 3.615 7.844 1 94.88 8 LEU B O 1
ATOM 2696 N N . GLY B 1 9 ? 5.898 1.641 7.605 1 95.5 9 GLY B N 1
ATOM 2697 C CA . GLY B 1 9 ? 7.125 2.152 8.195 1 95.5 9 GLY B CA 1
ATOM 2698 C C . GLY B 1 9 ? 7.75 3.275 7.391 1 95.5 9 GLY B C 1
ATOM 2699 O O . GLY B 1 9 ? 8.234 4.258 7.957 1 95.5 9 GLY B O 1
ATOM 2700 N N . GLY B 1 10 ? 7.758 3.092 6.105 1 94.75 10 GLY B N 1
ATOM 2701 C CA . GLY B 1 10 ? 8.266 4.145 5.242 1 94.75 10 GLY B CA 1
ATOM 2702 C C . GLY B 1 10 ? 7.492 5.445 5.363 1 94.75 10 GLY B C 1
ATOM 2703 O O . GLY B 1 10 ? 8.086 6.52 5.473 1 94.75 10 GLY B O 1
ATOM 2704 N N . VAL B 1 11 ? 6.203 5.379 5.402 1 93.56 11 VAL B N 1
ATOM 2705 C CA . VAL B 1 11 ? 5.355 6.559 5.543 1 93.56 11 VAL B CA 1
ATOM 2706 C C . VAL B 1 11 ? 5.586 7.195 6.91 1 93.56 11 VAL B C 1
ATOM 2708 O O . VAL B 1 11 ? 5.648 8.422 7.027 1 93.56 11 VAL B O 1
ATOM 2711 N N . THR B 1 12 ? 5.719 6.383 7.91 1 94.88 12 THR B N 1
ATOM 2712 C CA . THR B 1 12 ? 5.969 6.875 9.258 1 94.88 12 THR B CA 1
ATOM 2713 C C . THR B 1 12 ? 7.262 7.688 9.312 1 94.88 12 THR B C 1
ATOM 2715 O O . THR B 1 12 ? 7.312 8.75 9.938 1 94.88 12 THR B O 1
ATOM 2718 N N . ARG B 1 13 ? 8.234 7.188 8.656 1 93.31 13 ARG B N 1
ATOM 2719 C CA . ARG B 1 13 ? 9.5 7.91 8.609 1 93.31 13 ARG B CA 1
ATOM 2720 C C . ARG B 1 13 ? 9.359 9.211 7.82 1 93.31 13 ARG B C 1
ATOM 2722 O O . ARG B 1 13 ? 9.844 10.258 8.242 1 93.31 13 ARG B O 1
ATOM 2729 N N . LEU B 1 14 ? 8.703 9.172 6.734 1 91.62 14 LEU B N 1
ATOM 2730 C CA . LEU B 1 14 ? 8.617 10.305 5.82 1 91.62 14 LEU B CA 1
ATOM 2731 C C . LEU B 1 14 ? 7.723 11.398 6.387 1 91.62 14 LEU B C 1
ATOM 2733 O O . LEU B 1 14 ? 7.887 12.578 6.059 1 91.62 14 LEU B O 1
ATOM 2737 N N . THR B 1 15 ? 6.848 11.023 7.25 1 89.69 15 THR B N 1
ATOM 2738 C CA . THR B 1 15 ? 5.996 12.008 7.914 1 89.69 15 THR B CA 1
ATOM 2739 C C . THR B 1 15 ? 6.602 12.43 9.25 1 89.69 15 THR B C 1
ATOM 2741 O O . THR B 1 15 ? 5.961 13.133 10.031 1 89.69 15 THR B O 1
ATOM 2744 N N . GLU B 1 16 ? 7.762 11.953 9.547 1 90.56 16 GLU B N 1
ATOM 2745 C CA . GLU B 1 16 ? 8.477 12.258 10.781 1 90.56 16 GLU B CA 1
ATOM 2746 C C . GLU B 1 16 ? 7.629 11.922 12 1 90.56 16 GLU B C 1
ATOM 2748 O O . GLU B 1 16 ? 7.547 12.711 12.945 1 90.56 16 GLU B O 1
ATOM 2753 N N . SER B 1 17 ? 7.031 10.766 12 1 91.62 17 SER B N 1
ATOM 2754 C CA . SER B 1 17 ? 6.09 10.352 13.039 1 91.62 17 SER B CA 1
ATOM 2755 C C . SER B 1 17 ? 6.73 9.359 14 1 91.62 17 SER B C 1
ATOM 2757 O O . SER B 1 17 ? 6.148 9.023 15.031 1 91.62 17 SER B O 1
ATOM 2759 N N . GLY B 1 18 ? 7.867 8.961 13.742 1 91.19 18 GLY B N 1
ATOM 2760 C CA . GLY B 1 18 ? 8.453 7.816 14.422 1 91.19 18 GLY B CA 1
ATOM 2761 C C . GLY B 1 18 ? 8.742 8.07 15.883 1 91.19 18 GLY B C 1
ATOM 2762 O O . GLY B 1 18 ? 8.773 7.133 16.688 1 91.19 18 GLY B O 1
ATOM 2763 N N . LEU B 1 19 ? 8.93 9.273 16.234 1 91.19 19 LEU B N 1
ATOM 2764 C CA . LEU B 1 19 ? 9.344 9.586 17.594 1 91.19 19 LEU B CA 1
ATOM 2765 C C . LEU B 1 19 ? 8.164 10.125 18.406 1 91.19 19 LEU B C 1
ATOM 2767 O O . LEU B 1 19 ? 8.352 10.617 19.516 1 91.19 19 LEU B O 1
ATOM 2771 N N . SER B 1 20 ? 7.02 9.992 17.875 1 91.44 20 SER B N 1
ATOM 2772 C CA . SER B 1 20 ? 5.848 10.586 18.5 1 91.44 20 SER B CA 1
ATOM 2773 C C . SER B 1 20 ? 5.398 9.773 19.719 1 91.44 20 SER B C 1
ATOM 2775 O O . SER B 1 20 ? 4.859 10.328 20.672 1 91.44 20 SER B O 1
ATOM 2777 N N . MET B 1 21 ? 5.566 8.523 19.625 1 91.5 21 MET B N 1
ATOM 2778 C CA . MET B 1 21 ? 5.281 7.668 20.781 1 91.5 21 MET B CA 1
ATOM 2779 C C . MET B 1 21 ? 6.543 7.395 21.578 1 91.5 21 MET B C 1
ATOM 2781 O O . MET B 1 21 ? 7.375 6.574 21.188 1 91.5 21 MET B O 1
ATOM 2785 N N . VAL B 1 22 ? 6.605 7.941 22.719 1 87.81 22 VAL B N 1
ATOM 2786 C CA . VAL B 1 22 ? 7.875 7.992 23.422 1 87.81 22 VAL B CA 1
ATOM 2787 C C . VAL B 1 22 ? 7.977 6.809 24.391 1 87.81 22 VAL B C 1
ATOM 2789 O O . VAL B 1 22 ? 9.062 6.492 24.875 1 87.81 22 VAL B O 1
ATOM 2792 N N . ASP B 1 23 ? 6.906 6.184 24.594 1 83.38 23 ASP B N 1
ATOM 2793 C CA . ASP B 1 23 ? 6.914 5.016 25.469 1 83.38 23 ASP B CA 1
ATOM 2794 C C . ASP B 1 23 ? 7.043 3.727 24.656 1 83.38 23 ASP B C 1
ATOM 2796 O O . ASP B 1 23 ? 6.738 3.703 23.469 1 83.38 23 ASP B O 1
ATOM 2800 N N . TRP B 1 24 ? 7.633 2.793 25.359 1 79.81 24 TRP B N 1
ATOM 2801 C CA . TRP B 1 24 ? 7.707 1.474 24.75 1 79.81 24 TRP B CA 1
ATOM 2802 C C . TRP B 1 24 ? 7.188 0.399 25.703 1 79.81 24 TRP B C 1
ATOM 2804 O O . TRP B 1 24 ? 7.914 -0.065 26.578 1 79.81 24 TRP B O 1
ATOM 2814 N N . HIS B 1 25 ? 6.031 0.168 25.641 1 81.06 25 HIS B N 1
ATOM 2815 C CA . HIS B 1 25 ? 5.391 -0.935 26.344 1 81.06 25 HIS B CA 1
ATOM 2816 C C . HIS B 1 25 ? 4.605 -1.821 25.391 1 81.06 25 HIS B C 1
ATOM 2818 O O . HIS B 1 25 ? 3.697 -1.349 24.703 1 81.06 25 HIS B O 1
ATOM 2824 N N . LEU B 1 26 ? 4.898 -3.006 25.406 1 75.31 26 LEU B N 1
ATOM 2825 C CA . LEU B 1 26 ? 4.348 -3.947 24.438 1 75.31 26 LEU B CA 1
ATOM 2826 C C . LEU B 1 26 ? 2.83 -4.027 24.547 1 75.31 26 LEU B C 1
ATOM 2828 O O . LEU B 1 26 ? 2.119 -3.957 23.547 1 75.31 26 LEU B O 1
ATOM 2832 N N . VAL B 1 27 ? 2.264 -4.109 25.734 1 75.81 27 VAL B N 1
ATOM 2833 C CA . VAL B 1 27 ? 0.836 -4.352 25.922 1 75.81 27 VAL B CA 1
ATOM 2834 C C . VAL B 1 27 ? 0.131 -3.045 26.266 1 75.81 27 VAL B C 1
ATOM 2836 O O . VAL B 1 27 ? -0.884 -2.695 25.656 1 75.81 27 VAL B O 1
ATOM 2839 N N . LYS B 1 28 ? 0.68 -2.23 27.156 1 75.5 28 LYS B N 1
ATOM 2840 C CA . LYS B 1 28 ? 0.039 -1.013 27.656 1 75.5 28 LYS B CA 1
ATOM 2841 C C . LYS B 1 28 ? -0.174 -0.011 26.516 1 75.5 28 LYS B C 1
ATOM 2843 O O . LYS B 1 28 ? -1.135 0.762 26.547 1 75.5 28 LYS B O 1
ATOM 2848 N N . GLU B 1 29 ? 0.67 -0.154 25.5 1 79 29 GLU B N 1
ATOM 2849 C CA . GLU B 1 29 ? 0.623 0.808 24.391 1 79 29 GLU B CA 1
ATOM 2850 C C . GLU B 1 29 ? -0.485 0.461 23.406 1 79 29 GLU B C 1
ATOM 2852 O O . GLU B 1 29 ? -0.812 1.261 22.531 1 79 29 GLU B O 1
ATOM 2857 N N . MET B 1 30 ? -1.083 -0.565 23.625 1 81.75 30 MET B N 1
ATOM 2858 C CA . MET B 1 30 ? -2.072 -1.019 22.656 1 81.75 30 MET B CA 1
ATOM 2859 C C . MET B 1 30 ? -3.369 -0.226 22.781 1 81.75 30 MET B C 1
ATOM 2861 O O . MET B 1 30 ? -4.152 -0.147 21.844 1 81.75 30 MET B O 1
ATOM 2865 N N . LYS B 1 31 ? -3.545 0.33 23.922 1 84.75 31 LYS B N 1
ATOM 2866 C CA . LYS B 1 31 ? -4.73 1.166 24.109 1 84.75 31 LYS B CA 1
ATOM 2867 C C . LYS B 1 31 ? -4.406 2.637 23.844 1 84.75 31 LYS B C 1
ATOM 2869 O O . LYS B 1 31 ? -3.658 3.252 24.609 1 84.75 31 LYS B O 1
ATOM 2874 N N . PRO B 1 32 ? -4.953 3.203 22.812 1 90.5 32 PRO B N 1
ATOM 2875 C CA . PRO B 1 32 ? -4.699 4.621 22.547 1 90.5 32 PRO B CA 1
ATOM 2876 C C . PRO B 1 32 ? -5.461 5.543 23.5 1 90.5 32 PRO B C 1
ATOM 2878 O O . PRO B 1 32 ? -6.434 5.117 24.125 1 90.5 32 PRO B O 1
ATOM 2881 N N . PRO B 1 33 ? -4.941 6.77 23.656 1 91.62 33 PRO B N 1
ATOM 2882 C CA . PRO B 1 33 ? -5.73 7.742 24.422 1 91.62 33 PRO B CA 1
ATOM 2883 C C . PRO B 1 33 ? -7.129 7.949 23.844 1 91.62 33 PRO B C 1
ATOM 2885 O O . PRO B 1 33 ? -7.301 7.965 22.625 1 91.62 33 PRO B O 1
ATOM 2888 N N . THR B 1 34 ? -8.078 8.062 24.734 1 87.62 34 THR B N 1
ATOM 2889 C CA . THR B 1 34 ? -9.453 8.164 24.25 1 87.62 34 THR B CA 1
ATOM 2890 C C . THR B 1 34 ? -10.086 9.477 24.703 1 87.62 34 THR B C 1
ATOM 2892 O O . THR B 1 34 ? -10.961 10.016 24.016 1 87.62 34 THR B O 1
ATOM 2895 N N . THR B 1 35 ? -9.633 10 25.828 1 90.5 35 THR B N 1
ATOM 2896 C CA . THR B 1 35 ? -10.203 11.234 26.359 1 90.5 35 THR B CA 1
ATOM 2897 C C . THR B 1 35 ? -9.297 12.422 26.062 1 90.5 35 THR B C 1
ATOM 2899 O O . THR B 1 35 ? -8.117 12.242 25.75 1 90.5 35 THR B O 1
ATOM 2902 N N . LYS B 1 36 ? -9.852 13.555 26.188 1 92.25 36 LYS B N 1
ATOM 2903 C CA . LYS B 1 36 ? -9.07 14.773 25.984 1 92.25 36 LYS B CA 1
ATOM 2904 C C . LYS B 1 36 ? -7.93 14.875 26.984 1 92.25 36 LYS B C 1
ATOM 2906 O O . LYS B 1 36 ? -6.816 15.266 26.641 1 92.25 36 LYS B O 1
ATOM 2911 N N . ASP B 1 37 ? -8.188 14.438 28.219 1 94.62 37 ASP B N 1
ATOM 2912 C CA . ASP B 1 37 ? -7.176 14.508 29.266 1 94.62 37 ASP B CA 1
ATOM 2913 C C . ASP B 1 37 ? -6.02 13.547 28.984 1 94.62 37 ASP B C 1
ATOM 2915 O O . ASP B 1 37 ? -4.855 13.891 29.203 1 94.62 37 ASP B O 1
ATOM 2919 N N . GLU B 1 38 ? -6.375 12.453 28.469 1 93.88 38 GLU B N 1
ATOM 2920 C CA . GLU B 1 38 ? -5.344 11.469 28.141 1 93.88 38 GLU B CA 1
ATOM 2921 C C . GLU B 1 38 ? -4.477 11.953 26.984 1 93.88 38 GLU B C 1
ATOM 2923 O O . GLU B 1 38 ? -3.254 11.781 27 1 93.88 38 GLU B O 1
ATOM 2928 N N . TRP B 1 39 ? -5.094 12.539 26.047 1 94.19 39 TRP B N 1
ATOM 2929 C CA . TRP B 1 39 ? -4.367 13.07 24.891 1 94.19 39 TRP B CA 1
ATOM 2930 C C . TRP B 1 39 ? -3.445 14.211 25.312 1 94.19 39 TRP B C 1
ATOM 2932 O O . TRP B 1 39 ? -2.301 14.289 24.859 1 94.19 39 TRP B O 1
ATOM 2942 N N . MET B 1 40 ? -3.959 15.016 26.156 1 94.88 40 MET B N 1
ATOM 2943 C CA . MET B 1 40 ? -3.15 16.125 26.625 1 94.88 40 MET B CA 1
ATOM 2944 C C . MET B 1 40 ? -1.95 15.633 27.422 1 94.88 40 MET B C 1
ATOM 2946 O O . MET B 1 40 ? -0.853 16.172 27.312 1 94.88 40 MET B O 1
ATOM 2950 N N . ALA B 1 41 ? -2.186 14.641 28.203 1 94.69 41 ALA B N 1
ATOM 2951 C CA . ALA B 1 41 ? -1.087 14.062 28.969 1 94.69 41 ALA B CA 1
ATOM 2952 C C . ALA B 1 41 ? -0.008 13.492 28.062 1 94.69 41 ALA B C 1
ATOM 2954 O O . ALA B 1 41 ? 1.186 13.68 28.312 1 94.69 41 ALA B O 1
ATOM 2955 N N . GLU B 1 42 ? -0.469 12.828 27.016 1 94.06 42 GLU B N 1
ATOM 2956 C CA . GLU B 1 42 ? 0.47 12.273 26.047 1 94.06 42 GLU B CA 1
ATOM 2957 C C . GLU B 1 42 ? 1.217 13.383 25.297 1 94.06 42 GLU B C 1
ATOM 2959 O O . GLU B 1 42 ? 2.404 13.242 25 1 94.06 42 GLU B O 1
ATOM 2964 N N . PHE B 1 43 ? 0.565 14.406 25.031 1 95 43 PHE B N 1
ATOM 2965 C CA . PHE B 1 43 ? 1.157 15.539 24.312 1 95 43 PHE B CA 1
ATOM 2966 C C . PHE B 1 43 ? 2.201 16.234 25.188 1 95 43 PHE B C 1
ATOM 2968 O O . PHE B 1 43 ? 3.279 16.594 24.703 1 95 43 PHE B O 1
ATOM 2975 N N . ILE B 1 44 ? 1.902 16.391 26.438 1 94.81 44 ILE B N 1
ATOM 2976 C CA . ILE B 1 44 ? 2.83 17 27.375 1 94.81 44 ILE B CA 1
ATOM 2977 C C . ILE B 1 44 ? 4.094 16.156 27.5 1 94.81 44 ILE B C 1
ATOM 2979 O O . ILE B 1 44 ? 5.203 16.688 27.531 1 94.81 44 ILE B O 1
ATOM 2983 N N . LYS B 1 45 ? 3.877 14.914 27.547 1 93.31 45 LYS B N 1
ATOM 2984 C CA . LYS B 1 45 ? 5.023 14.008 27.578 1 93.31 45 LYS B CA 1
ATOM 2985 C C . LYS B 1 45 ? 5.891 14.18 26.328 1 93.31 45 LYS B C 1
ATOM 2987 O O . LYS B 1 45 ? 7.117 14.266 26.438 1 93.31 45 LYS B O 1
ATOM 2992 N N . TYR B 1 46 ? 5.27 14.164 25.172 1 93.19 46 TYR B N 1
ATOM 2993 C CA . TYR B 1 46 ? 5.969 14.328 23.906 1 93.19 46 TYR B CA 1
ATOM 2994 C C . TYR B 1 46 ? 6.734 15.648 23.875 1 93.19 46 TYR B C 1
ATOM 2996 O O . TYR B 1 46 ? 7.832 15.719 23.312 1 93.19 46 TYR B O 1
ATOM 3004 N N . GLN B 1 47 ? 6.219 16.641 24.469 1 92.88 47 GLN B N 1
ATOM 3005 C CA . GLN B 1 47 ? 6.809 17.984 24.453 1 92.88 47 GLN B CA 1
ATOM 3006 C C . GLN B 1 47 ? 8.141 18 25.203 1 92.88 47 GLN B C 1
ATOM 3008 O O . GLN B 1 47 ? 8.922 18.938 25.047 1 92.88 47 GLN B O 1
ATOM 3013 N N . GLN B 1 48 ? 8.375 16.984 25.969 1 90.25 48 GLN B N 1
ATOM 3014 C CA . GLN B 1 48 ? 9.609 16.922 26.75 1 90.25 48 GLN B CA 1
ATOM 3015 C C . GLN B 1 48 ? 10.766 16.391 25.906 1 90.25 48 GLN B C 1
ATOM 3017 O O . GLN B 1 48 ? 11.93 16.5 26.312 1 90.25 48 GLN B O 1
ATOM 3022 N N . PHE B 1 49 ? 10.492 15.969 24.812 1 88.38 49 PHE B N 1
ATOM 3023 C CA . PHE B 1 49 ? 11.508 15.305 24.016 1 88.38 49 PHE B CA 1
ATOM 3024 C C . PHE B 1 49 ? 12.008 16.219 22.906 1 88.38 49 PHE B C 1
ATOM 3026 O O . PHE B 1 49 ? 11.336 17.188 22.531 1 88.38 49 PHE B O 1
ATOM 3033 N N . PRO B 1 50 ? 13.141 15.953 22.375 1 85.81 50 PRO B N 1
ATOM 3034 C CA . PRO B 1 50 ? 13.852 16.875 21.484 1 85.81 50 PRO B CA 1
ATOM 3035 C C . PRO B 1 50 ? 13.078 17.156 20.188 1 85.81 50 PRO B C 1
ATOM 3037 O O . PRO B 1 50 ? 13.164 18.266 19.656 1 85.81 50 PRO B O 1
ATOM 3040 N N . GLU B 1 51 ? 12.359 16.234 19.719 1 87.38 51 GLU B N 1
ATOM 3041 C CA . GLU B 1 51 ? 11.656 16.453 18.453 1 87.38 51 GLU B CA 1
ATOM 3042 C C . GLU B 1 51 ? 10.688 17.625 18.578 1 87.38 51 GLU B C 1
ATOM 3044 O O . GLU B 1 51 ? 10.633 18.484 17.672 1 87.38 51 GLU B O 1
ATOM 3049 N N . PHE B 1 52 ? 10.008 17.641 19.656 1 87.25 52 PHE B N 1
ATOM 3050 C CA . PHE B 1 52 ? 9.086 18.766 19.844 1 87.25 52 PHE B CA 1
ATOM 3051 C C . PHE B 1 52 ? 9.852 20.062 20.078 1 87.25 52 PHE B C 1
ATOM 3053 O O . PHE B 1 52 ? 9.539 21.078 19.469 1 87.25 52 PHE B O 1
ATOM 3060 N N . LYS B 1 53 ? 10.812 20.062 20.844 1 85.31 53 LYS B N 1
ATOM 3061 C CA . LYS B 1 53 ? 11.555 21.25 21.266 1 85.31 53 LYS B CA 1
ATOM 3062 C C . LYS B 1 53 ? 12.281 21.891 20.094 1 85.31 53 LYS B C 1
ATOM 3064 O O . LYS B 1 53 ? 12.375 23.125 20.016 1 85.31 53 LYS B O 1
ATOM 3069 N N . ILE B 1 54 ? 12.625 21.094 19.172 1 82.94 54 ILE B N 1
ATOM 3070 C CA . ILE B 1 54 ? 13.5 21.609 18.125 1 82.94 54 ILE B CA 1
ATOM 3071 C C . ILE B 1 54 ? 12.703 21.75 16.828 1 82.94 54 ILE B C 1
ATOM 3073 O O . ILE B 1 54 ? 12.812 22.766 16.141 1 82.94 54 ILE B O 1
ATOM 3077 N N . LEU B 1 55 ? 11.836 20.812 16.469 1 81.56 55 LEU B N 1
ATOM 3078 C CA . LEU B 1 55 ? 11.211 20.781 15.148 1 81.56 55 LEU B CA 1
ATOM 3079 C C . LEU B 1 55 ? 9.75 21.188 15.227 1 81.56 55 LEU B C 1
ATOM 3081 O O . LEU B 1 55 ? 9.234 21.828 14.305 1 81.56 55 LEU B O 1
ATOM 3085 N N . ASN B 1 56 ? 9.117 20.812 16.328 1 83.25 56 ASN B N 1
ATOM 3086 C CA . ASN B 1 56 ? 7.656 20.906 16.328 1 83.25 56 ASN B CA 1
ATOM 3087 C C . ASN B 1 56 ? 7.164 21.844 17.438 1 83.25 56 ASN B C 1
ATOM 3089 O O . ASN B 1 56 ? 6.152 21.562 18.078 1 83.25 56 ASN B O 1
ATOM 3093 N N . HIS B 1 57 ? 7.836 22.859 17.656 1 84.38 57 HIS B N 1
ATOM 3094 C CA . HIS B 1 57 ? 7.547 23.719 18.812 1 84.38 57 HIS B CA 1
ATOM 3095 C C . HIS B 1 57 ? 6.152 24.328 18.703 1 84.38 57 HIS B C 1
ATOM 3097 O O . HIS B 1 57 ? 5.535 24.672 19.703 1 84.38 57 HIS B O 1
ATOM 3103 N N . GLU B 1 58 ? 5.629 24.469 17.531 1 82.81 58 GLU B N 1
ATOM 3104 C CA . GLU B 1 58 ? 4.328 25.094 17.344 1 82.81 58 GLU B CA 1
ATOM 3105 C C . GLU B 1 58 ? 3.268 24.062 16.969 1 82.81 58 GLU B C 1
ATOM 3107 O O . GLU B 1 58 ? 2.213 24.422 16.438 1 82.81 58 GLU B O 1
ATOM 3112 N N . MET B 1 59 ? 3.582 22.875 17.281 1 87.38 59 MET B N 1
ATOM 3113 C CA . MET B 1 59 ? 2.672 21.812 16.875 1 87.38 59 MET B CA 1
ATOM 3114 C C . MET B 1 59 ? 1.393 21.844 17.703 1 87.38 59 MET B C 1
ATOM 3116 O O . MET B 1 59 ? 1.44 22.031 18.922 1 87.38 59 MET B O 1
ATOM 3120 N N . THR B 1 60 ? 0.32 21.656 17.016 1 86.75 60 THR B N 1
ATOM 3121 C CA . THR B 1 60 ? -0.975 21.594 17.688 1 86.75 60 THR B CA 1
ATOM 3122 C C . THR B 1 60 ? -1.299 20.156 18.109 1 86.75 60 THR B C 1
ATOM 3124 O O . THR B 1 60 ? -0.633 19.219 17.688 1 86.75 60 THR B O 1
ATOM 3127 N N . LEU B 1 61 ? -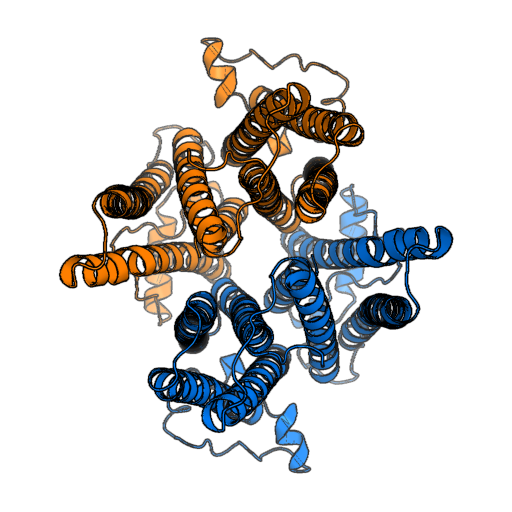2.307 20 18.969 1 88.75 61 LEU B N 1
ATOM 3128 C CA . LEU B 1 61 ? -2.756 18.688 19.422 1 88.75 61 LEU B CA 1
ATOM 3129 C C . LEU B 1 61 ? -3.248 17.844 18.234 1 88.75 61 LEU B C 1
ATOM 3131 O O . LEU B 1 61 ? -3.014 16.641 18.203 1 88.75 61 LEU B O 1
ATOM 3135 N N . THR B 1 62 ? -3.859 18.469 17.266 1 83.62 62 THR B N 1
ATOM 3136 C CA . THR B 1 62 ? -4.371 17.766 16.094 1 83.62 62 THR B CA 1
ATOM 3137 C C . THR B 1 62 ? -3.223 17.203 15.258 1 83.62 62 THR B C 1
ATOM 3139 O O . THR B 1 62 ? -3.277 16.062 14.812 1 83.62 62 THR B O 1
ATOM 3142 N N . GLU B 1 63 ? -2.221 18.016 15.094 1 84.94 63 GLU B N 1
ATOM 3143 C CA . GLU B 1 63 ? -1.046 17.562 14.359 1 84.94 63 GLU B CA 1
ATOM 3144 C C . GLU B 1 63 ? -0.343 16.422 15.094 1 84.94 63 GLU B C 1
ATOM 3146 O O . GLU B 1 63 ? 0.127 15.469 14.469 1 84.94 63 GLU B O 1
ATOM 3151 N N . PHE B 1 64 ? -0.348 16.609 16.438 1 92.88 64 PHE B N 1
ATOM 3152 C CA . PHE B 1 64 ? 0.263 15.578 17.266 1 92.88 64 PHE B CA 1
ATOM 3153 C C . PHE B 1 64 ? -0.494 14.258 17.125 1 92.88 64 PHE B C 1
ATOM 3155 O O . PHE B 1 64 ? 0.115 13.195 16.984 1 92.88 64 PHE B O 1
ATOM 3162 N N . LYS B 1 65 ? -1.785 14.32 17.078 1 90.25 65 LYS B N 1
ATOM 3163 C CA . LYS B 1 65 ? -2.604 13.117 16.953 1 90.25 65 LYS B CA 1
ATOM 3164 C C . LYS B 1 65 ? -2.322 12.398 15.648 1 90.25 65 LYS B C 1
ATOM 3166 O O . LYS B 1 65 ? -2.291 11.164 15.602 1 90.25 65 LYS B O 1
ATOM 3171 N N . PHE B 1 66 ? -2.094 13.086 14.656 1 88.31 66 PHE B N 1
ATOM 3172 C CA . PHE B 1 66 ? -1.818 12.492 13.359 1 88.31 66 PHE B CA 1
ATOM 3173 C C . PHE B 1 66 ? -0.536 11.672 13.398 1 88.31 66 PHE B C 1
ATOM 3175 O O . PHE B 1 66 ? -0.53 10.492 13.016 1 88.31 66 PHE B O 1
ATOM 3182 N N . ILE B 1 67 ? 0.487 12.281 13.812 1 91.94 67 ILE B N 1
ATOM 3183 C CA . ILE B 1 67 ? 1.766 11.586 13.797 1 91.94 67 ILE B CA 1
ATOM 3184 C C . ILE B 1 67 ? 1.743 10.445 14.82 1 91.94 67 ILE B C 1
ATOM 3186 O O . ILE B 1 67 ? 2.359 9.398 14.609 1 91.94 67 ILE B O 1
ATOM 3190 N N . TRP B 1 68 ? 1.059 10.648 15.961 1 94.56 68 TRP B N 1
ATOM 3191 C CA . TRP B 1 68 ? 0.934 9.602 16.969 1 94.56 68 TRP B CA 1
ATOM 3192 C C . TRP B 1 68 ? 0.219 8.375 16.406 1 94.56 68 TRP B C 1
ATOM 3194 O O . TRP B 1 68 ? 0.689 7.25 16.547 1 94.56 68 TRP B O 1
ATOM 3204 N N . TYR B 1 69 ? -0.846 8.602 15.68 1 93.25 69 TYR B N 1
ATOM 3205 C CA . TYR B 1 69 ? -1.602 7.492 15.109 1 93.25 69 TYR B CA 1
ATOM 3206 C C . TYR B 1 69 ? -0.825 6.82 13.984 1 93.25 69 TYR B C 1
ATOM 3208 O O . TYR B 1 69 ? -0.953 5.613 13.766 1 93.25 69 TYR B O 1
ATOM 3216 N N . MET B 1 70 ? -0.065 7.586 13.297 1 93.62 70 MET B N 1
ATOM 3217 C CA . MET B 1 70 ? 0.8 6.992 12.281 1 93.62 70 MET B CA 1
ATOM 3218 C C . MET B 1 70 ? 1.749 5.973 12.906 1 93.62 70 MET B C 1
ATOM 3220 O O . MET B 1 70 ? 1.826 4.832 12.445 1 93.62 70 MET B O 1
ATOM 3224 N N . GLU B 1 71 ? 2.375 6.402 13.93 1 94.25 71 GLU B N 1
ATOM 3225 C CA . GLU B 1 71 ? 3.301 5.512 14.625 1 94.25 71 GLU B CA 1
ATOM 3226 C C . GLU B 1 71 ? 2.557 4.363 15.305 1 94.25 71 GLU B C 1
ATOM 3228 O O . GLU B 1 71 ? 3.008 3.217 15.266 1 94.25 71 GLU B O 1
ATOM 3233 N N . TYR B 1 72 ? 1.488 4.684 15.914 1 94.44 72 TYR B N 1
ATOM 3234 C CA . TYR B 1 72 ? 0.671 3.67 16.562 1 94.44 72 TYR B CA 1
ATOM 3235 C C . TYR B 1 72 ? 0.264 2.58 15.586 1 94.44 72 TYR B C 1
ATOM 3237 O O . TYR B 1 72 ? 0.37 1.389 15.891 1 94.44 72 TYR B O 1
ATOM 3245 N N . SER B 1 73 ? -0.208 2.99 14.438 1 93.56 73 SER B N 1
ATOM 3246 C CA . SER B 1 73 ? -0.638 2.039 13.414 1 93.56 73 SER B CA 1
ATOM 3247 C C . SER B 1 73 ? 0.519 1.155 12.961 1 93.56 73 SER B C 1
ATOM 3249 O O . SER B 1 73 ? 0.346 -0.048 12.758 1 93.56 73 SER B O 1
ATOM 3251 N N . HIS B 1 74 ? 1.606 1.734 12.797 1 95.25 74 HIS B N 1
ATOM 3252 C CA . HIS B 1 74 ? 2.787 0.977 12.391 1 95.25 74 HIS B CA 1
ATOM 3253 C C . HIS B 1 74 ? 3.154 -0.066 13.445 1 95.25 74 HIS B C 1
ATOM 3255 O O . HIS B 1 74 ? 3.4 -1.228 13.117 1 95.25 74 HIS B O 1
ATOM 3261 N N . ARG B 1 75 ? 3.137 0.348 14.719 1 94.56 75 ARG B N 1
ATOM 3262 C CA . ARG B 1 75 ? 3.463 -0.559 15.812 1 94.56 75 ARG B CA 1
ATOM 3263 C C . ARG B 1 75 ? 2.438 -1.682 15.922 1 94.56 75 ARG B C 1
ATOM 3265 O O . ARG B 1 75 ? 2.799 -2.846 16.094 1 94.56 75 ARG B O 1
ATOM 3272 N N . MET B 1 76 ? 1.209 -1.307 15.805 1 93.75 76 MET B N 1
ATOM 3273 C CA . MET B 1 76 ? 0.158 -2.316 15.898 1 93.75 76 MET B CA 1
ATOM 3274 C C . MET B 1 76 ? 0.239 -3.293 14.727 1 93.75 76 MET B C 1
ATOM 3276 O O . MET B 1 76 ? 0.023 -4.492 14.906 1 93.75 76 MET B O 1
ATOM 3280 N N . TRP B 1 77 ? 0.48 -2.768 13.57 1 94.44 77 TRP B N 1
ATOM 3281 C CA . TRP B 1 77 ? 0.622 -3.639 12.406 1 94.44 77 TRP B CA 1
ATOM 3282 C C . TRP B 1 77 ? 1.795 -4.598 12.586 1 94.44 77 TRP B C 1
ATOM 3284 O O . TRP B 1 77 ? 1.712 -5.77 12.211 1 94.44 77 TRP B O 1
ATOM 3294 N N . GLY B 1 78 ? 2.896 -4.086 13.117 1 94.31 78 GLY B N 1
ATOM 3295 C CA . GLY B 1 78 ? 4.016 -4.961 13.43 1 94.31 78 GLY B CA 1
ATOM 3296 C C . GLY B 1 78 ? 3.643 -6.09 14.375 1 94.31 78 GLY B C 1
ATOM 3297 O O . GLY B 1 78 ? 4.035 -7.238 14.156 1 94.31 78 GLY B O 1
ATOM 3298 N N . ARG B 1 79 ? 2.898 -5.789 15.352 1 93.5 79 ARG B N 1
ATOM 3299 C CA . ARG B 1 79 ? 2.443 -6.801 16.297 1 93.5 79 ARG B CA 1
ATOM 3300 C C . ARG B 1 79 ? 1.544 -7.824 15.625 1 93.5 79 ARG B C 1
ATOM 3302 O O . ARG B 1 79 ? 1.651 -9.023 15.883 1 93.5 79 ARG B O 1
ATOM 3309 N N . ALA B 1 80 ? 0.707 -7.305 14.781 1 93.31 80 ALA B N 1
ATOM 3310 C CA . ALA B 1 80 ? -0.176 -8.203 14.047 1 93.31 80 ALA B CA 1
ATOM 3311 C C . ALA B 1 80 ? 0.625 -9.172 13.18 1 93.31 80 ALA B C 1
ATOM 3313 O O . ALA B 1 80 ? 0.294 -10.359 13.094 1 93.31 80 ALA B O 1
ATOM 3314 N N . VAL B 1 81 ? 1.625 -8.703 12.523 1 95.62 81 VAL B N 1
ATOM 3315 C CA . VAL B 1 81 ? 2.504 -9.555 11.727 1 95.62 81 VAL B CA 1
ATOM 3316 C C . VAL B 1 81 ? 3.145 -10.617 12.617 1 95.62 81 VAL B C 1
ATOM 3318 O O . VAL B 1 81 ? 3.191 -11.797 12.258 1 95.62 81 VAL B O 1
ATOM 3321 N N . GLY B 1 82 ? 3.643 -10.156 13.742 1 94.75 82 GLY B N 1
ATOM 3322 C CA . GLY B 1 82 ? 4.223 -11.109 14.68 1 94.75 82 GLY B CA 1
ATOM 3323 C C . GLY B 1 82 ? 3.27 -12.227 15.055 1 94.75 82 GLY B C 1
ATOM 3324 O O . GLY B 1 82 ? 3.643 -13.406 15.023 1 94.75 82 GLY B O 1
ATOM 3325 N N . LEU B 1 83 ? 2.072 -11.898 15.352 1 93.5 83 LEU B N 1
ATOM 3326 C CA . LEU B 1 83 ? 1.068 -12.891 15.711 1 93.5 83 LEU B CA 1
ATOM 3327 C C . LEU B 1 83 ? 0.77 -13.82 14.539 1 93.5 83 LEU B C 1
ATOM 3329 O O . LEU B 1 83 ? 0.584 -15.023 14.719 1 93.5 83 LEU B O 1
ATOM 3333 N N . ALA B 1 84 ? 0.757 -13.266 13.375 1 93.38 84 ALA B N 1
ATOM 3334 C CA . ALA B 1 84 ? 0.437 -14.031 12.18 1 93.38 84 ALA B CA 1
ATOM 3335 C C . ALA B 1 84 ? 1.522 -15.062 11.883 1 93.38 84 ALA B C 1
ATOM 3337 O O . ALA B 1 84 ? 1.253 -16.094 11.266 1 93.38 84 ALA B O 1
ATOM 3338 N N . TYR B 1 85 ? 2.713 -14.781 12.273 1 95.38 85 TYR B N 1
ATOM 3339 C CA . TYR B 1 85 ? 3.799 -15.734 12.078 1 95.38 85 TYR B CA 1
ATOM 3340 C C . TYR B 1 85 ? 3.863 -16.734 13.227 1 95.38 85 TYR B C 1
ATOM 3342 O O . TYR B 1 85 ? 3.955 -17.938 13 1 95.38 85 TYR B O 1
ATOM 3350 N N . ILE B 1 86 ? 3.715 -16.297 14.414 1 95.44 86 ILE B N 1
ATOM 3351 C CA . ILE B 1 86 ? 4.043 -17.094 15.586 1 95.44 86 ILE B CA 1
ATOM 3352 C C . ILE B 1 86 ? 2.895 -18.047 15.906 1 95.44 86 ILE B C 1
ATOM 3354 O O . ILE B 1 86 ? 3.117 -19.234 16.188 1 95.44 86 ILE B O 1
ATOM 3358 N N . LEU B 1 87 ? 1.691 -17.625 15.836 1 94.06 87 LEU B N 1
ATOM 3359 C CA . LEU B 1 87 ? 0.561 -18.453 16.266 1 94.06 87 LEU B CA 1
ATOM 3360 C C . LEU B 1 87 ? 0.419 -19.672 15.367 1 94.06 87 LEU B C 1
ATOM 3362 O O . LEU B 1 87 ? 0.372 -20.797 15.859 1 94.06 87 LEU B O 1
ATOM 3366 N N . PRO B 1 88 ? 0.35 -19.516 14.062 1 91.88 88 PRO B N 1
ATOM 3367 C CA . PRO B 1 88 ? 0.289 -20.719 13.227 1 91.88 88 PRO B CA 1
ATOM 3368 C C . PRO B 1 88 ? 1.519 -21.609 13.383 1 91.88 88 PRO B C 1
ATOM 3370 O O . PRO B 1 88 ? 1.406 -22.844 13.328 1 91.88 88 PRO B O 1
ATOM 3373 N N . ALA B 1 89 ? 2.658 -20.953 13.539 1 94.31 89 ALA B N 1
ATOM 3374 C CA . ALA B 1 89 ? 3.871 -21.75 13.742 1 94.31 89 ALA B CA 1
ATOM 3375 C C . ALA B 1 89 ? 3.742 -22.641 14.969 1 94.31 89 ALA B C 1
ATOM 3377 O O . ALA B 1 89 ? 4.086 -23.828 14.914 1 94.31 89 ALA B O 1
ATOM 3378 N N . ILE B 1 90 ? 3.248 -22.141 16.047 1 95.19 90 ILE B N 1
ATOM 3379 C CA . ILE B 1 90 ? 3.039 -22.922 17.281 1 95.19 90 ILE B CA 1
ATOM 3380 C C . ILE B 1 90 ? 2.033 -24.031 17.016 1 95.19 90 ILE B C 1
ATOM 3382 O O . ILE B 1 90 ? 2.258 -25.188 17.406 1 95.19 90 ILE B O 1
ATOM 3386 N N . TYR B 1 91 ? 1.039 -23.688 16.344 1 92.19 91 TYR B N 1
ATOM 3387 C CA . TYR B 1 91 ? -0.017 -24.656 16.078 1 92.19 91 TYR B CA 1
ATOM 3388 C C . TYR B 1 91 ? 0.501 -25.797 15.211 1 92.19 91 TYR B C 1
ATOM 3390 O O . TYR B 1 91 ? 0.305 -26.969 15.539 1 92.19 91 TYR B O 1
ATOM 3398 N N . PHE B 1 92 ? 1.125 -25.469 14.117 1 92.75 92 PHE B N 1
ATOM 3399 C CA . PHE B 1 92 ? 1.634 -26.484 13.211 1 92.75 92 PHE B CA 1
ATOM 3400 C C . PHE B 1 92 ? 2.711 -27.328 13.883 1 92.75 92 PHE B C 1
ATOM 3402 O O . PHE B 1 92 ? 2.811 -28.531 13.633 1 92.75 92 PHE B O 1
ATOM 3409 N N . TRP B 1 93 ? 3.473 -26.703 14.656 1 93.06 93 TRP B N 1
ATOM 3410 C CA . TRP B 1 93 ? 4.516 -27.422 15.391 1 93.06 93 TRP B CA 1
ATOM 3411 C C . TRP B 1 93 ? 3.906 -28.422 16.375 1 93.06 93 TRP B C 1
ATOM 3413 O O . TRP B 1 93 ? 4.34 -29.578 16.438 1 93.06 93 TRP B O 1
ATOM 3423 N N . LYS B 1 94 ? 2.932 -28.094 17.094 1 94.62 94 LYS B N 1
ATOM 3424 C CA . LYS B 1 94 ? 2.268 -28.938 18.078 1 94.62 94 LYS B CA 1
ATOM 3425 C C . LYS B 1 94 ? 1.549 -30.109 17.406 1 94.62 94 LYS B C 1
ATOM 3427 O O . LYS B 1 94 ? 1.499 -31.219 17.938 1 94.62 94 LYS B O 1
ATOM 3432 N N . LYS B 1 95 ? 1.075 -29.859 16.25 1 93.81 95 LYS B N 1
ATOM 3433 C CA . LYS B 1 95 ? 0.34 -30.891 15.523 1 93.81 95 LYS B CA 1
ATOM 3434 C C . LYS B 1 95 ? 1.293 -31.844 14.797 1 93.81 95 LYS B C 1
ATOM 3436 O O . LYS B 1 95 ? 0.869 -32.844 14.25 1 93.81 95 LYS B O 1
ATOM 3441 N N . GLY B 1 96 ? 2.51 -31.453 14.734 1 92.12 96 GLY B N 1
ATOM 3442 C CA . GLY B 1 96 ? 3.506 -32.281 14.078 1 92.12 96 GLY B CA 1
ATOM 3443 C C . GLY B 1 96 ? 3.441 -32.188 12.562 1 92.12 96 GLY B C 1
ATOM 3444 O O . GLY B 1 96 ? 3.838 -33.125 11.867 1 92.12 96 GLY B O 1
ATOM 3445 N N . TRP B 1 97 ? 2.896 -31.141 12.117 1 89.88 97 TRP B N 1
ATOM 3446 C CA . TRP B 1 97 ? 2.693 -31.016 10.68 1 89.88 97 TRP B CA 1
ATOM 3447 C C . TRP B 1 97 ? 3.947 -30.469 10 1 89.88 97 TRP B C 1
ATOM 3449 O O . TRP B 1 97 ? 4.02 -30.406 8.766 1 89.88 97 TRP B O 1
ATOM 3459 N N . LEU B 1 98 ? 4.922 -30.016 10.664 1 91.88 98 LEU B N 1
ATOM 3460 C CA . LEU B 1 98 ? 6.141 -29.438 10.102 1 91.88 98 LEU B CA 1
ATOM 3461 C C . LEU B 1 98 ? 7.203 -30.516 9.906 1 91.88 98 LEU B C 1
ATOM 3463 O O . LEU B 1 98 ? 7.473 -31.297 10.82 1 91.88 98 LEU B O 1
ATOM 3467 N N . SER B 1 99 ? 7.68 -30.656 8.727 1 90.12 99 SER B N 1
ATOM 3468 C CA . SER B 1 99 ? 8.812 -31.547 8.477 1 90.12 99 SER B CA 1
ATOM 3469 C C . SER B 1 99 ? 10.109 -30.969 9.047 1 90.12 99 SER B C 1
ATOM 3471 O O . SER B 1 99 ? 10.141 -29.797 9.445 1 90.12 99 SER B O 1
ATOM 3473 N N . ARG B 1 100 ? 11.148 -31.797 9.086 1 86.69 100 ARG B N 1
ATOM 3474 C CA . ARG B 1 100 ? 12.438 -31.344 9.609 1 86.69 100 ARG B CA 1
ATOM 3475 C C . ARG B 1 100 ? 12.961 -30.156 8.805 1 86.69 100 ARG B C 1
ATOM 3477 O O . ARG B 1 100 ? 13.5 -29.203 9.383 1 86.69 100 ARG B O 1
ATOM 3484 N N . GLY B 1 101 ? 12.82 -30.172 7.52 1 85 101 GLY B N 1
ATOM 3485 C CA . GLY B 1 101 ? 13.258 -29.078 6.676 1 85 101 GLY B CA 1
ATOM 3486 C C . GLY B 1 101 ? 12.445 -27.812 6.859 1 85 101 GLY B C 1
ATOM 3487 O O . GLY B 1 101 ? 12.992 -26.703 6.879 1 85 101 GLY B O 1
ATOM 3488 N N . THR B 1 102 ? 11.211 -27.938 7.09 1 87.94 102 THR B N 1
ATOM 3489 C CA . THR B 1 102 ? 10.344 -26.766 7.203 1 87.94 102 THR B CA 1
ATOM 3490 C C . THR B 1 102 ? 10.453 -26.141 8.586 1 87.94 102 THR B C 1
ATOM 3492 O O . THR B 1 102 ? 10.141 -24.953 8.766 1 87.94 102 THR B O 1
ATOM 3495 N N . LYS B 1 103 ? 10.875 -26.938 9.547 1 91.75 103 LYS B N 1
ATOM 3496 C CA . LYS B 1 103 ? 11.039 -26.422 10.898 1 91.75 103 LYS B CA 1
ATOM 3497 C C . LYS B 1 103 ? 12.086 -25.312 10.938 1 91.75 103 LYS B C 1
ATOM 3499 O O . LYS B 1 103 ? 11.898 -24.297 11.602 1 91.75 103 LYS B O 1
ATOM 3504 N N . GLY B 1 104 ? 13.227 -25.562 10.258 1 91.25 104 GLY B N 1
ATOM 3505 C CA . GLY B 1 104 ? 14.25 -24.531 10.188 1 91.25 104 GLY B CA 1
ATOM 3506 C C . GLY B 1 104 ? 13.75 -23.219 9.594 1 91.25 104 GLY B C 1
ATOM 3507 O O . GLY B 1 104 ? 14.047 -22.141 10.117 1 91.25 104 GLY B O 1
ATOM 3508 N N . GLY B 1 105 ? 12.977 -23.312 8.555 1 92.06 105 GLY B N 1
ATOM 3509 C CA . GLY B 1 105 ? 12.414 -22.141 7.926 1 92.06 105 GLY B CA 1
ATOM 3510 C C . GLY B 1 105 ? 11.453 -21.375 8.828 1 92.06 105 GLY B C 1
ATOM 3511 O O . GLY B 1 105 ? 11.508 -20.156 8.898 1 92.06 105 GLY B O 1
ATOM 3512 N N . VAL B 1 106 ? 10.648 -22.125 9.477 1 93.25 106 VAL B N 1
ATOM 3513 C CA . VAL B 1 106 ? 9.664 -21.531 10.375 1 93.25 106 VAL B CA 1
ATOM 3514 C C . VAL B 1 106 ? 10.375 -20.844 11.531 1 93.25 106 VAL B C 1
ATOM 3516 O O . VAL B 1 106 ? 10.016 -19.719 11.914 1 93.25 106 VAL B O 1
ATOM 3519 N N . LEU B 1 107 ? 11.344 -21.484 12.086 1 93.81 107 LEU B N 1
ATOM 3520 C CA . LEU B 1 107 ? 12.109 -20.891 13.172 1 93.81 107 LEU B CA 1
ATOM 3521 C C . LEU B 1 107 ? 12.812 -19.609 12.703 1 93.81 107 LEU B C 1
ATOM 3523 O O . LEU B 1 107 ? 12.875 -18.625 13.445 1 93.81 107 LEU B O 1
ATOM 3527 N N . PHE B 1 108 ? 13.336 -19.672 11.555 1 94.25 108 PHE B N 1
ATOM 3528 C CA . PHE B 1 108 ? 13.984 -18.5 10.969 1 94.25 108 PHE B CA 1
ATOM 3529 C C . PHE B 1 108 ? 13.008 -17.328 10.852 1 94.25 108 PHE B C 1
ATOM 3531 O O . PHE B 1 108 ? 13.297 -16.234 11.305 1 94.25 108 PHE B O 1
ATOM 3538 N N . LEU B 1 109 ? 11.867 -17.562 10.289 1 94.81 109 LEU B N 1
ATOM 3539 C CA . LEU B 1 109 ? 10.875 -16.516 10.055 1 94.81 109 LEU B CA 1
ATOM 3540 C C . LEU B 1 109 ? 10.375 -15.938 11.375 1 94.81 109 LEU B C 1
ATOM 3542 O O . LEU B 1 109 ? 10.305 -14.719 11.539 1 94.81 109 LEU B O 1
ATOM 3546 N N . CYS B 1 110 ? 10.109 -16.766 12.297 1 95.06 110 CYS B N 1
ATOM 3547 C CA . CYS B 1 110 ? 9.609 -16.312 13.594 1 95.06 110 CYS B CA 1
ATOM 3548 C C . CYS B 1 110 ? 10.672 -15.539 14.352 1 95.06 110 CYS B C 1
ATOM 3550 O O . CYS B 1 110 ? 10.375 -14.523 14.977 1 95.06 110 CYS B O 1
ATOM 3552 N N . SER B 1 111 ? 11.852 -16.047 14.297 1 94.75 111 SER B N 1
ATOM 3553 C CA . SER B 1 111 ? 12.938 -15.336 14.969 1 94.75 111 SER B CA 1
ATOM 3554 C C . SER B 1 111 ? 13.164 -13.961 14.344 1 94.75 111 SER B C 1
ATOM 3556 O O . SER B 1 111 ? 13.422 -12.984 15.055 1 94.75 111 SER B O 1
ATOM 3558 N N . PHE B 1 112 ? 13.031 -13.852 13.055 1 94.69 112 PHE B N 1
ATOM 3559 C CA . PHE B 1 112 ? 13.266 -12.594 12.359 1 94.69 112 PHE B CA 1
ATOM 3560 C C . PHE B 1 112 ? 12.164 -11.594 12.664 1 94.69 112 PHE B C 1
ATOM 3562 O O . PHE B 1 112 ? 12.422 -10.383 12.727 1 94.69 112 PHE B O 1
ATOM 3569 N N . VAL B 1 113 ? 11.008 -12.078 12.805 1 94.69 113 VAL B N 1
ATOM 3570 C CA . VAL B 1 113 ? 9.922 -11.156 13.117 1 94.69 113 VAL B CA 1
ATOM 3571 C C . VAL B 1 113 ? 10.117 -10.594 14.523 1 94.69 113 VAL B C 1
ATOM 3573 O O . VAL B 1 113 ? 9.906 -9.398 14.758 1 94.69 113 VAL B O 1
ATOM 3576 N N . CYS B 1 114 ? 10.516 -11.453 15.477 1 94.31 114 CYS B N 1
ATOM 3577 C CA . CYS B 1 114 ? 10.82 -10.977 16.828 1 94.31 114 CYS B CA 1
ATOM 3578 C C . CYS B 1 114 ? 11.992 -10 16.797 1 94.31 114 CYS B C 1
ATOM 3580 O O . CYS B 1 114 ? 11.953 -8.969 17.484 1 94.31 114 CYS B O 1
ATOM 3582 N N . PHE B 1 115 ? 12.969 -10.367 16.047 1 96.06 115 PHE B N 1
ATOM 3583 C CA . PHE B 1 115 ? 14.125 -9.5 15.875 1 96.06 115 PHE B CA 1
ATOM 3584 C C . PHE B 1 115 ? 13.719 -8.141 15.32 1 96.06 115 PHE B C 1
ATOM 3586 O O . PHE B 1 115 ? 14.25 -7.109 15.727 1 96.06 115 PHE B O 1
ATOM 3593 N N . GLN B 1 116 ? 12.734 -8.109 14.438 1 95.81 116 GLN B N 1
ATOM 3594 C CA . GLN B 1 116 ? 12.219 -6.875 13.852 1 95.81 116 GLN B CA 1
ATOM 3595 C C . GLN B 1 116 ? 11.609 -5.973 14.93 1 95.81 116 GLN B C 1
ATOM 3597 O O . GLN B 1 116 ? 11.812 -4.758 14.906 1 95.81 116 GLN B O 1
ATOM 3602 N N . GLY B 1 117 ? 10.906 -6.57 15.82 1 93.25 117 GLY B N 1
ATOM 3603 C CA . GLY B 1 117 ? 10.352 -5.781 16.906 1 93.25 117 GLY B CA 1
ATOM 3604 C C . GLY B 1 117 ? 11.414 -5.16 17.797 1 93.25 117 GLY B C 1
ATOM 3605 O O . GLY B 1 117 ? 11.32 -3.982 18.156 1 93.25 117 GLY B O 1
ATOM 3606 N N . LEU B 1 118 ? 12.375 -5.914 18.109 1 94.25 118 LEU B N 1
ATOM 3607 C CA . LEU B 1 118 ? 13.469 -5.438 18.938 1 94.25 118 LEU B CA 1
ATOM 3608 C C . LEU B 1 118 ? 14.25 -4.336 18.234 1 94.25 118 LEU B C 1
ATOM 3610 O O . LEU B 1 118 ? 14.594 -3.322 18.859 1 94.25 118 LEU B O 1
ATOM 3614 N N . LEU B 1 119 ? 14.508 -4.566 16.984 1 95 119 LEU B N 1
ATOM 3615 C CA . LEU B 1 119 ? 15.258 -3.58 16.219 1 95 119 LEU B CA 1
ATOM 3616 C C . LEU B 1 119 ? 14.461 -2.287 16.078 1 95 119 LEU B C 1
ATOM 3618 O O . LEU B 1 119 ? 15.039 -1.197 16.047 1 95 119 LEU B O 1
ATOM 3622 N N . GLY B 1 120 ? 13.18 -2.445 15.883 1 93.56 120 GLY B N 1
ATOM 3623 C CA . GLY B 1 120 ? 12.344 -1.259 15.844 1 93.56 120 GLY B CA 1
ATOM 3624 C C . GLY B 1 120 ? 12.438 -0.421 17.109 1 93.56 120 GLY B C 1
ATOM 3625 O O . GLY B 1 120 ? 12.57 0.802 17.031 1 93.56 120 GLY B O 1
ATOM 3626 N N . TRP B 1 121 ? 12.375 -1.089 18.203 1 91.69 121 TRP B N 1
ATOM 3627 C CA . TRP B 1 121 ? 12.539 -0.409 19.484 1 91.69 121 TRP B CA 1
ATOM 3628 C C . TRP B 1 121 ? 13.906 0.251 19.594 1 91.69 121 TRP B C 1
ATOM 3630 O O . TRP B 1 121 ? 14.016 1.409 20 1 91.69 121 TRP B O 1
ATOM 3640 N N . TYR B 1 122 ? 14.883 -0.513 19.219 1 93.12 122 TYR B N 1
ATOM 3641 C CA . TYR B 1 122 ? 16.25 -0.019 19.266 1 93.12 122 TYR B CA 1
ATOM 3642 C C . TYR B 1 122 ? 16.422 1.207 18.375 1 93.12 122 TYR B C 1
ATOM 3644 O O . TYR B 1 122 ? 17.141 2.145 18.719 1 93.12 122 TYR B O 1
ATOM 3652 N N . MET B 1 123 ? 15.766 1.231 17.266 1 93 123 MET B N 1
ATOM 3653 C CA . MET B 1 123 ? 15.836 2.344 16.328 1 93 123 MET B CA 1
ATOM 3654 C C . MET B 1 123 ? 15.164 3.588 16.906 1 93 123 MET B C 1
ATOM 3656 O O . MET B 1 123 ? 15.758 4.672 16.906 1 93 123 MET B O 1
ATOM 3660 N N . VAL B 1 124 ? 14.039 3.459 17.516 1 90.25 124 VAL B N 1
ATOM 3661 C CA . VAL B 1 124 ? 13.305 4.594 18.047 1 90.25 124 VAL B CA 1
ATOM 3662 C C . VAL B 1 124 ? 14.047 5.164 19.266 1 90.25 124 VAL B C 1
ATOM 3664 O O . VAL B 1 124 ? 14.102 6.383 19.438 1 90.25 124 VAL B O 1
ATOM 3667 N N . LYS B 1 125 ? 14.648 4.348 20.031 1 89.75 125 LYS B N 1
ATOM 3668 C CA . LYS B 1 125 ? 15.391 4.773 21.219 1 89.75 125 LYS B CA 1
ATOM 3669 C C . LYS B 1 125 ? 16.516 5.734 20.844 1 89.75 125 LYS B C 1
ATOM 3671 O O . LYS B 1 125 ? 16.812 6.668 21.578 1 89.75 125 LYS B O 1
ATOM 3676 N N . SER B 1 126 ? 17.031 5.547 19.734 1 88.5 126 SER B N 1
ATOM 3677 C CA . SER B 1 126 ? 18.156 6.387 19.312 1 88.5 126 SER B CA 1
ATOM 3678 C C . SER B 1 126 ? 17.703 7.82 19.062 1 88.5 126 SER B C 1
ATOM 3680 O O . SER B 1 126 ? 18.5 8.758 19.172 1 88.5 126 SER B O 1
ATOM 3682 N N . GLY B 1 127 ? 16.484 8.031 18.781 1 87.12 127 GLY B N 1
ATOM 3683 C CA . GLY B 1 127 ? 15.969 9.359 18.484 1 87.12 127 GLY B CA 1
ATOM 3684 C C . GLY B 1 127 ? 15.43 10.07 19.719 1 87.12 127 GLY B C 1
ATOM 3685 O O . GLY B 1 127 ? 15.156 11.273 19.672 1 87.12 127 GLY B O 1
ATOM 3686 N N . LEU B 1 128 ? 15.32 9.312 20.734 1 85.06 128 LEU B N 1
ATOM 3687 C CA . LEU B 1 128 ? 14.727 9.883 21.953 1 85.06 128 LEU B CA 1
ATOM 3688 C C . LEU B 1 128 ? 15.805 10.398 22.891 1 85.06 128 LEU B C 1
ATOM 3690 O O . LEU B 1 128 ? 15.516 11.164 23.812 1 85.06 128 LEU B O 1
ATOM 3694 N N . GLU B 1 129 ? 16.953 10.008 22.594 1 79.69 129 GLU B N 1
ATOM 3695 C CA . GLU B 1 129 ? 18.062 10.422 23.453 1 79.69 129 GLU B CA 1
ATOM 3696 C C . GLU B 1 129 ? 18.516 11.844 23.125 1 79.69 129 GLU B C 1
ATOM 3698 O O . GLU B 1 129 ? 18.625 12.211 21.953 1 79.69 129 GLU B O 1
ATOM 3703 N N . GLU B 1 130 ? 18.547 12.617 24.188 1 68.81 130 GLU B N 1
ATOM 3704 C CA . GLU B 1 130 ? 19.047 13.984 24.062 1 68.81 130 GLU B CA 1
ATOM 3705 C C . GLU B 1 130 ? 20.562 14.008 23.953 1 68.81 130 GLU B C 1
ATOM 3707 O O . GLU B 1 130 ? 21.266 13.398 24.766 1 68.81 130 GLU B O 1
ATOM 3712 N N . LYS B 1 131 ? 21.031 14.336 22.734 1 64.06 131 LYS B N 1
ATOM 3713 C CA . LYS B 1 131 ? 22.469 14.523 22.641 1 64.06 131 LYS B CA 1
ATOM 3714 C C . LYS B 1 131 ? 22.891 15.875 23.203 1 64.06 131 LYS B C 1
ATOM 3716 O O . LYS B 1 131 ? 22.312 16.906 22.844 1 64.06 131 LYS B O 1
ATOM 3721 N N . ALA B 1 132 ? 23.594 15.781 24.328 1 59.59 132 ALA B N 1
ATOM 3722 C CA . ALA B 1 132 ? 24.125 16.969 25 1 59.59 132 ALA B CA 1
ATOM 3723 C C . ALA B 1 132 ? 24.812 17.906 24 1 59.59 132 ALA B C 1
ATOM 3725 O O . ALA B 1 132 ? 25.641 17.469 23.203 1 59.59 132 ALA B O 1
ATOM 3726 N N . ASN B 1 133 ? 24.344 19.156 23.875 1 55.72 133 ASN B N 1
ATOM 3727 C CA . ASN B 1 133 ? 25 20.25 23.156 1 55.72 133 ASN B CA 1
ATOM 3728 C C . ASN B 1 133 ? 24.734 20.172 21.656 1 55.72 133 ASN B C 1
ATOM 3730 O O . ASN B 1 133 ? 25.516 20.703 20.875 1 55.72 133 ASN B O 1
ATOM 3734 N N . SER B 1 134 ? 23.844 19.234 21.234 1 60.44 134 SER B N 1
ATOM 3735 C CA . SER B 1 134 ? 23.672 19.203 19.781 1 60.44 134 SER B CA 1
ATOM 3736 C C . SER B 1 134 ? 22.281 19.703 19.375 1 60.44 134 SER B C 1
ATOM 3738 O O . SER B 1 134 ? 21.297 19.391 20.031 1 60.44 134 SER B O 1
ATOM 3740 N N . TYR B 1 135 ? 22.25 20.891 18.797 1 57.47 135 TYR B N 1
ATOM 3741 C CA . TYR B 1 135 ? 21.047 21.469 18.203 1 57.47 135 TYR B CA 1
ATOM 3742 C C . TYR B 1 135 ? 20.688 20.766 16.891 1 57.47 135 TYR B C 1
ATOM 3744 O O . TYR B 1 135 ? 19.969 21.312 16.062 1 57.47 135 TYR B O 1
ATOM 3752 N N . ASP B 1 136 ? 21.188 19.516 16.922 1 69.62 136 ASP B N 1
ATOM 3753 C CA . ASP B 1 136 ? 20.922 18.812 15.68 1 69.62 136 ASP B CA 1
ATOM 3754 C C . ASP B 1 136 ? 19.484 18.281 15.633 1 69.62 136 ASP B C 1
ATOM 3756 O O . ASP B 1 136 ? 18.875 18.047 16.688 1 69.62 136 ASP B O 1
ATOM 3760 N N . ILE B 1 137 ? 18.922 18.25 14.531 1 75.88 137 ILE B N 1
ATOM 3761 C CA . ILE B 1 137 ? 17.594 17.703 14.305 1 75.88 137 ILE B CA 1
ATOM 3762 C C . ILE B 1 137 ? 17.516 16.266 14.805 1 75.88 137 ILE B C 1
ATOM 3764 O O . ILE B 1 137 ? 18.344 15.438 14.43 1 75.88 137 ILE B O 1
ATOM 3768 N N . PRO B 1 138 ? 16.75 16.078 15.836 1 80.75 138 PRO B N 1
ATOM 3769 C CA . PRO B 1 138 ? 16.594 14.703 16.328 1 80.75 138 PRO B CA 1
ATOM 3770 C C . PRO B 1 138 ? 16.125 13.734 15.25 1 80.75 138 PRO B C 1
ATOM 3772 O O . PRO B 1 138 ? 15.133 13.984 14.57 1 80.75 138 PRO B O 1
ATOM 3775 N N . ARG B 1 139 ? 16.984 12.789 15 1 84.25 139 ARG B N 1
ATOM 3776 C CA . ARG B 1 139 ? 16.672 11.742 14.023 1 84.25 139 ARG B CA 1
ATOM 3777 C C . ARG B 1 139 ? 17.078 10.375 14.547 1 84.25 139 ARG B C 1
ATOM 3779 O O . ARG B 1 139 ? 17.938 10.266 15.43 1 84.25 139 ARG B O 1
ATOM 3786 N N . VAL B 1 140 ? 16.375 9.438 13.992 1 88.19 140 VAL B N 1
ATOM 3787 C CA . VAL B 1 140 ? 16.812 8.078 14.289 1 88.19 140 VAL B CA 1
ATOM 3788 C C . VAL B 1 140 ? 18.125 7.793 13.562 1 88.19 140 VAL B C 1
ATOM 3790 O O . VAL B 1 140 ? 18.422 8.398 12.531 1 88.19 140 VAL B O 1
ATOM 3793 N N . SER B 1 141 ? 18.906 6.945 14.18 1 92.56 141 SER B N 1
ATOM 3794 C CA . SER B 1 141 ? 20.172 6.551 13.562 1 92.56 141 SER B CA 1
ATOM 3795 C C . SER B 1 141 ? 19.953 5.93 12.188 1 92.56 141 SER B C 1
ATOM 3797 O O . SER B 1 141 ? 19.156 4.996 12.047 1 92.56 141 SER B O 1
ATOM 3799 N N . GLN B 1 142 ? 20.641 6.43 11.203 1 94.88 142 GLN B N 1
ATOM 3800 C CA . GLN B 1 142 ? 20.516 5.887 9.859 1 94.88 142 GLN B CA 1
ATOM 3801 C C . GLN B 1 142 ? 21 4.438 9.805 1 94.88 142 GLN B C 1
ATOM 3803 O O . GLN B 1 142 ? 20.5 3.645 9 1 94.88 142 GLN B O 1
ATOM 3808 N N . TYR B 1 143 ? 21.953 4.109 10.68 1 95.75 143 TYR B N 1
ATOM 3809 C CA . TYR B 1 143 ? 22.406 2.727 10.75 1 95.75 143 TYR B CA 1
ATOM 3810 C C . TYR B 1 143 ? 21.312 1.807 11.266 1 95.75 143 TYR B C 1
ATOM 3812 O O . TYR B 1 143 ? 21.094 0.728 10.711 1 95.75 143 TYR B O 1
ATOM 3820 N N . ARG B 1 144 ? 20.688 2.223 12.305 1 96.5 144 ARG B N 1
ATOM 3821 C CA . ARG B 1 144 ? 19.609 1.418 12.898 1 96.5 144 ARG B CA 1
ATOM 3822 C C . ARG B 1 144 ? 18.406 1.349 11.969 1 96.5 144 ARG B C 1
ATOM 3824 O O . ARG B 1 144 ? 17.766 0.303 11.859 1 96.5 144 ARG B O 1
ATOM 3831 N N . LEU B 1 145 ? 18.172 2.438 11.289 1 96.25 145 LEU B N 1
ATOM 3832 C CA . LEU B 1 145 ? 17.109 2.461 10.281 1 96.25 145 LEU B CA 1
ATOM 3833 C C . LEU B 1 145 ? 17.406 1.472 9.164 1 96.25 145 LEU B C 1
ATOM 3835 O O . LEU B 1 145 ? 16.531 0.698 8.766 1 96.25 145 LEU B O 1
ATOM 3839 N N . ALA B 1 146 ? 18.594 1.481 8.664 1 97.12 146 ALA B N 1
ATOM 3840 C CA . ALA B 1 146 ? 18.984 0.585 7.582 1 97.12 146 ALA B CA 1
ATOM 3841 C C . ALA B 1 146 ? 18.922 -0.874 8.023 1 97.12 146 ALA B C 1
ATOM 3843 O O . ALA B 1 146 ? 18.484 -1.74 7.258 1 97.12 146 ALA B O 1
ATOM 3844 N N . ALA B 1 147 ? 19.344 -1.11 9.211 1 97.06 147 ALA B N 1
ATOM 3845 C CA . ALA B 1 147 ? 19.281 -2.471 9.742 1 97.06 147 ALA B CA 1
ATOM 3846 C C . ALA B 1 147 ? 17.828 -2.939 9.867 1 97.06 147 ALA B C 1
ATOM 3848 O O . ALA B 1 147 ? 17.5 -4.078 9.523 1 97.06 147 ALA B O 1
ATOM 3849 N N . HIS B 1 148 ? 17 -2.049 10.375 1 97.44 148 HIS B N 1
ATOM 3850 C CA . HIS B 1 148 ? 15.586 -2.367 10.523 1 97.44 148 HIS B CA 1
ATOM 3851 C C . HIS B 1 148 ? 14.93 -2.627 9.172 1 97.44 148 HIS B C 1
ATOM 3853 O O . HIS B 1 148 ? 14.273 -3.654 8.984 1 97.44 148 HIS B O 1
ATOM 3859 N N . LEU B 1 149 ? 15.133 -1.778 8.242 1 96.94 149 LEU B N 1
ATOM 3860 C CA . LEU B 1 149 ? 14.578 -1.973 6.91 1 96.94 149 LEU B CA 1
ATOM 3861 C C . LEU B 1 149 ? 15.172 -3.213 6.25 1 96.94 149 LEU B C 1
ATOM 3863 O O . LEU B 1 149 ? 14.445 -4.023 5.672 1 96.94 149 LEU B O 1
ATOM 3867 N N . GLY B 1 150 ? 16.484 -3.334 6.324 1 97.19 150 GLY B N 1
ATOM 3868 C CA . GLY B 1 150 ? 17.141 -4.473 5.711 1 97.19 150 GLY B CA 1
ATOM 3869 C C . GLY B 1 150 ? 16.625 -5.805 6.207 1 97.19 150 GLY B C 1
ATOM 3870 O O . GLY B 1 150 ? 16.359 -6.707 5.41 1 97.19 150 GLY B O 1
ATOM 3871 N N . SER B 1 151 ? 16.484 -5.906 7.484 1 96.88 151 SER B N 1
ATOM 3872 C CA . SER B 1 151 ? 15.984 -7.156 8.039 1 96.88 151 SER B CA 1
ATOM 3873 C C . SER B 1 151 ? 14.523 -7.379 7.66 1 96.88 151 SER B C 1
ATOM 3875 O O . SER B 1 151 ? 14.094 -8.516 7.453 1 96.88 151 SER B O 1
ATOM 3877 N N . ALA B 1 152 ? 13.773 -6.324 7.586 1 97.44 152 ALA B N 1
ATOM 3878 C CA . ALA B 1 152 ? 12.398 -6.438 7.125 1 97.44 152 ALA B CA 1
ATOM 3879 C C . ALA B 1 152 ? 12.344 -6.926 5.68 1 97.44 152 ALA B C 1
ATOM 3881 O O . ALA B 1 152 ? 11.492 -7.746 5.324 1 97.44 152 ALA B O 1
ATOM 3882 N N . LEU B 1 153 ? 13.258 -6.457 4.883 1 97.69 153 LEU B N 1
ATOM 3883 C CA . LEU B 1 153 ? 13.305 -6.879 3.488 1 97.69 153 LEU B CA 1
ATOM 3884 C C . LEU B 1 153 ? 13.688 -8.352 3.379 1 97.69 153 LEU B C 1
ATOM 3886 O O . LEU B 1 153 ? 13.156 -9.07 2.529 1 97.69 153 LEU B O 1
ATOM 3890 N N . VAL B 1 154 ? 14.57 -8.758 4.195 1 97.25 154 VAL B N 1
ATOM 3891 C CA . VAL B 1 154 ? 14.953 -10.172 4.203 1 97.25 154 VAL B CA 1
ATOM 3892 C C . VAL B 1 154 ? 13.742 -11.031 4.574 1 97.25 154 VAL B C 1
ATOM 3894 O O . VAL B 1 154 ? 13.469 -12.039 3.918 1 97.25 154 VAL B O 1
ATOM 3897 N N . LEU B 1 155 ? 13.07 -10.625 5.637 1 97.06 155 LEU B N 1
ATOM 3898 C CA . LEU B 1 155 ? 11.859 -11.328 6.047 1 97.06 155 LEU B CA 1
ATOM 3899 C C . LEU B 1 155 ? 10.836 -11.359 4.918 1 97.06 155 LEU B C 1
ATOM 3901 O O . LEU B 1 155 ? 10.219 -12.398 4.656 1 97.06 155 LEU B O 1
ATOM 3905 N N . TYR B 1 156 ? 10.703 -10.297 4.25 1 97.5 156 TYR B N 1
ATOM 3906 C CA . TYR B 1 156 ? 9.773 -10.195 3.127 1 97.5 156 TYR B CA 1
ATOM 3907 C C . TYR B 1 156 ? 10.172 -11.141 2 1 97.5 156 TYR B C 1
ATOM 3909 O O . TYR B 1 156 ? 9.328 -11.883 1.48 1 97.5 156 TYR B O 1
ATOM 3917 N N . CYS B 1 157 ? 11.391 -11.086 1.653 1 97.56 157 CYS B N 1
ATOM 3918 C CA . CYS B 1 157 ? 11.883 -11.93 0.574 1 97.56 157 CYS B CA 1
ATOM 3919 C C . CYS B 1 157 ? 11.695 -13.406 0.908 1 97.56 157 CYS B C 1
ATOM 3921 O O . CYS B 1 157 ? 11.242 -14.188 0.064 1 97.56 157 CYS B O 1
ATOM 3923 N N . ALA B 1 158 ? 12.023 -13.734 2.141 1 96.31 158 ALA B N 1
ATOM 3924 C CA . ALA B 1 158 ? 11.859 -15.125 2.564 1 96.31 158 ALA B CA 1
ATOM 3925 C C . ALA B 1 158 ? 10.391 -15.547 2.516 1 96.31 158 ALA B C 1
ATOM 3927 O O . ALA B 1 158 ? 10.062 -16.641 2.055 1 96.31 158 ALA B O 1
ATOM 3928 N N . SER B 1 159 ? 9.547 -14.68 2.959 1 95.62 159 SER B N 1
ATOM 3929 C CA . SER B 1 159 ? 8.117 -14.969 2.967 1 95.62 159 SER B CA 1
ATOM 3930 C C . SER B 1 159 ? 7.566 -15.078 1.549 1 95.62 159 SER B C 1
ATOM 3932 O O . SER B 1 159 ? 6.789 -15.992 1.246 1 95.62 159 SER B O 1
ATOM 3934 N N . LEU B 1 160 ? 7.969 -14.156 0.71 1 96.12 160 LEU B N 1
ATOM 3935 C CA . LEU B 1 160 ? 7.516 -14.18 -0.676 1 96.12 160 LEU B CA 1
ATOM 3936 C C . LEU B 1 160 ? 8.016 -15.43 -1.392 1 96.12 160 LEU B C 1
ATOM 3938 O O . LEU B 1 160 ? 7.258 -16.078 -2.127 1 96.12 160 LEU B O 1
ATOM 3942 N N . TRP B 1 161 ? 9.25 -15.789 -1.155 1 94.94 161 TRP B N 1
ATOM 3943 C CA . TRP B 1 161 ? 9.82 -17 -1.755 1 94.94 161 TRP B CA 1
ATOM 3944 C C . TRP B 1 161 ? 9.016 -18.234 -1.354 1 94.94 161 TRP B C 1
ATOM 3946 O O . TRP B 1 161 ? 8.703 -19.078 -2.197 1 94.94 161 TRP B O 1
ATOM 3956 N N . GLY B 1 162 ? 8.742 -18.312 -0.078 1 91.12 162 GLY B N 1
ATOM 3957 C CA . GLY B 1 162 ? 7.918 -19.422 0.399 1 91.12 162 GLY B CA 1
ATOM 3958 C C . GLY B 1 162 ? 6.539 -19.453 -0.236 1 91.12 162 GLY B C 1
ATOM 3959 O O . GLY B 1 162 ? 6.07 -20.516 -0.662 1 91.12 162 GLY B O 1
ATOM 3960 N N . GLY B 1 163 ? 5.898 -18.297 -0.308 1 90.06 163 GLY B N 1
ATOM 3961 C CA . GLY B 1 163 ? 4.594 -18.219 -0.941 1 90.06 163 GLY B CA 1
ATOM 3962 C C . GLY B 1 163 ? 4.613 -18.625 -2.402 1 90.06 163 GLY B C 1
ATOM 3963 O O . GLY B 1 163 ? 3.746 -19.375 -2.855 1 90.06 163 GLY B O 1
ATOM 3964 N N . LEU B 1 164 ? 5.598 -18.156 -3.154 1 93.06 164 LEU B N 1
ATOM 3965 C CA . LEU B 1 164 ? 5.73 -18.516 -4.562 1 93.06 164 LEU B CA 1
ATOM 3966 C C . LEU B 1 164 ? 5.957 -20.016 -4.73 1 93.06 164 LEU B C 1
ATOM 3968 O O . LEU B 1 164 ? 5.398 -20.625 -5.641 1 93.06 164 LEU B O 1
ATOM 3972 N N . SER B 1 165 ? 6.738 -20.641 -3.854 1 90.25 165 SER B N 1
ATOM 3973 C CA . SER B 1 165 ? 7.043 -22.078 -3.934 1 90.25 165 SER B CA 1
ATOM 3974 C C . SER B 1 165 ? 5.789 -22.922 -3.709 1 90.25 165 SER B C 1
ATOM 3976 O O . SER B 1 165 ? 5.668 -24.016 -4.258 1 90.25 165 SER B O 1
ATOM 3978 N N . MET B 1 166 ? 4.938 -22.391 -2.965 1 84.12 166 MET B N 1
ATOM 3979 C CA . MET B 1 166 ? 3.703 -23.109 -2.693 1 84.12 166 MET B CA 1
ATOM 3980 C C . MET B 1 166 ? 2.693 -22.906 -3.816 1 84.12 166 MET B C 1
ATOM 3982 O O . MET B 1 166 ? 1.869 -23.781 -4.082 1 84.12 166 MET B O 1
ATOM 3986 N N . LEU B 1 167 ? 2.803 -21.844 -4.492 1 85.75 167 LEU B N 1
ATOM 3987 C CA . LEU B 1 167 ? 1.738 -21.469 -5.414 1 85.75 167 LEU B CA 1
ATOM 3988 C C . LEU B 1 167 ? 2.111 -21.828 -6.848 1 85.75 167 LEU B C 1
ATOM 3990 O O . LEU B 1 167 ? 1.258 -22.25 -7.629 1 85.75 167 LEU B O 1
ATOM 3994 N N . LEU B 1 168 ? 3.344 -21.672 -7.23 1 86.69 168 LEU B N 1
ATOM 3995 C CA . LEU B 1 168 ? 3.732 -21.797 -8.633 1 86.69 168 LEU B CA 1
ATOM 3996 C C . LEU B 1 168 ? 4.445 -23.125 -8.875 1 86.69 168 LEU B C 1
ATOM 3998 O O . LEU B 1 168 ? 5.375 -23.484 -8.148 1 86.69 168 LEU B O 1
ATOM 4002 N N . PRO B 1 169 ? 3.924 -23.828 -9.883 1 85.38 169 PRO B N 1
ATOM 4003 C CA . PRO B 1 169 ? 4.668 -25.047 -10.258 1 85.38 169 PRO B CA 1
ATOM 4004 C C . PRO B 1 169 ? 6.047 -24.719 -10.836 1 85.38 169 PRO B C 1
ATOM 4006 O O . PRO B 1 169 ? 6.23 -23.688 -11.484 1 85.38 169 PRO B O 1
ATOM 4009 N N . GLN B 1 170 ? 6.895 -25.562 -10.609 1 84.94 170 GLN B N 1
ATOM 4010 C CA . GLN B 1 170 ? 8.25 -25.375 -11.109 1 84.94 170 GLN B CA 1
ATOM 4011 C C . GLN B 1 170 ? 8.367 -25.844 -12.562 1 84.94 170 GLN B C 1
ATOM 4013 O O . GLN B 1 170 ? 7.777 -26.859 -12.953 1 84.94 170 GLN B O 1
ATOM 4018 N N . HIS B 1 171 ? 9.117 -25.016 -13.281 1 84.44 171 HIS B N 1
ATOM 4019 C CA . HIS B 1 171 ? 9.391 -25.391 -14.664 1 84.44 171 HIS B CA 1
ATOM 4020 C C . HIS B 1 171 ? 10.602 -26.312 -14.766 1 84.44 171 HIS B C 1
ATOM 4022 O O . HIS B 1 171 ? 11.586 -26.125 -14.039 1 84.44 171 HIS B O 1
ATOM 4028 N N . LYS B 1 172 ? 10.477 -27.234 -15.703 1 86.06 172 LYS B N 1
ATOM 4029 C CA . LYS B 1 172 ? 11.664 -28 -16.078 1 86.06 172 LYS B CA 1
ATOM 4030 C C . LYS B 1 172 ? 12.461 -27.281 -17.156 1 86.06 172 LYS B C 1
ATOM 4032 O O . LYS B 1 172 ? 12.07 -27.281 -18.328 1 86.06 172 LYS B O 1
ATOM 4037 N N . LEU B 1 173 ? 13.5 -26.688 -16.75 1 88.19 173 LEU B N 1
ATOM 4038 C CA . LEU B 1 173 ? 14.328 -25.953 -17.688 1 88.19 173 LEU B CA 1
ATOM 4039 C C . LEU B 1 173 ? 15.586 -26.75 -18.031 1 88.19 173 LEU B C 1
ATOM 4041 O O . LEU B 1 173 ? 16.203 -27.344 -17.156 1 88.19 173 LEU B O 1
ATOM 4045 N N . PRO B 1 174 ? 15.891 -26.719 -19.328 1 86.31 174 PRO B N 1
ATOM 4046 C CA . PRO B 1 174 ? 17.141 -27.391 -19.703 1 86.31 174 PRO B CA 1
ATOM 4047 C C . PRO B 1 174 ? 18.375 -26.688 -19.125 1 86.31 174 PRO B C 1
ATOM 4049 O O . PRO B 1 174 ? 18.406 -25.469 -19.047 1 86.31 174 PRO B O 1
ATOM 4052 N N . GLU B 1 175 ? 19.344 -27.5 -18.75 1 88.81 175 GLU B N 1
ATOM 4053 C CA . GLU B 1 175 ? 20.562 -26.938 -18.203 1 88.81 175 GLU B CA 1
ATOM 4054 C C . GLU B 1 175 ? 21.547 -26.578 -19.312 1 88.81 175 GLU B C 1
ATOM 4056 O O . GLU B 1 175 ? 22.453 -27.344 -19.641 1 88.81 175 GLU B O 1
ATOM 4061 N N . THR B 1 176 ? 21.375 -25.422 -19.906 1 91.56 176 THR B N 1
ATOM 4062 C CA . THR B 1 176 ? 22.281 -24.891 -20.922 1 91.56 176 THR B CA 1
ATOM 4063 C C . THR B 1 176 ? 23.188 -23.812 -20.312 1 91.56 176 THR B C 1
ATOM 4065 O O . THR B 1 176 ? 22.938 -23.312 -19.219 1 91.56 176 THR B O 1
ATOM 4068 N N . HIS B 1 177 ? 24.266 -23.547 -21 1 94.38 177 HIS B N 1
ATOM 4069 C CA . HIS B 1 177 ? 25.188 -22.516 -20.562 1 94.38 177 HIS B CA 1
ATOM 4070 C C . HIS B 1 177 ? 24.516 -21.156 -20.5 1 94.38 177 HIS B C 1
ATOM 4072 O O . HIS B 1 177 ? 24.781 -20.359 -19.594 1 94.38 177 HIS B O 1
ATOM 4078 N N . GLN B 1 178 ? 23.719 -20.906 -21.438 1 94.88 178 GLN B N 1
ATOM 4079 C CA . GLN B 1 178 ? 23 -19.641 -21.5 1 94.88 178 GLN B CA 1
ATOM 4080 C C . GLN B 1 178 ? 22.062 -19.484 -20.312 1 94.88 178 GLN B C 1
ATOM 4082 O O . GLN B 1 178 ? 21.938 -18.406 -19.734 1 94.88 178 GLN B O 1
ATOM 4087 N N . LEU B 1 179 ? 21.438 -20.547 -19.953 1 94.69 179 LEU B N 1
ATOM 4088 C CA . LEU B 1 179 ? 20.516 -20.5 -18.828 1 94.69 179 LEU B CA 1
ATOM 4089 C C . LEU B 1 179 ? 21.266 -20.312 -17.516 1 94.69 179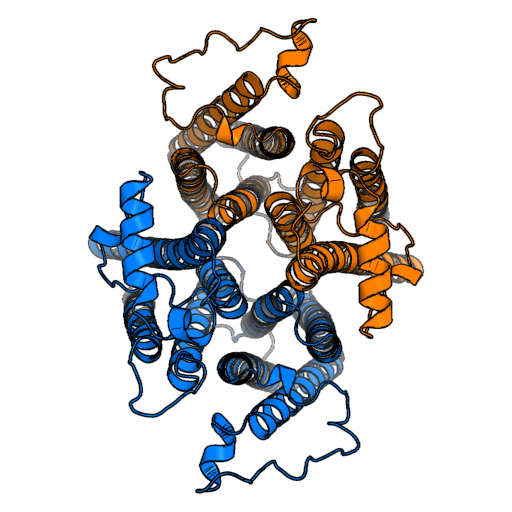 LEU B C 1
ATOM 4091 O O . LEU B 1 179 ? 20.797 -19.609 -16.609 1 94.69 179 LEU B O 1
ATOM 4095 N N . LEU B 1 180 ? 22.406 -20.984 -17.438 1 95.31 180 LEU B N 1
ATOM 4096 C CA . LEU B 1 180 ? 23.234 -20.828 -16.25 1 95.31 180 LEU B CA 1
ATOM 4097 C C . LEU B 1 180 ? 23.688 -19.375 -16.094 1 95.31 180 LEU B C 1
ATOM 4099 O O . LEU B 1 180 ? 23.688 -18.828 -14.992 1 95.31 180 LEU B O 1
ATOM 4103 N N . LYS B 1 181 ? 24.094 -18.781 -17.172 1 96.81 181 LYS B N 1
ATOM 4104 C CA . LYS B 1 181 ? 24.484 -17.375 -17.156 1 96.81 181 LYS B CA 1
ATOM 4105 C C . LYS B 1 181 ? 23.297 -16.484 -16.75 1 96.81 181 LYS B C 1
ATOM 4107 O O . LYS B 1 181 ? 23.469 -15.547 -15.977 1 96.81 181 LYS B O 1
ATOM 4112 N N . LEU B 1 182 ? 22.172 -16.781 -17.281 1 97.31 182 LEU B N 1
ATOM 4113 C CA . LEU B 1 182 ? 20.969 -16 -16.953 1 97.31 182 LEU B CA 1
ATOM 4114 C C . LEU B 1 182 ? 20.641 -16.125 -15.477 1 97.31 182 LEU B C 1
ATOM 4116 O O . LEU B 1 182 ? 20.25 -15.133 -14.844 1 97.31 182 LEU B O 1
ATOM 4120 N N . ARG B 1 183 ? 20.781 -17.297 -14.898 1 96.56 183 ARG B N 1
ATOM 4121 C CA . ARG B 1 183 ? 20.562 -17.516 -13.469 1 96.56 183 ARG B CA 1
ATOM 4122 C C . ARG B 1 183 ? 21.5 -16.656 -12.641 1 96.56 183 ARG B C 1
ATOM 4124 O O . ARG B 1 183 ? 21.078 -16.016 -11.664 1 96.56 183 ARG B O 1
ATOM 4131 N N . ARG B 1 184 ? 22.703 -16.641 -13.031 1 97 184 ARG B N 1
ATOM 4132 C CA . ARG B 1 184 ? 23.688 -15.828 -12.328 1 97 184 ARG B CA 1
ATOM 4133 C C . ARG B 1 184 ? 23.359 -14.344 -12.43 1 97 184 ARG B C 1
ATOM 4135 O O . ARG B 1 184 ? 23.469 -13.609 -11.453 1 97 184 ARG B O 1
ATOM 4142 N N . PHE B 1 185 ? 22.953 -13.938 -13.602 1 97.56 185 PHE B N 1
ATOM 4143 C CA . PHE B 1 185 ? 22.547 -12.555 -13.812 1 97.56 185 PHE B CA 1
ATOM 4144 C C . PHE B 1 185 ? 21.344 -12.203 -12.938 1 97.56 185 PHE B C 1
ATOM 4146 O O . PHE B 1 185 ? 21.281 -11.102 -12.375 1 97.56 185 PHE B O 1
ATOM 4153 N N . ALA B 1 186 ? 20.422 -13.102 -12.891 1 98.19 186 ALA B N 1
ATOM 4154 C CA . ALA B 1 186 ? 19.219 -12.875 -12.094 1 98.19 186 ALA B CA 1
ATOM 4155 C C . ALA B 1 186 ? 19.547 -12.711 -10.617 1 98.19 186 ALA B C 1
ATOM 4157 O O . ALA B 1 186 ? 19.031 -11.82 -9.945 1 98.19 186 ALA B O 1
ATOM 4158 N N . HIS B 1 187 ? 20.453 -13.508 -10.078 1 97.75 187 HIS B N 1
ATOM 4159 C CA . HIS B 1 187 ? 20.891 -13.398 -8.688 1 97.75 187 HIS B CA 1
ATOM 4160 C C . HIS B 1 187 ? 21.625 -12.086 -8.445 1 97.75 187 HIS B C 1
ATOM 4162 O O . HIS B 1 187 ? 21.375 -11.406 -7.445 1 97.75 187 HIS B O 1
ATOM 4168 N N . GLY B 1 188 ? 22.516 -11.812 -9.328 1 98 188 GLY B N 1
ATOM 4169 C CA . GLY B 1 188 ? 23.234 -10.562 -9.211 1 98 188 GLY B CA 1
ATOM 4170 C C . GLY B 1 188 ? 22.344 -9.336 -9.25 1 98 188 GLY B C 1
ATOM 4171 O O . GLY B 1 188 ? 22.516 -8.414 -8.461 1 98 188 GLY B O 1
ATOM 4172 N N . THR B 1 189 ? 21.406 -9.344 -10.164 1 98.12 189 THR B N 1
ATOM 4173 C CA . THR B 1 189 ? 20.484 -8.227 -10.297 1 98.12 189 THR B CA 1
ATOM 4174 C C . THR B 1 189 ? 19.594 -8.102 -9.055 1 98.12 189 THR B C 1
ATOM 4176 O O . THR B 1 189 ? 19.328 -6.996 -8.586 1 98.12 189 THR B O 1
ATOM 4179 N N . ALA B 1 190 ? 19.141 -9.203 -8.555 1 98.19 190 ALA B N 1
ATOM 4180 C CA . ALA B 1 190 ? 18.344 -9.18 -7.324 1 98.19 190 ALA B CA 1
ATOM 4181 C C . ALA B 1 190 ? 19.156 -8.602 -6.164 1 98.19 190 ALA B C 1
ATOM 4183 O O . ALA B 1 190 ? 18.625 -7.82 -5.367 1 98.19 190 ALA B O 1
ATOM 4184 N N . GLY B 1 191 ? 20.359 -9.07 -6.066 1 98.31 191 GLY B N 1
ATOM 4185 C CA . GLY B 1 191 ? 21.234 -8.508 -5.055 1 98.31 191 GLY B CA 1
ATOM 4186 C C . GLY B 1 191 ? 21.422 -7.004 -5.199 1 98.31 191 GLY B C 1
ATOM 4187 O O . GLY B 1 191 ? 21.375 -6.27 -4.211 1 98.31 191 GLY B O 1
ATOM 4188 N N . LEU B 1 192 ? 21.625 -6.562 -6.406 1 98.44 192 LEU B N 1
ATOM 4189 C CA . LEU B 1 192 ? 21.781 -5.141 -6.684 1 98.44 192 LEU B CA 1
ATOM 4190 C C . LEU B 1 192 ? 20.531 -4.359 -6.293 1 98.44 192 LEU B C 1
ATOM 4192 O O . LEU B 1 192 ? 20.641 -3.283 -5.699 1 98.44 192 LEU B O 1
ATOM 4196 N N . VAL B 1 193 ? 19.391 -4.875 -6.648 1 98.75 193 VAL B N 1
ATOM 4197 C CA . VAL B 1 193 ? 18.125 -4.242 -6.297 1 98.75 193 VAL B CA 1
ATOM 4198 C C . VAL B 1 193 ? 17.984 -4.168 -4.781 1 98.75 193 VAL B C 1
ATOM 4200 O O . VAL B 1 193 ? 17.578 -3.137 -4.234 1 98.75 193 VAL B O 1
ATOM 4203 N N . PHE B 1 194 ? 18.344 -5.207 -4.098 1 98.62 194 PHE B N 1
ATOM 4204 C CA . PHE B 1 194 ? 18.266 -5.254 -2.643 1 98.62 194 PHE B CA 1
ATOM 4205 C C . PHE B 1 194 ? 19.156 -4.188 -2.02 1 98.62 194 PHE B C 1
ATOM 4207 O O . PHE B 1 194 ? 18.719 -3.426 -1.156 1 98.62 194 PHE B O 1
ATOM 4214 N N . PHE B 1 195 ? 20.328 -4.102 -2.498 1 98.44 195 PHE B N 1
ATOM 4215 C CA . PHE B 1 195 ? 21.266 -3.145 -1.932 1 98.44 195 PHE B CA 1
ATOM 4216 C C . PHE B 1 195 ? 20.875 -1.717 -2.281 1 98.44 195 PHE B C 1
ATOM 4218 O O . PHE B 1 195 ? 21.094 -0.795 -1.49 1 98.44 195 PHE B O 1
ATOM 4225 N N . THR B 1 196 ? 20.344 -1.532 -3.422 1 98.69 196 THR B N 1
ATOM 4226 C CA . THR B 1 196 ? 19.828 -0.216 -3.779 1 98.69 196 THR B CA 1
ATOM 4227 C C . THR B 1 196 ? 18.703 0.203 -2.828 1 98.69 196 THR B C 1
ATOM 4229 O O . THR B 1 196 ? 18.672 1.342 -2.357 1 98.69 196 THR B O 1
ATOM 4232 N N . ALA B 1 197 ? 17.797 -0.76 -2.594 1 98.38 197 ALA B N 1
ATOM 4233 C CA . ALA B 1 197 ? 16.719 -0.475 -1.646 1 98.38 197 ALA B CA 1
ATOM 4234 C C . ALA B 1 197 ? 17.281 -0.136 -0.267 1 98.38 197 ALA B C 1
ATOM 4236 O O . ALA B 1 197 ? 16.812 0.795 0.389 1 98.38 197 ALA B O 1
ATOM 4237 N N . LEU B 1 198 ? 18.297 -0.818 0.14 1 98 198 LEU B N 1
ATOM 4238 C CA . LEU B 1 198 ? 18.922 -0.577 1.437 1 98 198 LEU B CA 1
ATOM 4239 C C . LEU B 1 198 ? 19.578 0.8 1.477 1 98 198 LEU B C 1
ATOM 4241 O O . LEU B 1 198 ? 19.5 1.499 2.488 1 98 198 LEU B O 1
ATOM 4245 N N . SER B 1 199 ? 20.219 1.168 0.419 1 98.31 199 SER B N 1
ATOM 4246 C CA . SER B 1 199 ? 20.859 2.48 0.357 1 98.31 199 SER B CA 1
ATOM 4247 C C . SER B 1 199 ? 19.828 3.598 0.51 1 98.31 199 SER B C 1
ATOM 4249 O O . SER B 1 199 ? 20.156 4.684 0.994 1 98.31 199 SER B O 1
ATOM 4251 N N . GLY B 1 200 ? 18.609 3.314 0.093 1 97.69 200 GLY B N 1
ATOM 4252 C CA . GLY B 1 200 ? 17.531 4.273 0.278 1 97.69 200 GLY B CA 1
ATOM 4253 C C . GLY B 1 200 ? 17.281 4.609 1.734 1 97.69 200 GLY B C 1
ATOM 4254 O O . GLY B 1 200 ? 16.875 5.727 2.057 1 97.69 200 GLY B O 1
ATOM 4255 N N . ALA B 1 201 ? 17.5 3.666 2.604 1 96.81 201 ALA B N 1
ATOM 4256 C CA . ALA B 1 201 ? 17.344 3.916 4.035 1 96.81 201 ALA B CA 1
ATOM 4257 C C . ALA B 1 201 ? 18.328 4.973 4.52 1 96.81 201 ALA B C 1
ATOM 4259 O O . ALA B 1 201 ? 17.984 5.812 5.355 1 96.81 201 ALA B O 1
ATOM 4260 N N . PHE B 1 202 ? 19.5 4.961 4.012 1 97.5 202 PHE B N 1
ATOM 4261 C CA . PHE B 1 202 ? 20.484 5.961 4.383 1 97.5 202 PHE B CA 1
ATOM 4262 C C . PHE B 1 202 ? 20.109 7.332 3.836 1 97.5 202 PHE B C 1
ATOM 4264 O O . PHE B 1 202 ? 20.266 8.344 4.516 1 97.5 202 PHE B O 1
ATOM 4271 N N . VAL B 1 203 ? 19.578 7.289 2.621 1 97.88 203 VAL B N 1
ATOM 4272 C CA . VAL B 1 203 ? 19.125 8.547 2.031 1 97.88 203 VAL B CA 1
ATOM 4273 C C . VAL B 1 203 ? 18.016 9.156 2.893 1 97.88 203 VAL B C 1
ATOM 4275 O O . VAL B 1 203 ? 18.047 10.344 3.205 1 97.88 203 VAL B O 1
ATOM 4278 N N . ALA B 1 204 ? 17.125 8.352 3.258 1 95.5 204 ALA B N 1
ATOM 4279 C CA . ALA B 1 204 ? 16 8.812 4.078 1 95.5 204 ALA B CA 1
ATOM 4280 C C . ALA B 1 204 ? 16.484 9.211 5.473 1 95.5 204 ALA B C 1
ATOM 4282 O O . ALA B 1 204 ? 16.078 10.258 6 1 95.5 204 ALA B O 1
ATOM 4283 N N . GLY B 1 205 ? 17.359 8.453 6.016 1 93.81 205 GLY B N 1
ATOM 4284 C CA . GLY B 1 205 ? 17.828 8.688 7.375 1 93.81 205 GLY B CA 1
ATOM 4285 C C . GLY B 1 205 ? 18.609 9.977 7.52 1 93.81 205 GLY B C 1
ATOM 4286 O O . GLY B 1 205 ? 18.562 10.625 8.57 1 93.81 205 GLY B O 1
ATOM 4287 N N . LEU B 1 206 ? 19.281 10.398 6.477 1 95 206 LEU B N 1
ATOM 4288 C CA . LEU B 1 206 ? 20.125 11.586 6.531 1 95 206 LEU B CA 1
ATOM 4289 C C . LEU B 1 206 ? 19.469 12.75 5.809 1 95 206 LEU B C 1
ATOM 4291 O O . LEU B 1 206 ? 20.094 13.797 5.613 1 95 206 LEU B O 1
ATOM 4295 N N . ASP B 1 207 ? 18.25 12.523 5.316 1 94.5 207 ASP B N 1
ATOM 4296 C CA . ASP B 1 207 ? 17.578 13.508 4.469 1 94.5 207 ASP B CA 1
ATOM 4297 C C . ASP B 1 207 ? 18.469 13.914 3.293 1 94.5 207 ASP B C 1
ATOM 4299 O O . ASP B 1 207 ? 18.531 15.086 2.928 1 94.5 207 ASP B O 1
ATOM 4303 N N . ALA B 1 208 ? 19.125 12.992 2.789 1 96.94 208 ALA B N 1
ATOM 4304 C CA . ALA B 1 208 ? 20.109 13.25 1.735 1 96.94 208 ALA B CA 1
ATOM 4305 C C . ALA B 1 208 ? 19.422 13.586 0.417 1 96.94 208 ALA B C 1
ATOM 4307 O O . ALA B 1 208 ? 20.047 14.117 -0.501 1 96.94 208 ALA B O 1
ATOM 4308 N N . GLY B 1 209 ? 18.172 13.273 0.302 1 95.69 209 GLY B N 1
ATOM 4309 C CA . GLY B 1 209 ? 17.422 13.578 -0.904 1 95.69 209 GLY B CA 1
ATOM 4310 C C . GLY B 1 209 ? 17.25 15.062 -1.146 1 95.69 209 GLY B C 1
ATOM 4311 O O . GLY B 1 209 ? 16.891 15.484 -2.248 1 95.69 209 GLY B O 1
ATOM 4312 N N . LEU B 1 210 ? 17.562 15.828 -0.139 1 95 210 LEU B N 1
ATOM 4313 C CA . LEU B 1 210 ? 17.328 17.266 -0.231 1 95 210 LEU B CA 1
ATOM 4314 C C . LEU B 1 210 ? 18.625 18 -0.507 1 95 210 LEU B C 1
ATOM 4316 O O . LEU B 1 210 ? 18.625 19.234 -0.672 1 95 210 LEU B O 1
ATOM 4320 N N . VAL B 1 211 ? 19.703 17.328 -0.618 1 96.12 211 VAL B N 1
ATOM 4321 C CA . VAL B 1 211 ? 21.016 17.953 -0.715 1 96.12 211 VAL B CA 1
ATOM 4322 C C . VAL B 1 211 ? 21.234 18.5 -2.129 1 96.12 211 VAL B C 1
ATOM 4324 O O . VAL B 1 211 ? 21.484 19.688 -2.312 1 96.12 211 VAL B O 1
ATOM 4327 N N . TYR B 1 212 ? 21.203 17.672 -3.16 1 96.44 212 TYR B N 1
ATOM 4328 C CA . TYR B 1 212 ? 21.219 18.062 -4.566 1 96.44 212 TYR B CA 1
ATOM 4329 C C . TYR B 1 212 ? 19.922 17.641 -5.258 1 96.44 212 TYR B C 1
ATOM 4331 O O . TYR B 1 212 ? 19.594 16.453 -5.328 1 96.44 212 TYR B O 1
ATOM 4339 N N . ASN B 1 213 ? 19.25 18.562 -5.793 1 95.94 213 ASN B N 1
ATOM 4340 C CA . ASN B 1 213 ? 17.984 18.266 -6.43 1 95.94 213 ASN B CA 1
ATOM 4341 C C . ASN B 1 213 ? 18.031 18.531 -7.934 1 95.94 213 ASN B C 1
ATOM 4343 O O . ASN B 1 213 ? 17.156 19.203 -8.484 1 95.94 213 ASN B O 1
ATOM 4347 N N . SER B 1 214 ? 19.109 18.031 -8.5 1 96.38 214 SER B N 1
ATOM 4348 C CA . SER B 1 214 ? 19.344 18.016 -9.938 1 96.38 214 SER B CA 1
ATOM 4349 C C . SER B 1 214 ? 19.703 16.625 -10.43 1 96.38 214 SER B C 1
ATOM 4351 O O . SER B 1 214 ? 20.156 15.781 -9.656 1 96.38 214 SER B O 1
ATOM 4353 N N . PHE B 1 215 ? 19.469 16.406 -11.586 1 96.31 215 PHE B N 1
ATOM 4354 C CA . PHE B 1 215 ? 19.75 15.117 -12.227 1 96.31 215 PHE B CA 1
ATOM 4355 C C . PHE B 1 215 ? 19.891 15.289 -13.734 1 96.31 215 PHE B C 1
ATOM 4357 O O . PHE B 1 215 ? 19.141 16.031 -14.359 1 96.31 215 PHE B O 1
ATOM 4364 N N . PRO B 1 216 ? 20.844 14.586 -14.297 1 95.88 216 PRO B N 1
ATOM 4365 C CA . PRO B 1 216 ? 21.703 13.516 -13.797 1 95.88 216 PRO B CA 1
ATOM 4366 C C . PRO B 1 216 ? 22.906 14.047 -13.016 1 95.88 216 PRO B C 1
ATOM 4368 O O . PRO B 1 216 ? 23.516 13.305 -12.242 1 95.88 216 PRO B O 1
ATOM 4371 N N . LYS B 1 217 ? 23.219 15.32 -13.219 1 97.31 217 LYS B N 1
ATOM 4372 C CA . LYS B 1 217 ? 24.312 15.906 -12.469 1 97.31 217 LYS B CA 1
ATOM 4373 C C . LYS B 1 217 ? 23.891 16.281 -11.055 1 97.31 217 LYS B C 1
ATOM 4375 O O . LYS B 1 217 ? 22.688 16.391 -10.773 1 97.31 217 LYS B O 1
ATOM 4380 N N . MET B 1 218 ? 24.797 16.344 -10.227 1 97.38 218 MET B N 1
ATOM 4381 C CA . MET B 1 218 ? 24.594 16.906 -8.898 1 97.38 218 MET B CA 1
ATOM 4382 C C . MET B 1 218 ? 25.109 18.344 -8.828 1 97.38 218 MET B C 1
ATOM 4384 O O . MET B 1 218 ? 26.312 18.578 -8.711 1 97.38 218 MET B O 1
ATOM 4388 N N . GLY B 1 219 ? 24.125 19.234 -8.914 1 95.38 219 GLY B N 1
ATOM 4389 C CA . GLY B 1 219 ? 24.516 20.60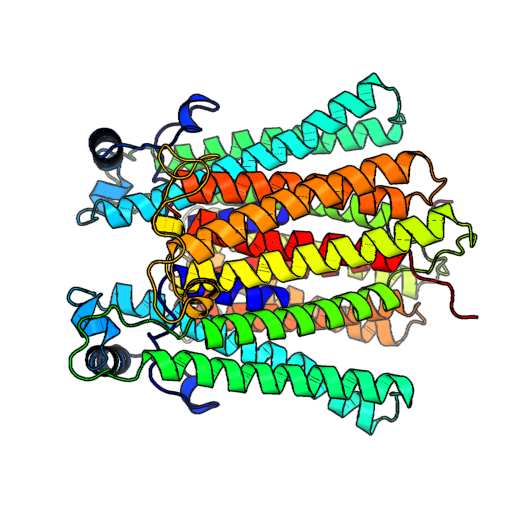9 -9.234 1 95.38 219 GLY B CA 1
ATOM 4390 C C . GLY B 1 219 ? 25.062 20.75 -10.648 1 95.38 219 GLY B C 1
ATOM 4391 O O . GLY B 1 219 ? 24.406 20.359 -11.617 1 95.38 219 GLY B O 1
ATOM 4392 N N . ASP B 1 220 ? 26.172 21.281 -10.773 1 95.19 220 ASP B N 1
ATOM 4393 C CA . ASP B 1 220 ? 26.781 21.484 -12.086 1 95.19 220 ASP B CA 1
ATOM 4394 C C . ASP B 1 220 ? 27.906 20.5 -12.328 1 95.19 220 ASP B C 1
ATOM 4396 O O . ASP B 1 220 ? 28.656 20.641 -13.297 1 95.19 220 ASP B O 1
ATOM 4400 N N . ARG B 1 221 ? 27.922 19.484 -11.5 1 96.69 221 ARG B N 1
ATOM 4401 C CA . ARG B 1 221 ? 29.047 18.547 -11.594 1 96.69 221 ARG B CA 1
ATOM 4402 C C . ARG B 1 221 ? 28.562 17.109 -11.672 1 96.69 221 ARG B C 1
ATOM 4404 O O . ARG B 1 221 ? 27.547 16.75 -11.062 1 96.69 221 ARG B O 1
ATOM 4411 N N . TRP B 1 222 ? 29.328 16.297 -12.289 1 96.69 222 TRP B N 1
ATOM 4412 C CA . TRP B 1 222 ? 29.062 14.867 -12.336 1 96.69 222 TRP B CA 1
ATOM 4413 C C . TRP B 1 222 ? 29.453 14.195 -11.023 1 96.69 222 TRP B C 1
ATOM 4415 O O . TRP B 1 222 ? 28.781 13.281 -10.555 1 96.69 222 TRP B O 1
ATOM 4425 N N . ILE B 1 223 ? 30.547 14.68 -10.547 1 97.25 223 ILE B N 1
ATOM 4426 C CA . ILE B 1 223 ? 31.062 14.211 -9.266 1 97.25 223 ILE B CA 1
ATOM 4427 C C . ILE B 1 223 ? 31.172 15.383 -8.297 1 97.25 223 ILE B C 1
ATOM 4429 O O . ILE B 1 223 ? 32.031 16.25 -8.469 1 97.25 223 ILE B O 1
ATOM 4433 N N . PRO B 1 224 ? 30.375 15.422 -7.305 1 96.56 224 PRO B N 1
ATOM 4434 C CA . PRO B 1 224 ? 30.438 16.531 -6.359 1 96.56 224 PRO B CA 1
ATOM 4435 C C . PRO B 1 224 ? 31.781 16.625 -5.633 1 96.56 224 PRO B C 1
ATOM 4437 O O . PRO B 1 224 ? 32.438 15.594 -5.41 1 96.56 224 PRO B O 1
ATOM 4440 N N . GLU B 1 225 ? 32.156 17.766 -5.148 1 95.5 225 GLU B N 1
ATOM 4441 C CA . GLU B 1 225 ? 33.438 18.016 -4.527 1 95.5 225 GLU B CA 1
ATOM 4442 C C . GLU B 1 225 ? 33.406 17.656 -3.047 1 95.5 225 GLU B C 1
ATOM 4444 O O . GLU B 1 225 ? 34.469 17.469 -2.434 1 95.5 225 GLU B O 1
ATOM 4449 N N . ASP B 1 226 ? 32.312 17.5 -2.459 1 96.06 226 ASP B N 1
ATOM 4450 C CA . ASP B 1 226 ? 32.219 17.312 -1.015 1 96.06 226 ASP B CA 1
ATOM 4451 C C . ASP B 1 226 ? 31.891 15.867 -0.661 1 96.06 226 ASP B C 1
ATOM 4453 O O . ASP B 1 226 ? 31.297 15.602 0.385 1 96.06 226 ASP B O 1
ATOM 4457 N N . LEU B 1 227 ? 32.281 14.961 -1.526 1 96.75 227 LEU B N 1
ATOM 4458 C CA . LEU B 1 227 ? 32 13.547 -1.306 1 96.75 227 LEU B CA 1
ATOM 4459 C C . LEU B 1 227 ? 32.812 13 -0.138 1 96.75 227 LEU B C 1
ATOM 4461 O O . LEU B 1 227 ? 32.375 12.094 0.565 1 96.75 227 LEU B O 1
ATOM 4465 N N . LEU B 1 228 ? 34 13.523 0.089 1 96.81 228 LEU B N 1
ATOM 4466 C CA . LEU B 1 228 ? 34.906 12.938 1.064 1 96.81 228 LEU B CA 1
ATOM 4467 C C . LEU B 1 228 ? 35.344 13.969 2.102 1 96.81 228 LEU B C 1
ATOM 4469 O O . LEU B 1 228 ? 36.531 14.039 2.471 1 96.81 228 LEU B O 1
ATOM 4473 N N . THR B 1 229 ? 34.344 14.703 2.621 1 96.06 229 THR B N 1
ATOM 4474 C CA . THR B 1 229 ? 34.656 15.805 3.523 1 96.06 229 THR B CA 1
ATOM 4475 C C . THR B 1 229 ? 34.75 15.312 4.965 1 96.06 229 THR B C 1
ATOM 4477 O O . THR B 1 229 ? 35.25 16.016 5.836 1 96.06 229 THR B O 1
ATOM 4480 N N . PHE B 1 230 ? 34.156 14.172 5.211 1 95.38 230 PHE B N 1
ATOM 4481 C CA . PHE B 1 230 ? 34.188 13.664 6.582 1 95.38 230 PHE B CA 1
ATOM 4482 C C . PHE B 1 230 ? 35.469 12.875 6.844 1 95.38 230 PHE B C 1
ATOM 4484 O O . PHE B 1 230 ? 36.031 12.281 5.926 1 95.38 230 PHE B O 1
ATOM 4491 N N . SER B 1 231 ? 35.969 12.898 8.133 1 94.81 231 SER B N 1
ATOM 4492 C CA . SER B 1 231 ? 37.094 12.102 8.602 1 94.81 231 SER B CA 1
ATOM 4493 C C . SER B 1 231 ? 36.688 11.18 9.75 1 94.81 231 SER B C 1
ATOM 4495 O O . SER B 1 231 ? 36 11.602 10.664 1 94.81 231 SER B O 1
ATOM 4497 N N . PRO B 1 232 ? 37.156 9.953 9.641 1 95.81 232 PRO B N 1
ATOM 4498 C CA . PRO B 1 232 ? 37.906 9.273 8.594 1 95.81 232 PRO B CA 1
ATOM 4499 C C . PRO B 1 232 ? 37.125 9.109 7.301 1 95.81 232 PRO B C 1
ATOM 4501 O O . PRO B 1 232 ? 35.875 9.25 7.305 1 95.81 232 PRO B O 1
ATOM 4504 N N . VAL B 1 233 ? 37.688 8.797 6.25 1 94.94 233 VAL B N 1
ATOM 4505 C CA . VAL B 1 233 ? 37.156 8.797 4.895 1 94.94 233 VAL B CA 1
ATOM 4506 C C . VAL B 1 233 ? 36 7.793 4.801 1 94.94 233 VAL B C 1
ATOM 4508 O O . VAL B 1 233 ? 35 8.047 4.125 1 94.94 233 VAL B O 1
ATOM 4511 N N . LEU B 1 234 ? 36.062 6.738 5.469 1 95.06 234 LEU B N 1
ATOM 4512 C CA . LEU B 1 234 ? 35.094 5.668 5.371 1 95.06 234 LEU B CA 1
ATOM 4513 C C . LEU B 1 234 ? 33.719 6.121 5.902 1 95.06 234 LEU B C 1
ATOM 4515 O O . LEU B 1 234 ? 32.688 5.621 5.469 1 95.06 234 LEU B O 1
ATOM 4519 N N . LYS B 1 235 ? 33.719 7.16 6.746 1 96 235 LYS B N 1
ATOM 4520 C CA . LYS B 1 235 ? 32.5 7.684 7.332 1 96 235 LYS B CA 1
ATOM 4521 C C . LYS B 1 235 ? 31.609 8.328 6.27 1 96 235 LYS B C 1
ATOM 4523 O O . LYS B 1 235 ? 30.391 8.422 6.438 1 96 235 LYS B O 1
ATOM 4528 N N . ASN B 1 236 ? 32.219 8.719 5.227 1 97.12 236 ASN B N 1
ATOM 4529 C CA . ASN B 1 236 ? 31.484 9.422 4.184 1 97.12 236 ASN B CA 1
ATOM 4530 C C . ASN B 1 236 ? 30.484 8.508 3.496 1 97.12 236 ASN B C 1
ATOM 4532 O O . ASN B 1 236 ? 29.406 8.961 3.076 1 97.12 236 ASN B O 1
ATOM 4536 N N . ILE B 1 237 ? 30.75 7.242 3.482 1 96 237 ILE B N 1
ATOM 4537 C CA . ILE B 1 237 ? 29.922 6.285 2.752 1 96 237 ILE B CA 1
ATOM 4538 C C . ILE B 1 237 ? 28.547 6.188 3.404 1 96 237 ILE B C 1
ATOM 4540 O O . ILE B 1 237 ? 27.531 6.039 2.715 1 96 237 ILE B O 1
ATOM 4544 N N . PHE B 1 238 ? 28.453 6.383 4.719 1 95.56 238 PHE B N 1
ATOM 4545 C CA . PHE B 1 238 ? 27.203 6.102 5.414 1 95.56 238 PHE B CA 1
ATOM 4546 C C . PHE B 1 238 ? 26.719 7.328 6.176 1 95.56 238 PHE B C 1
ATOM 4548 O O . PHE B 1 238 ? 25.578 7.363 6.645 1 95.56 238 PHE B O 1
ATOM 4555 N N . GLU B 1 239 ? 27.594 8.414 6.23 1 96.19 239 GLU B N 1
ATOM 4556 C CA . GLU B 1 239 ? 27.203 9.523 7.109 1 96.19 239 GLU B CA 1
ATOM 4557 C C . GLU B 1 239 ? 27.203 10.844 6.355 1 96.19 239 GLU B C 1
ATOM 4559 O O . GLU B 1 239 ? 26.578 11.82 6.797 1 96.19 239 GLU B O 1
ATOM 4564 N N . ASN B 1 240 ? 27.938 10.961 5.273 1 97.56 240 ASN B N 1
ATOM 4565 C CA . ASN B 1 240 ? 27.922 12.148 4.43 1 97.56 240 ASN B CA 1
ATOM 4566 C C . ASN B 1 240 ? 26.719 12.148 3.488 1 97.56 240 ASN B C 1
ATOM 4568 O O . ASN B 1 240 ? 26.641 11.328 2.574 1 97.56 240 ASN B O 1
ATOM 4572 N N . PRO B 1 241 ? 25.781 13.055 3.695 1 97.44 241 PRO B N 1
ATOM 4573 C CA . PRO B 1 241 ? 24.562 13.055 2.893 1 97.44 241 PRO B CA 1
ATOM 4574 C C . PRO B 1 241 ? 24.844 13.141 1.394 1 97.44 241 PRO B C 1
ATOM 4576 O O . PRO B 1 241 ? 24.141 12.508 0.596 1 97.44 241 PRO B O 1
ATOM 4579 N N . THR B 1 242 ? 25.812 13.891 1.011 1 98.12 242 THR B N 1
ATOM 4580 C CA . THR B 1 242 ? 26.156 13.992 -0.402 1 98.12 242 THR B CA 1
ATOM 4581 C C . THR B 1 242 ? 26.609 12.641 -0.943 1 98.12 242 THR B C 1
ATOM 4583 O O . THR B 1 242 ? 26.156 12.211 -2.01 1 98.12 242 THR B O 1
ATOM 4586 N N . THR B 1 243 ? 27.469 11.977 -0.192 1 98.5 243 THR B N 1
ATOM 4587 C CA . THR B 1 243 ? 27.984 10.688 -0.625 1 98.5 243 THR B CA 1
ATOM 4588 C C . THR B 1 243 ? 26.891 9.633 -0.637 1 98.5 243 THR B C 1
ATOM 4590 O O . THR B 1 243 ? 26.812 8.812 -1.556 1 98.5 243 THR B O 1
ATOM 4593 N N . VAL B 1 244 ? 26.109 9.688 0.332 1 98.31 244 VAL B N 1
ATOM 4594 C CA . VAL B 1 244 ? 25.016 8.742 0.434 1 98.31 244 VAL B CA 1
ATOM 4595 C C . VAL B 1 244 ? 24.078 8.914 -0.756 1 98.31 244 VAL B C 1
ATOM 4597 O O . VAL B 1 244 ? 23.641 7.926 -1.358 1 98.31 244 VAL B O 1
ATOM 4600 N N . GLN B 1 245 ? 23.688 10.148 -1.064 1 98.62 245 GLN B N 1
ATOM 4601 C CA . GLN B 1 245 ? 22.875 10.398 -2.24 1 98.62 245 GLN B CA 1
ATOM 4602 C C . GLN B 1 245 ? 23.562 9.914 -3.512 1 98.62 245 GLN B C 1
ATOM 4604 O O . GLN B 1 245 ? 22.922 9.281 -4.363 1 98.62 245 GLN B O 1
ATOM 4609 N N . PHE B 1 246 ? 24.828 10.211 -3.641 1 98.56 246 PHE B N 1
ATOM 4610 C CA . PHE B 1 246 ? 25.625 9.805 -4.793 1 98.56 246 PHE B CA 1
ATOM 4611 C C . PHE B 1 246 ? 25.609 8.289 -4.949 1 98.56 246 PHE B C 1
ATOM 4613 O O . PHE B 1 246 ? 25.406 7.777 -6.047 1 98.56 246 PHE B O 1
ATOM 4620 N N . ASP B 1 247 ? 25.938 7.621 -3.891 1 98.25 247 ASP B N 1
ATOM 4621 C CA . ASP B 1 247 ? 25.953 6.164 -3.889 1 98.25 247 ASP B CA 1
ATOM 4622 C C . ASP B 1 247 ? 24.594 5.605 -4.348 1 98.25 247 ASP B C 1
ATOM 4624 O O . ASP B 1 247 ? 24.547 4.672 -5.148 1 98.25 247 ASP B O 1
ATOM 4628 N N . HIS B 1 248 ? 23.531 6.152 -3.834 1 98.62 248 HIS B N 1
ATOM 4629 C CA . HIS B 1 248 ? 22.188 5.688 -4.195 1 98.62 248 HIS B CA 1
ATOM 4630 C C . HIS B 1 248 ? 21.922 5.902 -5.684 1 98.62 248 HIS B C 1
ATOM 4632 O O . HIS B 1 248 ? 21.344 5.035 -6.34 1 98.62 248 HIS B O 1
ATOM 4638 N N . ARG B 1 249 ? 22.359 7.035 -6.215 1 98.38 249 ARG B N 1
ATOM 4639 C CA . ARG B 1 249 ? 22.219 7.312 -7.641 1 98.38 249 ARG B CA 1
ATOM 4640 C C . ARG B 1 249 ? 22.953 6.27 -8.477 1 98.38 249 ARG B C 1
ATOM 4642 O O . ARG B 1 249 ? 22.406 5.742 -9.445 1 98.38 249 ARG B O 1
ATOM 4649 N N . ILE B 1 250 ? 24.109 5.969 -8.086 1 98.19 250 ILE B N 1
ATOM 4650 C CA . ILE B 1 250 ? 24.922 5.004 -8.82 1 98.19 250 ILE B CA 1
ATOM 4651 C C . ILE B 1 250 ? 24.266 3.625 -8.758 1 98.19 250 ILE B C 1
ATOM 4653 O O . ILE B 1 250 ? 24.188 2.928 -9.766 1 98.19 250 ILE B O 1
ATOM 4657 N N . LEU B 1 251 ? 23.891 3.273 -7.605 1 98.5 251 LEU B N 1
ATOM 4658 C CA . LEU B 1 251 ? 23.234 1.98 -7.43 1 98.5 251 LEU B CA 1
ATOM 4659 C C . LEU B 1 251 ? 21.953 1.908 -8.242 1 98.5 251 LEU B C 1
ATOM 4661 O O . LEU B 1 251 ? 21.656 0.885 -8.867 1 98.5 251 LEU B O 1
ATOM 4665 N N . GLY B 1 252 ? 21.172 2.984 -8.219 1 98.31 252 GLY B N 1
ATOM 4666 C CA . GLY B 1 252 ? 19.953 3.027 -9.008 1 98.31 252 GLY B CA 1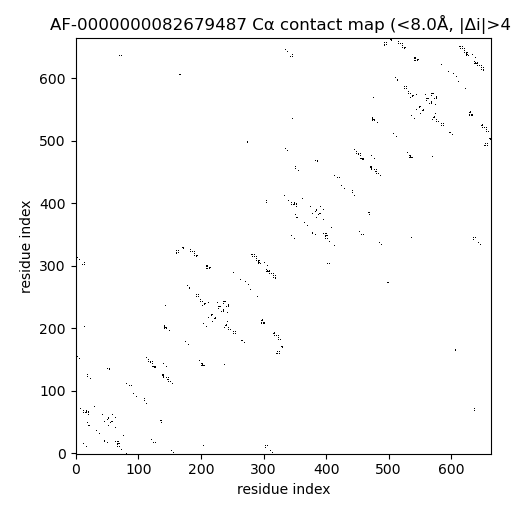
ATOM 4667 C C . GLY B 1 252 ? 20.219 2.871 -10.5 1 98.31 252 GLY B C 1
ATOM 4668 O O . GLY B 1 252 ? 19.578 2.043 -11.156 1 98.31 252 GLY B O 1
ATOM 4669 N N . ILE B 1 253 ? 21.156 3.59 -11.008 1 98.19 253 ILE B N 1
ATOM 4670 C CA . ILE B 1 253 ? 21.516 3.541 -12.422 1 98.19 253 ILE B CA 1
ATOM 4671 C C . ILE B 1 253 ? 22.031 2.15 -12.781 1 98.19 253 ILE B C 1
ATOM 4673 O O . ILE B 1 253 ? 21.641 1.577 -13.805 1 98.19 253 ILE B O 1
ATOM 4677 N N . SER B 1 254 ? 22.844 1.628 -11.938 1 98.5 254 SER B N 1
ATOM 4678 C CA . SER B 1 254 ? 23.406 0.298 -12.164 1 98.5 254 SER B CA 1
ATOM 4679 C C . SER B 1 254 ? 22.312 -0.765 -12.156 1 98.5 254 SER B C 1
ATOM 4681 O O . SER B 1 254 ? 22.344 -1.709 -12.945 1 98.5 254 SER B O 1
ATOM 4683 N N . SER B 1 255 ? 21.359 -0.622 -11.258 1 98.62 255 SER B N 1
ATOM 4684 C CA . SER B 1 255 ? 20.266 -1.587 -11.18 1 98.62 255 SER B CA 1
ATOM 4685 C C . SER B 1 255 ? 19.453 -1.601 -12.461 1 98.62 255 SER B C 1
ATOM 4687 O O . SER B 1 255 ? 19.188 -2.666 -13.016 1 98.62 255 SER B O 1
ATOM 4689 N N . VAL B 1 256 ? 19.094 -0.448 -12.938 1 98.44 256 VAL B N 1
ATOM 4690 C CA . VAL B 1 256 ? 18.266 -0.384 -14.133 1 98.44 256 VAL B CA 1
ATOM 4691 C C . VAL B 1 256 ? 19.078 -0.852 -15.344 1 98.44 256 VAL B C 1
ATOM 4693 O O . VAL B 1 256 ? 18.547 -1.536 -16.219 1 98.44 256 VAL B O 1
ATOM 4696 N N . ALA B 1 257 ? 20.328 -0.489 -15.406 1 98.69 257 ALA B N 1
ATOM 4697 C CA . ALA B 1 257 ? 21.188 -0.945 -16.484 1 98.69 257 ALA B CA 1
ATOM 4698 C C . ALA B 1 257 ? 21.328 -2.465 -16.484 1 98.69 257 ALA B C 1
ATOM 4700 O O . ALA B 1 257 ? 21.234 -3.105 -17.531 1 98.69 257 ALA B O 1
ATOM 4701 N N . ALA B 1 258 ? 21.562 -2.99 -15.312 1 98.75 258 ALA B N 1
ATOM 4702 C CA . ALA B 1 258 ? 21.703 -4.438 -15.18 1 98.75 258 ALA B CA 1
ATOM 4703 C C . ALA B 1 258 ? 20.422 -5.152 -15.594 1 98.75 258 ALA B C 1
ATOM 4705 O O . ALA B 1 258 ? 20.469 -6.156 -16.312 1 98.75 258 ALA B O 1
ATOM 4706 N N . ILE B 1 259 ? 19.312 -4.688 -15.172 1 98.81 259 ILE B N 1
ATOM 4707 C CA . ILE B 1 259 ? 18.016 -5.285 -15.5 1 98.81 259 ILE 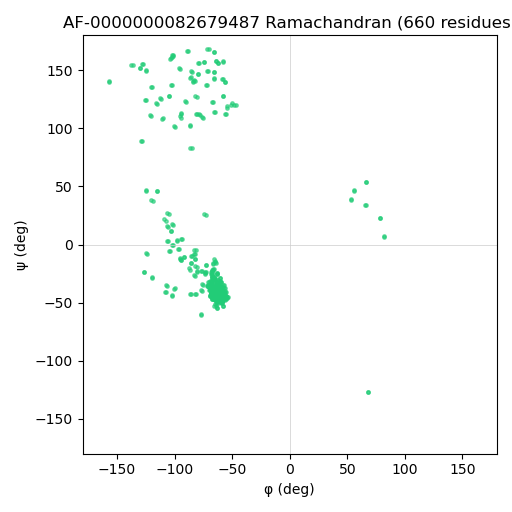B CA 1
ATOM 4708 C C . ILE B 1 259 ? 17.781 -5.203 -17.016 1 98.81 259 ILE B C 1
ATOM 4710 O O . ILE B 1 259 ? 17.328 -6.172 -17.625 1 98.81 259 ILE B O 1
ATOM 4714 N N . THR B 1 260 ? 18.125 -4.07 -17.562 1 98.81 260 THR B N 1
ATOM 4715 C CA . THR B 1 260 ? 17.953 -3.889 -19 1 98.81 260 THR B CA 1
ATOM 4716 C C . THR B 1 260 ? 18.859 -4.859 -19.781 1 98.81 260 THR B C 1
ATOM 4718 O O . THR B 1 260 ? 18.406 -5.512 -20.719 1 98.81 260 THR B O 1
ATOM 4721 N N . ALA B 1 261 ? 20.078 -4.93 -19.359 1 98.56 261 ALA B N 1
ATOM 4722 C CA . ALA B 1 261 ? 21.016 -5.852 -20 1 98.56 261 ALA B CA 1
ATOM 4723 C C . ALA B 1 261 ? 20.531 -7.293 -19.891 1 98.56 261 ALA B C 1
ATOM 4725 O O . ALA B 1 261 ? 20.625 -8.062 -20.859 1 98.56 261 ALA B O 1
ATOM 4726 N N . MET B 1 262 ? 20.078 -7.613 -18.719 1 98.44 262 MET B N 1
ATOM 4727 C CA . MET B 1 262 ? 19.578 -8.961 -18.484 1 98.44 262 MET B CA 1
ATOM 4728 C C . MET B 1 262 ? 18.375 -9.25 -19.391 1 98.44 262 MET B C 1
ATOM 4730 O O . MET B 1 262 ? 18.281 -10.336 -19.969 1 98.44 262 MET B O 1
ATOM 4734 N N . TYR B 1 263 ? 17.484 -8.359 -19.516 1 98.5 263 TYR B N 1
ATOM 4735 C CA . TYR B 1 263 ? 16.312 -8.508 -20.375 1 98.5 263 TYR B CA 1
ATOM 4736 C C . TYR B 1 263 ? 16.75 -8.742 -21.828 1 98.5 263 TYR B C 1
ATOM 4738 O O . TYR B 1 263 ? 16.25 -9.656 -22.484 1 98.5 263 TYR B O 1
ATOM 4746 N N . LEU B 1 264 ? 17.688 -7.961 -22.375 1 98.25 264 LEU B N 1
ATOM 4747 C CA . LEU B 1 264 ? 18.172 -8.086 -23.734 1 98.25 264 LEU B CA 1
ATOM 4748 C C . LEU B 1 264 ? 18.859 -9.43 -23.953 1 98.25 264 LEU B C 1
ATOM 4750 O O . LEU B 1 264 ? 18.688 -10.078 -24.984 1 98.25 264 LEU B O 1
ATOM 4754 N N . PHE B 1 265 ? 19.625 -9.828 -22.984 1 97.81 265 PHE B N 1
ATOM 4755 C CA . PHE B 1 265 ? 20.312 -11.117 -23.047 1 97.81 265 PHE B CA 1
ATOM 4756 C C . PHE B 1 265 ? 19.312 -12.258 -23.109 1 97.81 265 PHE B C 1
ATOM 4758 O O . PHE B 1 265 ? 19.531 -13.242 -23.812 1 97.81 265 PHE B O 1
ATOM 4765 N N . SER B 1 266 ? 18.25 -12.188 -22.344 1 97.38 266 SER B N 1
ATOM 4766 C CA . SER B 1 266 ? 17.266 -13.258 -22.234 1 97.38 266 SER B CA 1
ATOM 4767 C C . SER B 1 266 ? 16.516 -13.469 -23.531 1 97.38 266 SER B C 1
ATOM 4769 O O . SER B 1 266 ? 15.93 -14.523 -23.766 1 97.38 266 SER B O 1
ATOM 4771 N N . ARG B 1 267 ? 16.5 -12.453 -24.422 1 95.5 267 ARG B N 1
ATOM 4772 C CA . ARG B 1 267 ? 15.773 -12.539 -25.688 1 95.5 267 ARG B CA 1
ATOM 4773 C C . ARG B 1 267 ? 16.359 -13.625 -26.578 1 95.5 267 ARG B C 1
ATOM 4775 O O . ARG B 1 267 ? 15.68 -14.117 -27.484 1 95.5 267 ARG B O 1
ATOM 4782 N N . LYS B 1 268 ? 17.453 -14.062 -26.328 1 93.06 268 LYS B N 1
ATOM 4783 C CA . LYS B 1 268 ? 18.141 -15.062 -27.141 1 93.06 268 LYS B CA 1
ATOM 4784 C C . LYS B 1 268 ? 17.938 -16.469 -26.578 1 93.06 268 LYS B C 1
ATOM 4786 O O . LYS B 1 268 ? 18.438 -17.438 -27.141 1 93.06 268 LYS B O 1
ATOM 4791 N N . ILE B 1 269 ? 17.312 -16.547 -25.516 1 94.75 269 ILE B N 1
ATOM 4792 C CA . ILE B 1 269 ? 17.156 -17.812 -24.812 1 94.75 269 ILE B CA 1
ATOM 4793 C C . ILE B 1 269 ? 15.695 -18.25 -24.859 1 94.75 269 ILE B C 1
ATOM 4795 O O . ILE B 1 269 ? 14.797 -17.453 -24.562 1 94.75 269 ILE B O 1
ATOM 4799 N N . PRO B 1 270 ? 15.453 -19.484 -25.344 1 93.75 270 PRO B N 1
ATOM 4800 C CA . PRO B 1 270 ? 14.078 -19.984 -25.25 1 93.75 270 PRO B CA 1
ATOM 4801 C C . PRO B 1 270 ? 13.609 -20.188 -23.812 1 93.75 270 PRO B C 1
ATOM 4803 O O . PRO B 1 270 ? 14.18 -21 -23.094 1 93.75 270 PRO B O 1
ATOM 4806 N N . LEU B 1 271 ? 12.656 -19.453 -23.312 1 95.19 271 LEU B N 1
ATOM 4807 C CA . LEU B 1 271 ? 12.148 -19.5 -21.953 1 95.19 271 LEU B CA 1
ATOM 4808 C C . LEU B 1 271 ? 10.641 -19.719 -21.938 1 95.19 271 LEU B C 1
ATOM 4810 O O . LEU B 1 271 ? 9.945 -19.359 -22.906 1 95.19 271 LEU B O 1
ATOM 4814 N N . PRO B 1 272 ? 10.188 -20.375 -20.891 1 93.25 272 PRO B N 1
ATOM 4815 C CA . PRO B 1 272 ? 8.734 -20.5 -20.75 1 93.25 272 PRO B CA 1
ATOM 4816 C C . PRO B 1 272 ? 8.031 -19.141 -20.703 1 93.25 272 PRO B C 1
ATOM 4818 O O . PRO B 1 272 ? 8.648 -18.141 -20.328 1 93.25 272 PRO B O 1
ATOM 4821 N N . HIS B 1 273 ? 6.797 -19.109 -21.016 1 91.06 273 HIS B N 1
ATOM 4822 C CA . HIS B 1 273 ? 6.008 -17.891 -21.109 1 91.06 273 HIS B CA 1
ATOM 4823 C C . HIS B 1 273 ? 6.016 -17.141 -19.781 1 91.06 273 HIS B C 1
ATOM 4825 O O . HIS B 1 273 ? 6.199 -15.914 -19.766 1 91.06 273 HIS B O 1
ATOM 4831 N N . ARG B 1 274 ? 5.816 -17.812 -18.703 1 92.81 274 ARG B N 1
ATOM 4832 C CA . ARG B 1 274 ? 5.758 -17.172 -17.391 1 92.81 274 ARG B CA 1
ATOM 4833 C C . ARG B 1 274 ? 7.082 -16.516 -17.047 1 92.81 274 ARG B C 1
ATOM 4835 O O . ARG B 1 274 ? 7.105 -15.445 -16.422 1 92.81 274 ARG B O 1
ATOM 4842 N N . THR B 1 275 ? 8.141 -17.156 -17.422 1 95.38 275 THR B N 1
ATOM 4843 C CA . THR B 1 275 ? 9.461 -16.578 -17.172 1 95.38 275 THR B CA 1
ATOM 4844 C C . THR B 1 275 ? 9.648 -15.297 -17.984 1 95.38 275 THR B C 1
ATOM 4846 O O . THR B 1 275 ? 10.195 -14.312 -17.484 1 95.38 275 THR B O 1
ATOM 4849 N N . LYS B 1 276 ? 9.219 -15.344 -19.234 1 94.88 276 LYS B N 1
ATOM 4850 C CA . LYS B 1 276 ? 9.289 -14.156 -20.062 1 94.88 276 LYS B CA 1
ATOM 4851 C C . LYS B 1 276 ? 8.453 -13.016 -19.484 1 94.88 276 LYS B C 1
ATOM 4853 O O . LYS B 1 276 ? 8.859 -11.852 -19.531 1 94.88 276 LYS B O 1
ATOM 4858 N N . MET B 1 277 ? 7.375 -13.375 -18.953 1 92.5 277 MET B N 1
ATOM 4859 C CA . MET B 1 277 ? 6.527 -12.391 -18.297 1 92.5 277 MET B CA 1
ATOM 4860 C C . MET B 1 277 ? 7.242 -11.773 -17.094 1 92.5 277 MET B C 1
ATOM 4862 O O . MET B 1 277 ? 7.172 -10.555 -16.875 1 92.5 277 MET B O 1
ATOM 4866 N N . ALA B 1 278 ? 7.852 -12.609 -16.281 1 96.62 278 ALA B N 1
ATOM 4867 C CA . ALA B 1 278 ? 8.602 -12.117 -15.133 1 96.62 278 ALA B CA 1
ATOM 4868 C C . ALA B 1 278 ? 9.672 -11.117 -15.555 1 96.62 278 ALA B C 1
ATOM 4870 O O . ALA B 1 278 ? 9.852 -10.086 -14.906 1 96.62 278 ALA B O 1
ATOM 4871 N N . LEU B 1 279 ? 10.328 -11.453 -16.656 1 97.88 279 LEU B N 1
ATOM 4872 C CA . LEU B 1 279 ? 11.367 -10.578 -17.188 1 97.88 279 LEU B CA 1
ATOM 4873 C C . LEU B 1 279 ? 10.789 -9.242 -17.641 1 97.88 279 LEU B C 1
ATOM 4875 O O . LEU B 1 279 ? 11.336 -8.188 -17.312 1 97.88 279 LEU B O 1
ATOM 4879 N N . THR B 1 280 ? 9.758 -9.273 -18.328 1 95.25 280 THR B N 1
ATOM 4880 C CA . THR B 1 280 ? 9.125 -8.062 -18.828 1 95.25 280 THR B CA 1
ATOM 4881 C C . THR B 1 280 ? 8.594 -7.203 -17.672 1 95.25 280 THR B C 1
ATOM 4883 O O . THR B 1 280 ? 8.75 -5.98 -17.688 1 95.25 280 THR B O 1
ATOM 4886 N N . CYS B 1 281 ? 7.938 -7.844 -16.703 1 95.62 281 CYS B N 1
ATOM 4887 C CA . CYS B 1 281 ? 7.438 -7.129 -15.539 1 95.62 281 CYS B CA 1
ATOM 4888 C C . CYS B 1 281 ? 8.578 -6.469 -14.773 1 95.62 281 CYS B C 1
ATOM 4890 O O . CYS B 1 281 ? 8.461 -5.32 -14.336 1 95.62 281 CYS B O 1
ATOM 4892 N N . LEU B 1 282 ? 9.633 -7.199 -14.609 1 98.44 282 LEU B N 1
ATOM 4893 C CA . LEU B 1 282 ? 10.797 -6.652 -13.922 1 98.44 282 LEU B CA 1
ATOM 4894 C C . LEU B 1 282 ? 11.312 -5.402 -14.625 1 98.44 282 LEU B C 1
ATOM 4896 O O . LEU B 1 282 ? 11.586 -4.391 -13.977 1 98.44 282 LEU B O 1
ATOM 4900 N N . LEU B 1 283 ? 11.406 -5.461 -15.922 1 98.12 283 LEU B N 1
ATOM 4901 C CA . LEU B 1 283 ? 11.859 -4.316 -16.703 1 98.12 283 LEU B CA 1
ATOM 4902 C C . LEU B 1 283 ? 10.906 -3.133 -16.547 1 98.12 283 LEU B C 1
ATOM 4904 O O . LEU B 1 283 ? 11.344 -2.01 -16.281 1 98.12 283 LEU B O 1
ATOM 4908 N N . ALA B 1 284 ? 9.68 -3.389 -16.688 1 95.81 284 ALA B N 1
ATOM 4909 C CA . ALA B 1 284 ? 8.68 -2.33 -16.594 1 95.81 284 ALA B CA 1
ATOM 4910 C C . ALA B 1 284 ? 8.703 -1.659 -15.227 1 95.81 284 ALA B C 1
ATOM 4912 O O . ALA B 1 284 ? 8.688 -0.429 -15.133 1 95.81 284 ALA B O 1
ATOM 4913 N N . VAL B 1 285 ? 8.734 -2.428 -14.164 1 97.56 285 VAL B N 1
ATOM 4914 C CA . VAL B 1 285 ? 8.719 -1.889 -12.812 1 97.56 285 VAL B CA 1
ATOM 4915 C C . VAL B 1 285 ? 10.023 -1.137 -12.539 1 97.56 285 VAL B C 1
ATOM 4917 O O . VAL B 1 285 ? 10.031 -0.126 -11.836 1 97.56 285 VAL B O 1
ATOM 4920 N N . ALA B 1 286 ? 11.086 -1.625 -13.125 1 98.62 286 ALA B N 1
ATOM 4921 C CA . ALA B 1 286 ? 12.367 -0.94 -12.945 1 98.62 286 ALA B CA 1
ATOM 4922 C C . ALA B 1 286 ? 12.312 0.476 -13.516 1 98.62 286 ALA B C 1
ATOM 4924 O O . ALA B 1 286 ? 12.75 1.428 -12.867 1 98.62 286 ALA B O 1
ATOM 4925 N N . TYR B 1 287 ? 11.797 0.632 -14.633 1 97.56 287 TYR B N 1
ATOM 4926 C CA . TYR B 1 287 ? 11.742 1.95 -15.258 1 97.56 287 TYR B CA 1
ATOM 4927 C C . TYR B 1 287 ? 10.734 2.846 -14.555 1 97.56 287 TYR B C 1
ATOM 4929 O O . TYR B 1 287 ? 10.938 4.055 -14.438 1 97.56 287 TYR B O 1
ATOM 4937 N N . LEU B 1 288 ? 9.656 2.287 -14.102 1 96.31 288 LEU B N 1
ATOM 4938 C CA . LEU B 1 288 ? 8.727 3.053 -13.273 1 96.31 288 LEU B CA 1
ATOM 4939 C C . LEU B 1 288 ? 9.414 3.533 -12 1 96.31 288 LEU B C 1
ATOM 4941 O O . LEU B 1 288 ? 9.258 4.691 -11.602 1 96.31 288 LEU B O 1
ATOM 4945 N N . GLN B 1 289 ? 10.156 2.672 -11.438 1 98.12 289 GLN B N 1
ATOM 4946 C CA . GLN B 1 289 ? 10.852 2.977 -10.188 1 98.12 289 GLN B CA 1
ATOM 4947 C C . GLN B 1 289 ? 11.867 4.098 -10.375 1 98.12 289 GLN B C 1
ATOM 4949 O O . GLN B 1 289 ? 11.984 4.988 -9.531 1 98.12 289 GLN B O 1
ATOM 4954 N N . VAL B 1 290 ? 12.578 4.027 -11.422 1 97.44 290 VAL B N 1
ATOM 4955 C CA . VAL B 1 290 ? 13.578 5.059 -11.68 1 97.44 290 VAL B CA 1
ATOM 4956 C C . VAL B 1 290 ? 12.883 6.395 -11.945 1 97.44 290 VAL B C 1
ATOM 4958 O O . VAL B 1 290 ? 13.352 7.441 -11.477 1 97.44 290 VAL B O 1
ATOM 4961 N N . THR B 1 291 ? 11.844 6.383 -12.641 1 96.44 291 THR B N 1
ATOM 4962 C CA . THR B 1 291 ? 11.078 7.598 -12.891 1 96.44 291 THR B CA 1
ATOM 4963 C C . THR B 1 291 ? 10.555 8.188 -11.586 1 96.44 291 THR B C 1
ATOM 4965 O O . THR B 1 291 ? 10.633 9.398 -11.367 1 96.44 291 THR B O 1
ATOM 4968 N N . LEU B 1 292 ? 10.039 7.348 -10.742 1 96.75 292 LEU B N 1
ATOM 4969 C CA . LEU B 1 292 ? 9.578 7.793 -9.43 1 96.75 292 LEU B CA 1
ATOM 4970 C C . LEU B 1 292 ? 10.727 8.398 -8.625 1 96.75 292 LEU B C 1
ATOM 4972 O O . LEU B 1 292 ? 10.57 9.453 -8.008 1 96.75 292 LEU B O 1
ATOM 4976 N N . GLY B 1 293 ? 11.859 7.711 -8.656 1 97.69 293 GLY B N 1
ATOM 4977 C CA . GLY B 1 293 ? 13.008 8.203 -7.93 1 97.69 293 GLY B CA 1
ATOM 4978 C C . GLY B 1 293 ? 13.477 9.57 -8.398 1 97.69 293 GLY B C 1
ATOM 4979 O O . GLY B 1 293 ? 13.695 10.469 -7.59 1 97.69 293 GLY B O 1
ATOM 4980 N N . ILE B 1 294 ? 13.602 9.734 -9.688 1 97.5 294 ILE B N 1
ATOM 4981 C CA . ILE B 1 294 ? 14.047 10.992 -10.273 1 97.5 294 ILE B CA 1
ATOM 4982 C C . ILE B 1 294 ? 13.031 12.094 -9.977 1 97.5 294 ILE B C 1
ATOM 4984 O O . ILE B 1 294 ? 13.398 13.211 -9.602 1 97.5 294 ILE B O 1
ATOM 4988 N N . SER B 1 295 ? 11.773 11.781 -10.086 1 95.31 295 SER B N 1
ATOM 4989 C CA . SER B 1 295 ? 10.727 12.766 -9.805 1 95.31 295 SER B CA 1
ATOM 4990 C C . SER B 1 295 ? 10.75 13.188 -8.336 1 95.31 295 SER B C 1
ATOM 4992 O O . SER B 1 295 ? 10.609 14.367 -8.023 1 95.31 295 SER B O 1
ATOM 4994 N N . THR B 1 296 ? 10.93 12.219 -7.473 1 96.56 296 THR B N 1
ATOM 4995 C CA . THR B 1 296 ? 11.008 12.523 -6.047 1 96.56 296 THR B CA 1
ATOM 4996 C C . THR B 1 296 ? 12.164 13.477 -5.766 1 96.56 296 THR B C 1
ATOM 4998 O O . THR B 1 296 ? 12.016 14.445 -5.012 1 96.56 296 THR B O 1
ATOM 5001 N N . LEU B 1 297 ? 13.273 13.227 -6.418 1 96.94 297 LEU B N 1
ATOM 5002 C CA . LEU B 1 297 ? 14.461 14.047 -6.234 1 96.94 297 LEU B CA 1
ATOM 5003 C C . LEU B 1 297 ? 14.242 15.461 -6.773 1 96.94 297 LEU B C 1
ATOM 5005 O O . LEU B 1 297 ? 14.516 16.438 -6.082 1 96.94 297 LEU B O 1
ATOM 5009 N N . LEU B 1 298 ? 13.695 15.562 -7.902 1 95.06 298 LEU B N 1
ATOM 5010 C CA . LEU B 1 298 ? 13.57 16.844 -8.594 1 95.06 298 LEU B CA 1
ATOM 5011 C C . LEU B 1 298 ? 12.492 17.719 -7.941 1 95.06 298 LEU B C 1
ATOM 5013 O O . LEU B 1 298 ? 12.562 18.938 -8.008 1 95.06 298 LEU B O 1
ATOM 5017 N N . LEU B 1 299 ? 11.57 17.078 -7.285 1 92.88 299 LEU B N 1
ATOM 5018 C CA . LEU B 1 299 ? 10.461 17.828 -6.695 1 92.88 299 LEU B CA 1
ATOM 5019 C C . LEU B 1 299 ? 10.664 18.016 -5.195 1 92.88 299 LEU B C 1
ATOM 5021 O O . LEU B 1 299 ? 9.703 18.25 -4.457 1 92.88 299 LEU B O 1
ATOM 5025 N N . TYR B 1 300 ? 11.867 17.812 -4.742 1 93.19 300 TYR B N 1
ATOM 5026 C CA . TYR B 1 300 ? 12.289 18.109 -3.377 1 93.19 300 TYR B CA 1
ATOM 5027 C C . TYR B 1 300 ? 11.586 17.203 -2.375 1 93.19 300 TYR B C 1
ATOM 5029 O O . TYR B 1 300 ? 11.117 17.672 -1.331 1 93.19 300 TYR B O 1
ATOM 5037 N N . VAL B 1 301 ? 11.297 15.93 -2.758 1 94.25 301 VAL B N 1
ATOM 5038 C CA . VAL B 1 301 ? 10.938 14.789 -1.922 1 94.25 301 VAL B CA 1
ATOM 5039 C C . VAL B 1 301 ? 9.586 15.039 -1.261 1 94.25 301 VAL B C 1
ATOM 5041 O O . VAL B 1 301 ? 9.461 14.945 -0.038 1 94.25 301 VAL B O 1
ATOM 5044 N N . PRO B 1 302 ? 8.602 15.344 -2.068 1 93.44 302 PRO B N 1
ATOM 5045 C CA . PRO B 1 302 ? 7.281 15.352 -1.442 1 93.44 302 PRO B CA 1
ATOM 5046 C C . PRO B 1 302 ? 6.914 14.008 -0.819 1 93.44 302 PRO B C 1
ATOM 5048 O O . PRO B 1 302 ? 7.234 12.953 -1.381 1 93.44 302 PRO B O 1
ATOM 5051 N N . THR B 1 303 ? 6.262 13.984 0.296 1 92.12 303 THR B N 1
ATOM 5052 C CA . THR B 1 303 ? 6.012 12.797 1.106 1 92.12 303 THR B CA 1
ATOM 5053 C C . THR B 1 303 ? 5.273 11.734 0.298 1 92.12 303 THR B C 1
ATOM 5055 O O . THR B 1 303 ? 5.688 10.578 0.266 1 92.12 303 THR B O 1
ATOM 5058 N N . PRO B 1 304 ? 4.199 12.102 -0.419 1 91.56 304 PRO B N 1
ATOM 5059 C CA . PRO B 1 304 ? 3.496 11.047 -1.149 1 91.56 304 PRO B CA 1
ATOM 5060 C C . PRO B 1 304 ? 4.348 10.422 -2.256 1 91.56 304 PRO B C 1
ATOM 5062 O O . PRO B 1 304 ? 4.301 9.211 -2.467 1 91.56 304 PRO B O 1
ATOM 5065 N N . LEU B 1 305 ? 5.074 11.227 -2.918 1 93.62 305 LEU B N 1
ATOM 5066 C CA . LEU B 1 305 ? 5.941 10.711 -3.975 1 93.62 305 LEU B CA 1
ATOM 5067 C C . LEU B 1 305 ? 7.051 9.844 -3.393 1 93.62 305 LEU B C 1
ATOM 5069 O O . LEU B 1 305 ? 7.352 8.773 -3.926 1 93.62 305 LEU B O 1
ATOM 5073 N N . ALA B 1 306 ? 7.617 10.312 -2.377 1 96.38 306 ALA B N 1
ATOM 5074 C CA . ALA B 1 306 ? 8.672 9.555 -1.712 1 96.38 306 ALA B CA 1
ATOM 5075 C C . ALA B 1 306 ? 8.156 8.227 -1.182 1 96.38 306 ALA B C 1
ATOM 5077 O O . ALA B 1 306 ? 8.828 7.195 -1.293 1 96.38 306 ALA B O 1
ATOM 5078 N N . ALA B 1 307 ? 6.996 8.273 -0.63 1 94.75 307 ALA B N 1
ATOM 5079 C CA . ALA B 1 307 ? 6.379 7.051 -0.127 1 94.75 307 ALA B CA 1
ATOM 5080 C C . ALA B 1 307 ? 6.105 6.07 -1.261 1 94.75 307 ALA B C 1
ATOM 5082 O O . ALA B 1 307 ? 6.312 4.863 -1.108 1 94.75 307 ALA B O 1
ATOM 5083 N N . THR B 1 308 ? 5.609 6.574 -2.367 1 95.25 308 THR B N 1
ATOM 5084 C CA . THR B 1 308 ? 5.359 5.727 -3.529 1 95.25 308 THR B CA 1
ATOM 5085 C C . THR B 1 308 ? 6.66 5.129 -4.055 1 95.25 308 THR B C 1
ATOM 5087 O O . THR B 1 308 ? 6.711 3.951 -4.414 1 95.25 308 THR B O 1
ATOM 5090 N N . HIS B 1 309 ? 7.652 5.953 -4.102 1 97.5 309 HIS B N 1
ATOM 5091 C CA . HIS B 1 309 ? 8.969 5.469 -4.516 1 97.5 309 HIS B CA 1
ATOM 5092 C C . HIS B 1 309 ? 9.461 4.367 -3.586 1 97.5 309 HIS B C 1
ATOM 5094 O O . HIS B 1 309 ? 9.969 3.34 -4.047 1 97.5 309 HIS B O 1
ATOM 5100 N N . GLN B 1 310 ? 9.336 4.582 -2.348 1 96.88 310 GLN B N 1
ATOM 5101 C CA . GLN B 1 310 ? 9.758 3.57 -1.38 1 96.88 310 GLN B CA 1
ATOM 5102 C C . GLN B 1 310 ? 8.961 2.279 -1.561 1 96.88 310 GLN B C 1
ATOM 5104 O O . GLN B 1 310 ? 9.531 1.187 -1.559 1 96.88 310 GLN B O 1
ATOM 5109 N N . SER B 1 311 ? 7.684 2.355 -1.705 1 95.5 311 SER B N 1
ATOM 5110 C CA . SER B 1 311 ? 6.848 1.185 -1.94 1 95.5 311 SER B CA 1
ATOM 5111 C C . SER B 1 311 ? 7.211 0.498 -3.252 1 95.5 311 SER B C 1
ATOM 5113 O O . SER B 1 311 ? 7.133 -0.728 -3.361 1 95.5 311 SER B O 1
ATOM 5115 N N . GLY B 1 312 ? 7.562 1.306 -4.199 1 96.81 312 GLY B N 1
ATOM 5116 C CA . GLY B 1 312 ? 7.969 0.776 -5.492 1 96.81 312 GLY B CA 1
ATOM 5117 C C . GLY B 1 312 ? 9.219 -0.079 -5.418 1 96.81 312 GLY B C 1
ATOM 5118 O O . GLY B 1 312 ? 9.391 -1.006 -6.215 1 96.81 312 GLY B O 1
ATOM 5119 N N . SER B 1 313 ? 10.078 0.26 -4.527 1 97.56 313 SER B N 1
ATOM 5120 C CA . SER B 1 313 ? 11.273 -0.559 -4.367 1 97.56 313 SER B CA 1
ATOM 5121 C C . SER B 1 313 ? 10.922 -1.977 -3.932 1 97.56 313 SER B C 1
ATOM 5123 O O . SER B 1 313 ? 11.578 -2.938 -4.332 1 97.56 313 SER B O 1
ATOM 5125 N N . LEU B 1 314 ? 9.914 -2.055 -3.135 1 97.06 314 LEU B N 1
ATOM 5126 C CA . LEU B 1 314 ? 9.438 -3.367 -2.719 1 97.06 314 LEU B CA 1
ATOM 5127 C C . LEU B 1 314 ? 8.852 -4.133 -3.902 1 97.06 314 LEU B C 1
ATOM 5129 O O . LEU B 1 314 ? 9.055 -5.34 -4.031 1 97.06 314 LEU B O 1
ATOM 5133 N N . ALA B 1 315 ? 8.117 -3.457 -4.699 1 97.25 315 ALA B N 1
ATOM 5134 C CA . ALA B 1 315 ? 7.562 -4.07 -5.902 1 97.25 315 ALA B CA 1
ATOM 5135 C C . ALA B 1 315 ? 8.672 -4.562 -6.828 1 97.25 315 ALA B C 1
ATOM 5137 O O . ALA B 1 315 ? 8.586 -5.664 -7.379 1 97.25 315 ALA B O 1
ATOM 5138 N N . LEU B 1 316 ? 9.656 -3.73 -6.973 1 98.62 316 LEU B N 1
ATOM 5139 C CA . LEU B 1 316 ? 10.789 -4.102 -7.82 1 98.62 316 LEU B CA 1
ATOM 5140 C C . LEU B 1 316 ? 11.5 -5.336 -7.27 1 98.62 316 LEU B C 1
ATOM 5142 O O . LEU B 1 316 ? 11.82 -6.258 -8.016 1 98.62 316 LEU B O 1
ATOM 5146 N N . LEU B 1 317 ? 11.719 -5.32 -6.012 1 98.5 317 LEU B N 1
ATOM 5147 C CA . LEU B 1 317 ? 12.344 -6.469 -5.363 1 98.5 317 LEU B CA 1
ATOM 5148 C C . LEU B 1 317 ? 11.492 -7.723 -5.535 1 98.5 317 LEU B C 1
ATOM 5150 O O . LEU B 1 317 ? 12.023 -8.812 -5.766 1 98.5 317 LEU B O 1
ATOM 5154 N N . SER B 1 318 ? 10.203 -7.594 -5.461 1 98.31 318 SER B N 1
ATOM 5155 C CA . SER B 1 318 ? 9.289 -8.711 -5.648 1 98.31 318 SER B CA 1
ATOM 5156 C C . SER B 1 318 ? 9.422 -9.305 -7.047 1 98.31 318 SER B C 1
ATOM 5158 O O . SER B 1 318 ? 9.445 -10.523 -7.211 1 98.31 318 SER B O 1
ATOM 5160 N N . MET B 1 319 ? 9.523 -8.414 -8.031 1 98.38 319 MET B N 1
ATOM 5161 C CA . MET B 1 319 ? 9.656 -8.898 -9.406 1 98.38 319 MET B CA 1
ATOM 5162 C C . MET B 1 319 ? 10.984 -9.617 -9.594 1 98.38 319 MET B C 1
ATOM 5164 O O . MET B 1 319 ? 11.062 -10.625 -10.305 1 98.38 319 MET B O 1
ATOM 5168 N N . ALA B 1 320 ? 11.977 -9.07 -9.008 1 98.69 320 ALA B N 1
ATOM 5169 C CA . ALA B 1 320 ? 13.289 -9.711 -9.102 1 98.69 320 ALA B CA 1
ATOM 5170 C C . ALA B 1 320 ? 13.266 -11.102 -8.469 1 98.69 320 ALA B C 1
ATOM 5172 O O . ALA B 1 320 ? 13.82 -12.055 -9.023 1 98.69 320 ALA B O 1
ATOM 5173 N N . LEU B 1 321 ? 12.617 -11.211 -7.375 1 98.19 321 LEU B N 1
ATOM 5174 C CA . LEU B 1 321 ? 12.516 -12.492 -6.684 1 98.19 321 LEU B CA 1
ATOM 5175 C C . LEU B 1 321 ? 11.68 -13.477 -7.488 1 98.19 321 LEU B C 1
ATOM 5177 O O . LEU B 1 321 ? 11.992 -14.672 -7.535 1 98.19 321 LEU B O 1
ATOM 5181 N N . TRP B 1 322 ? 10.625 -12.969 -8.016 1 97.44 322 TRP B N 1
ATOM 5182 C CA . TRP B 1 322 ? 9.781 -13.805 -8.867 1 97.44 322 TRP B CA 1
ATOM 5183 C C . TRP B 1 322 ? 10.586 -14.383 -10.023 1 97.44 322 TRP B C 1
ATOM 5185 O O . TRP B 1 322 ? 10.516 -15.578 -10.305 1 97.44 322 TRP B O 1
ATOM 5195 N N . LEU B 1 323 ? 11.398 -13.539 -10.648 1 98.06 323 LEU B N 1
ATOM 5196 C CA . LEU B 1 323 ? 12.227 -14.008 -11.75 1 98.06 323 LEU B CA 1
ATOM 5197 C C . LEU B 1 323 ? 13.203 -15.086 -11.281 1 98.06 323 LEU B C 1
ATOM 5199 O O . LEU B 1 323 ? 13.344 -16.125 -11.93 1 98.06 323 LEU B O 1
ATOM 5203 N N . MET B 1 324 ? 13.859 -14.844 -10.203 1 97.19 324 MET B N 1
ATOM 5204 C CA . MET B 1 324 ? 14.766 -15.836 -9.641 1 97.19 324 MET B CA 1
ATOM 5205 C C . MET B 1 324 ? 14.047 -17.156 -9.375 1 97.19 324 MET B C 1
ATOM 5207 O O . MET B 1 324 ? 14.602 -18.219 -9.617 1 97.19 324 MET B O 1
ATOM 5211 N N . HIS B 1 325 ? 12.898 -17.016 -8.906 1 96.25 325 HIS B N 1
ATOM 5212 C CA . HIS B 1 325 ? 12.109 -18.203 -8.594 1 96.25 325 HIS B CA 1
ATOM 5213 C C . HIS B 1 325 ? 11.773 -19 -9.852 1 96.25 325 HIS B C 1
ATOM 5215 O O . HIS B 1 325 ? 11.805 -20.234 -9.844 1 96.25 325 HIS B O 1
ATOM 5221 N N . GLU B 1 326 ? 11.461 -18.328 -10.914 1 95.88 326 GLU B N 1
ATOM 5222 C CA . GLU B 1 326 ? 11.141 -18.969 -12.188 1 95.88 326 GLU B CA 1
ATOM 5223 C C . GLU B 1 326 ? 12.359 -19.688 -12.766 1 95.88 326 GLU B C 1
ATOM 5225 O O . GLU B 1 326 ? 12.211 -20.672 -13.484 1 95.88 326 GLU B O 1
ATOM 5230 N N . LEU B 1 327 ? 13.508 -19.219 -12.438 1 95.94 327 LEU B N 1
ATOM 5231 C CA . LEU B 1 327 ? 14.727 -19.734 -13.055 1 95.94 327 LEU B CA 1
ATOM 5232 C C . LEU B 1 327 ? 15.391 -20.781 -12.164 1 95.94 327 LEU B C 1
ATOM 5234 O O . LEU B 1 327 ? 16.453 -21.297 -12.508 1 95.94 327 LEU B O 1
ATOM 5238 N N . ARG B 1 328 ? 14.773 -21.062 -11.117 1 92 328 ARG B N 1
ATOM 5239 C CA . ARG B 1 328 ? 15.398 -21.984 -10.172 1 92 328 ARG B CA 1
ATOM 5240 C C . ARG B 1 328 ? 15.57 -23.375 -10.789 1 92 328 ARG B C 1
ATOM 5242 O O . ARG B 1 328 ? 14.828 -23.75 -11.695 1 92 328 ARG B O 1
ATOM 5249 N N . ARG B 1 329 ? 16.5 -24.062 -10.195 1 84.56 329 ARG B N 1
ATOM 5250 C CA . ARG B 1 329 ? 16.797 -25.422 -10.672 1 84.56 329 ARG B CA 1
ATOM 5251 C C . ARG B 1 329 ? 15.828 -26.438 -10.078 1 84.56 329 ARG B C 1
ATOM 5253 O O . ARG B 1 329 ? 15.359 -26.266 -8.953 1 84.56 329 ARG B O 1
ATOM 5260 N N . PHE B 1 330 ? 15.5 -27.344 -10.953 1 72.81 330 PHE B N 1
ATOM 5261 C CA . PHE B 1 330 ? 14.695 -28.453 -10.477 1 72.81 330 PHE B CA 1
ATOM 5262 C C . PHE B 1 330 ? 15.484 -29.328 -9.516 1 72.81 330 PHE B C 1
ATOM 5264 O O . PHE B 1 330 ? 16.656 -29.609 -9.75 1 72.81 330 PHE B O 1
ATOM 5271 N N . PRO B 1 331 ? 14.812 -29.438 -8.234 1 61.28 331 PRO B N 1
ATOM 5272 C CA . PRO B 1 331 ? 15.547 -30.297 -7.301 1 61.28 331 PRO B CA 1
ATOM 5273 C C . PRO B 1 331 ? 15.922 -31.656 -7.91 1 61.28 331 PRO B C 1
ATOM 5275 O O . PRO B 1 331 ? 15.133 -32.219 -8.664 1 61.28 331 PRO B O 1
ATOM 5278 N N . LYS B 1 332 ? 17.266 -32.094 -8.031 1 51.38 332 LYS B N 1
ATOM 5279 C CA . LYS B 1 332 ? 17.703 -33.438 -8.43 1 51.38 332 LYS B CA 1
ATOM 5280 C C . LYS B 1 332 ? 17.062 -34.5 -7.543 1 51.38 332 LYS B C 1
ATOM 5282 O O . LYS B 1 332 ? 16.875 -34.281 -6.344 1 51.38 332 LYS B O 1
#

Foldseek 3Di:
DLLVLLLLVLLLLLLVLLQLQPDDDLPVLLDDDDDPVRLVVSVVVSCPFLQCVQPNVPPDSVNSVVSPVSNSVSSVVLVVVLCVLVVVLVVCVVVVVADPVRNVLSVVLNVLSVVLNVLSVVQNVQQRDDDPPDSDNRFTDLVSQLVNSLSSLVSVLSVLLVVCVVPDDADADDDDPLLVVLLVLLVVLLVLLSVLLSLVSLCSRQVLLQQALDPPPRPPHNDDPCQQVDPPRVCSCRHVSPVSVVVSSVSLVVSLVSLVVSLVSCVVPDADPVLNVLSVQLNVLSVVLVVLSSVCSNVNRDSVSVSVSSSSSSVNSSSSSSNSSRSDHDDD/DLLVLLLLVLLLLLLVLLQLQPDDDLPVLLDDDDDPVRLVVSVVVSCPFLQCVQPNVPPDSVNSVVSPVSNSVSSVVLVVVLCVLVVVLVVCVVVVVADPVRNVLSVVLNVLSVVLNVLSVVQNVQQRDDDPPDSDNRFGDLVSQLVNSLSSLVSVLSVLLVVCVVPDDADADDDDPLLVVLLVLLVVLLVLLSVLLSLVSLCSRQVLLQVALDPPPRPPHNDDPCQQVDPPRVCSCRHVSPVSVVVSSVSLVVSLVSLVVSLVSCVVPDADPVLNVLSVQLNVLSVVLVVLSSVCSNVNRDSVSVSVSSSSSSVNSSSSSSNSSRSDHDDD

Secondary structure (DSSP, 8-state):
-HHHHHHHHHHHHHTT-TTS-----TTGGGS---SHHHHHHHHHHHTTSHIIIII-TT--HHHHHHHHHHHHHHHHHHHHHHHHHHHHHHHHHHHT---HHHHHHHHHHHHHHHHHHHHHHHHHHHHHS--TT--------HHHHHHHHHHHHHHHHHHHHHHHHHHSPPP-----HHHHHHHHHHHHHHHHHHHHHHHHHHHHHTTGGGT---SSSBTTBSS-TTTT-SSSTTHHHHH-HHHHHHHHHHHHHHHHHHHHHHHHHHTTS---HHHHHHHHHHHHHHHHHHHHHHHHHHTT--HHHHHHHHHHHHHHHHHHHHHHHHTPPPP-/-HHHHHHHHHHHHHTT-TTS-----TTGGGS---SHHHHHHHHHHHTTSHIIIII-TT--HHHHHHHHHHHHHHHHHHHHHHHHHHHHHHHHHHHT---HHHHHHHHHHHHHHHHHHHHHHHHHHHHHS--TT--------HHHHHHHHHHHHHHHHHHHHHHHHHHSPPP-----HHHHHHHHHHHHHHHHHHHHHHHHHHHHHTTGGGT---SSSBTTBSS-TTTT-SSSGGGHHHH-HHHHHHHHHHHHHHHHHHHHHHHHHHTTS---HHHHHHHHHHHHHHHHHHHHHHHHHHTT--HHHHHHHHHHHHHHHHHHHHHHHHTPPPP-

Sequence (664 aa):
MVAGAVILGGVTRLTESGLSMVDWHLVKEMKPPTTKDEWMAEFIKYQQFPEFKILNHEMTLTEFKFIWYMEYSHRMWGRAVGLAYILPAIYFWKKGWLSRGTKGGVLFLCSFVCFQGLLGWYMVKSGLEEKANSYDIPRVSQYRLAAHLGSALVLYCASLWGGLSMLLPQHKLPETHQLLKLRRFAHGTAGLVFFTALSGAFVAGLDAGLVYNSFPKMGDRWIPEDLLTFSPVLKNIFENPTTVQFDHRILGISSVAAITAMYLFSRKIPLPHRTKMALTCLLAVAYLQVTLGISTLLLYVPTPLAATHQSGSLALLSMALWLMHELRRFPKMVAGAVILGGVTRLTESGLSMVDWHLVKEMKPPTTKDEWMAEFIKYQQFPEFKILNHEMTLTEFKFIWYMEYSHRMWGRAVGLAYILPAIYFWKKGWLSRGTKGGVLFLCSFVCFQGLLGWYMVKSGLEEKANSYDIPRVSQYRLAAHLGSALVLYCASLWGGLSMLLPQHKLPETHQLLKLRRFAHGTAGLVFFTALSGAFVAGLDAGLVYNSFPKMGDRWIPEDLLTFSPVLKNIFENPTTVQFDHRILGISSVAAITAMYLFSRKIPLPHRTKMALTCLLAVAYLQVTLGISTLLLYVPTPLAATHQSGSLALLSMALWLMHELRRFPK

InterPro domains:
  IPR003780 COX15/CtaA family [PF02628] (1-320)
  IPR023754 Heme A synthase, type 2 [PTHR23289] (1-330)

pLDDT: mean 92.76, std 7.21, range [51.38, 98.81]

Radius of gyration: 25.54 Å; Cα contacts (8 Å, |Δi|>4): 743; chains: 2; bounding box: 76×66×64 Å

Solvent-accessible surface area (backbone atoms only — not comparable to full-atom values): 35530 Å² total; per-residue (Å²): 102,60,66,55,43,54,43,43,45,47,42,19,56,65,65,67,8,60,72,49,58,81,72,87,46,87,67,74,61,68,61,69,72,85,47,70,67,47,43,50,51,52,48,56,56,42,52,72,33,56,50,26,66,72,74,39,70,82,62,48,72,69,60,46,49,51,28,34,44,36,32,49,47,37,54,51,47,47,50,50,46,41,49,63,48,42,52,56,49,54,51,38,54,74,69,60,71,53,49,80,74,51,44,57,53,51,51,49,54,41,50,49,47,53,48,48,54,53,39,48,51,56,23,46,51,51,33,62,55,81,58,86,93,53,91,61,80,64,48,46,44,33,66,42,44,26,51,40,50,45,51,50,49,50,53,38,52,54,51,50,51,52,51,46,63,72,68,49,82,82,55,89,70,78,92,43,72,68,51,52,52,47,46,53,49,41,51,53,44,36,50,42,42,50,51,32,52,40,38,47,34,39,20,61,45,59,53,13,52,68,72,52,56,47,77,92,29,44,66,95,28,84,68,61,88,65,41,65,71,44,84,61,60,74,49,8,63,78,67,31,36,62,25,26,37,50,52,35,50,52,37,48,53,49,36,48,50,47,45,50,51,51,51,61,59,49,72,77,48,96,67,58,68,67,50,53,48,30,47,50,50,33,47,54,43,39,54,51,38,51,51,36,46,52,50,19,29,60,61,62,49,44,54,58,44,40,40,50,34,56,45,37,47,52,52,39,48,50,32,35,49,50,36,44,61,58,60,43,77,67,85,128,101,60,66,55,42,53,43,43,46,47,43,20,55,65,64,70,8,60,71,49,60,83,71,87,46,89,67,75,59,68,62,71,72,82,47,73,66,48,42,49,52,51,48,55,56,43,52,74,33,58,50,27,67,72,75,39,71,82,61,48,73,70,61,48,50,50,29,32,44,36,33,48,45,38,53,51,47,47,51,50,45,41,48,64,47,43,52,57,49,53,50,37,53,74,70,61,71,54,50,80,73,51,44,57,53,50,50,49,53,42,51,48,45,54,48,48,55,53,38,49,51,55,24,46,50,52,34,62,56,80,57,86,92,52,90,60,79,64,48,45,45,32,66,42,45,27,51,41,50,45,52,50,49,49,52,38,50,54,51,49,52,53,52,46,63,72,69,48,81,81,56,89,72,76,91,44,71,68,51,53,52,48,45,51,49,40,52,52,44,38,51,40,43,50,50,32,52,38,39,46,34,38,20,61,44,58,53,13,53,65,70,51,57,47,75,92,28,44,67,94,28,84,68,62,89,64,41,66,74,44,85,61,59,74,50,8,63,78,66,31,36,60,24,25,36,50,52,36,51,51,38,48,54,49,36,48,49,47,46,49,51,50,48,64,59,47,72,77,48,95,66,59,68,68,50,51,47,30,45,51,50,33,48,54,43,40,54,50,38,50,50,36,46,52,49,20,30,60,62,62,50,43,54,58,45,39,40,50,33,56,46,36,47,54,53,38,48,49,30,34,49,49,37,44,61,58,59,44,77,68,85,130

Nearest PDB structures (foldseek):
  6ied-assembly1_A  TM=6.397E-01  e=1.170E-04  Bacillus subtilis subsp. subtilis str. 168
  9csi-assembly1_A  TM=2.348E-01  e=1.872E+00  Acinetobacter baumannii
  8jd1-assembly1_2  TM=3.148E-01  e=7.553E+00  Homo sapiens
  9csi-assembly1_A  TM=2.348E-01  e=2.014E+00  Acinetobacter baumannii
  8jd1-assembly1_2  TM=3.208E-01  e=9.135E+00  Homo sapiens